Protein AF-0000000065983319 (afdb_homodimer)

InterPro domains:
  IPR000683 Gfo/Idh/MocA-like oxidoreductase, N-terminal [PF01408] (1-120)
  IPR036291 NAD(P)-binding domain superfamily [SSF51735] (2-139)
  IPR045560 4-carboxy-2-hydroxymuconate-6-semialdehyde dehydrogenase-like, C-terminal [PF19858] (126-267)
  IPR050463 Gfo/Idh/MocA family oxidoreductases and glycosidases [PTHR43818] (1-290)

Radius of gyration: 28.78 Å; Cα contacts (8 Å, |Δi|>4): 1411; chains: 2; bounding box: 51×92×61 Å

pLDDT: mean 95.29, std 7.7, range [51.69, 98.94]

Solvent-accessible surface area (backbone atoms only — not comparable to full-atom values): 32263 Å² total; per-residue (Å²): 87,25,32,29,41,33,23,74,47,77,67,28,48,49,45,54,60,30,44,72,74,38,86,68,51,42,54,39,28,23,22,15,90,46,55,66,58,11,44,51,51,12,60,76,66,63,23,84,32,55,35,58,44,68,66,64,56,56,70,39,91,70,43,51,29,36,39,39,49,55,63,46,92,46,34,30,64,49,53,43,51,36,46,76,59,72,20,28,34,36,32,37,64,34,57,33,86,43,40,70,46,41,48,50,39,43,50,48,34,64,72,69,66,47,57,41,32,40,49,60,41,64,70,42,22,25,39,48,36,53,52,44,53,34,35,76,71,67,72,38,47,65,41,36,36,48,33,40,38,28,35,76,54,91,60,70,46,41,101,83,65,41,76,52,97,66,78,86,46,58,61,53,66,52,41,47,60,54,50,36,49,46,31,73,67,43,35,60,72,74,43,76,50,62,52,61,23,56,62,35,83,88,75,68,36,51,44,30,38,33,39,40,39,27,23,73,74,32,22,31,35,34,37,40,38,27,27,50,38,42,45,76,69,47,52,40,39,32,42,23,20,80,75,46,21,36,35,36,43,88,75,40,32,21,34,35,78,66,45,79,51,91,44,76,78,68,43,100,54,77,47,21,57,35,48,44,50,50,43,52,52,48,19,62,75,68,72,49,85,44,90,43,15,44,78,72,47,42,64,37,44,50,52,50,38,53,44,48,59,55,48,61,69,72,104,86,27,31,28,40,34,21,72,48,77,67,29,49,50,47,54,60,30,46,72,75,3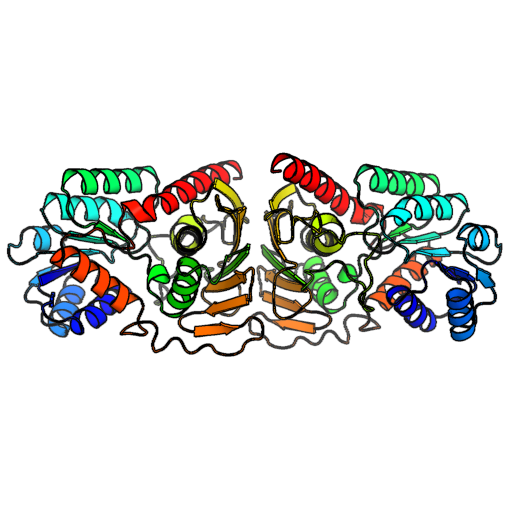9,88,69,51,42,54,37,29,22,21,15,90,46,54,67,59,10,43,52,52,12,61,75,65,64,22,85,32,55,35,60,44,68,66,63,56,56,71,38,90,70,43,50,30,38,37,39,46,57,61,47,92,47,34,31,64,50,53,44,52,36,45,74,59,70,20,28,34,36,31,40,64,34,54,34,86,43,39,69,45,42,50,51,38,44,50,47,35,65,74,68,66,47,58,42,32,37,48,61,40,64,73,42,23,24,39,50,36,53,53,45,54,35,37,76,70,68,70,39,47,63,43,34,35,48,32,42,40,29,36,75,53,91,59,68,46,40,102,84,67,42,76,53,96,66,75,86,46,57,60,53,66,52,41,46,60,54,51,36,47,46,31,73,66,43,35,60,73,73,45,76,50,61,51,59,23,56,62,36,85,87,76,68,37,50,44,31,37,33,39,39,39,27,24,74,74,31,22,30,35,34,37,40,37,28,27,51,38,42,44,78,70,48,53,41,40,33,42,22,20,80,73,46,22,36,36,36,42,88,75,41,32,22,36,36,78,64,45,78,51,90,45,76,77,66,43,101,53,78,46,22,57,34,47,43,50,51,43,54,52,49,19,62,77,68,70,49,86,42,90,41,16,45,77,71,46,41,62,38,44,51,52,50,38,54,43,48,57,54,48,60,71,74,104

Foldseek 3Di:
DEEEEEACDPVSVLLLVLQVPDPPYAHAEYEYCDQVSQVVVCVVSVHVYYYHDPVVVLPDPRHAAYEYPDDQQCQLVSLLVQVVSVHAYEYEPPSHPALVSLVSSVVSCVVRVHFYFYPLLLCQALQLLVLQVCVVVVNWAFQEKEKEAEAADPDQAPVVGHHDPDADACQRHPVLNVLQSCCSRHNFWDDKEKDFDDQDPVRRYTQWMWMKTAHPNGHIYTYTYGNHDDDDHGMWIWGDIPPFIWIDDDNWIATPVRHTDDSCPSDPDNRSSSRVSNQSVVCNVVVHHGPRTSVSSSSSNVNSNVNVVNHVVVD/DEEEEEACDPVSVLLLVLQVPDPPYHYAEYEYCDQVSQVVVCVVSVHVYYYHDPVVVLPDPRHAAYEYPDDQQCQLVSLLVNVVSVHAYEYEPPSHPALVSLVSSVVSCVVRVHFYFYPLLLCQALQLLVLQVCVVVVNWAFQEKEKEAEAADPDQAPVVGHHDPDADACQRHPVLNVLQSCCSRHNFWDDKEKDFDDQDPVRRYTQWMWMKTAHPNGHIYTYTYGNHDDDDHGMWIWGDIPPFIWIDDDNWIATPVRHGDDSCPSDPDNRSSSRVSVQSVVCNVVVHHGCRTSVSSSSSNVNSNVNVVNHVVVD

Organism: Sphingobium sp. (strain NBRC 103272 / SYK-6) (NCBI:txid627192)

Sequence (630 aa):
MRIALAGAGAFGEKHLDGLKNIDGVEIVSIISRKAEQAAEVAAKYGAKHSGTDLSEALARDDVDAVILCTPTQMHAEQAIACMNAGKHVQVEIPLADSWADAEAVMKKSQETGLVCMVGHTRRFNPSHQYIHNKIVAGELAIQQMDVQTYFFRRKNMNAKGEPRSWTDHLLWHHAAHTVDLFAYQAGKIVQANAVQGPIHPELGIAMDMSIQLKSETGAICTLSLSFNNDGPLGTFFRYICDNGTWIARYDDLVTGKEEPVDVSKVDVSMNGIELQDREFIAAIREGREPNSSVARVLDCYRVLGELEVQLEKQGMRIALAGAGAFGEKHLDGLKNIDGVEIVSIISRKAEQAAEVAAKYGAKHSGTDLSEALARDDVDAVILCTPTQMHAEQAIACMNAGKHVQVEIPLADSWADAEAVMKKSQETGLVCMVGHTRRFNPSHQYIHNKIVAGELAIQQMDVQTYFFRRKNMNAKGEPRSWTDHLLWHHAAHTVDLFAYQAGKIVQANAVQGPIHPELGIAMDMSIQLKSETGAICTLSLSFNNDGPLGTFFRYICDNGTWIARYDDLVTGKEEPVDVSKVDVSMNGIELQDREFIAAIREGREPNSSVARVLDCYRVLGELEVQLEKQG

Secondary structure (DSSP, 8-state):
-EEEEE--SHHHHHHHHHHTTSTT-EEEEEE-SSHHHHHHHHHHHT-SEEES-HHHHHT-TT--EEEE-S-HHHHHHHHHHHHHTT-EEEEESPS-SSHHHHHHHHHHHHHH---EEEE-GGGTSHHHHHHHHHHHTTS--EEEEEEEEE---SS-B-TTSPBPSS---IIIIIIHHHHHHHHHHH--EEEEEEEE-PBPTTT-SBSEEEEEEEETTS-EEEEEEESS--S--EEEEEEEETTEEEEEETTEEEETT--B---TTSSS-S-HHHHHHHHHHHHHHHT---TTBHHHHHHHHHHHHHHHHHHHTT-/-EEEEE--SHHHHHHHHHHTTSTT-EEEEEE-SSHHHHHHHHHHHT-SEEES-HHHHHT-TT--EEEE-S-HHHHHHHHHHHHHTT-EEEEESPS-SSHHHHHHHHHHHHHH---EEEE-GGGTSHHHHHHHHHHHTTS--EEEEEEEEE---SS-B-TTSPBPSS---IIIIIIHHHHHHHHHHH--EEEEEEEE-PBPTTT-SBSEEEEEEEETTS-EEEEEEESS--S--EEEEEEEETTEEEEEETTEEEETT--B---TTSSS-S-HHHHHHHHHHHHHHHT---TTBHHHHHHHHHHHHHHHHHHHTT-

Structure (mmCIF, N/CA/C/O backbone):
data_AF-0000000065983319-model_v1
#
loop_
_entity.id
_entity.type
_entity.pdbx_description
1 polymer '4-carboxy-2-hydroxymuconate-6-semialdehyde dehydrogenase'
#
loop_
_atom_site.group_PDB
_atom_site.id
_atom_site.type_symbol
_atom_site.label_atom_id
_atom_site.label_alt_id
_atom_site.label_comp_id
_atom_site.label_asym_id
_atom_site.label_entity_id
_atom_site.label_seq_id
_atom_site.pdbx_PDB_ins_code
_atom_site.Cartn_x
_atom_site.Cartn_y
_atom_site.Cartn_z
_atom_site.occupancy
_atom_site.B_iso_or_equiv
_atom_site.auth_seq_id
_atom_site.auth_comp_id
_atom_site.auth_asym_id
_atom_site.auth_atom_id
_atom_site.pdbx_PDB_model_num
ATOM 1 N N . MET A 1 1 ? -6.469 40.844 14.117 1 97.62 1 MET A N 1
ATOM 2 C CA . MET A 1 1 ? -5.516 39.938 14.719 1 97.62 1 MET A CA 1
ATOM 3 C C . MET A 1 1 ? -4.117 40.156 14.156 1 97.62 1 MET A C 1
ATOM 5 O O . MET A 1 1 ? -3.951 40.312 12.945 1 97.62 1 MET A O 1
ATOM 9 N N . ARG A 1 2 ? -3.119 40.219 14.969 1 98.44 2 ARG A N 1
ATOM 10 C CA . ARG A 1 2 ? -1.743 40.5 14.57 1 98.44 2 ARG A CA 1
ATOM 11 C C . ARG A 1 2 ? -0.875 39.25 14.688 1 98.44 2 ARG A C 1
ATOM 13 O O . ARG A 1 2 ? -0.733 38.688 15.773 1 98.44 2 ARG A O 1
ATOM 20 N N . ILE A 1 3 ? -0.289 38.875 13.578 1 98.62 3 ILE A N 1
ATOM 21 C CA . ILE A 1 3 ? 0.362 37.562 13.469 1 98.62 3 ILE A CA 1
ATOM 22 C C . ILE A 1 3 ? 1.866 37.75 13.281 1 98.62 3 ILE A C 1
ATOM 24 O O . ILE A 1 3 ? 2.301 38.625 12.516 1 98.62 3 ILE A O 1
ATOM 28 N N . ALA A 1 4 ? 2.604 37 13.992 1 98.81 4 ALA A N 1
ATOM 29 C CA . ALA A 1 4 ? 4.023 36.812 13.703 1 98.81 4 ALA A CA 1
ATOM 30 C C . ALA A 1 4 ? 4.27 35.469 13.016 1 98.81 4 ALA A C 1
ATOM 32 O O . ALA A 1 4 ? 3.633 34.469 13.352 1 98.81 4 ALA A O 1
ATOM 33 N N . LEU A 1 5 ? 5.16 35.406 12.039 1 98.75 5 LEU A N 1
ATOM 34 C CA . LEU A 1 5 ? 5.57 34.156 11.383 1 98.75 5 LEU A CA 1
ATOM 35 C C . LEU A 1 5 ? 7.047 33.875 11.625 1 98.75 5 LEU A C 1
ATOM 37 O O . LEU A 1 5 ? 7.891 34.781 11.453 1 98.75 5 LEU A O 1
ATOM 41 N N . ALA A 1 6 ? 7.301 32.688 12.141 1 98.44 6 ALA A N 1
ATOM 42 C CA . ALA A 1 6 ? 8.68 32.219 12.273 1 98.44 6 ALA A CA 1
ATOM 43 C C . ALA A 1 6 ? 8.992 31.156 11.242 1 98.44 6 ALA A C 1
ATOM 45 O O . ALA A 1 6 ? 8.328 30.125 11.188 1 98.44 6 ALA A O 1
ATOM 46 N N . GLY A 1 7 ? 10.039 31.281 10.492 1 96 7 GLY A N 1
ATOM 47 C CA . GLY A 1 7 ? 10.367 30.422 9.375 1 96 7 GLY A CA 1
ATOM 48 C C . GLY A 1 7 ? 9.844 30.922 8.047 1 96 7 GLY A C 1
ATOM 49 O O . GLY A 1 7 ? 8.82 30.453 7.547 1 96 7 GLY A O 1
ATOM 50 N N . ALA A 1 8 ? 10.617 31.812 7.414 1 91 8 ALA A N 1
ATOM 51 C CA . ALA A 1 8 ? 10.172 32.5 6.207 1 91 8 ALA A CA 1
ATOM 52 C C . ALA A 1 8 ? 10.703 31.812 4.953 1 91 8 ALA A C 1
ATOM 54 O O . ALA A 1 8 ? 11.18 32.469 4.031 1 91 8 ALA A O 1
ATOM 55 N N . GLY A 1 9 ? 10.664 30.453 5.012 1 87.94 9 GLY A N 1
ATOM 56 C CA . GLY A 1 9 ? 10.984 29.688 3.818 1 87.94 9 GLY A CA 1
ATOM 57 C C . GLY A 1 9 ? 9.789 29.484 2.902 1 87.94 9 GLY A C 1
ATOM 58 O O . GLY A 1 9 ? 8.82 30.25 2.961 1 87.94 9 GLY A O 1
ATOM 59 N N . ALA A 1 10 ? 9.914 28.562 1.989 1 83.44 10 ALA A N 1
ATOM 60 C CA . ALA A 1 10 ? 8.883 28.328 0.983 1 83.44 10 ALA A CA 1
ATOM 61 C C . ALA A 1 10 ? 7.523 28.094 1.635 1 83.44 10 ALA A C 1
ATOM 63 O O . ALA A 1 10 ? 6.516 28.656 1.195 1 83.44 10 ALA A O 1
ATOM 64 N N . PHE A 1 11 ? 7.551 27.328 2.674 1 87 11 PHE A N 1
ATOM 65 C CA . PHE A 1 11 ? 6.285 27.031 3.33 1 87 11 PHE A CA 1
ATOM 66 C C . PHE A 1 11 ? 5.762 28.234 4.09 1 87 11 PHE A C 1
ATOM 68 O O . PHE A 1 11 ? 4.551 28.453 4.164 1 87 11 PHE A O 1
ATOM 75 N N . GLY A 1 12 ? 6.695 28.984 4.699 1 94.44 12 GLY A N 1
ATOM 76 C CA . GLY A 1 12 ? 6.293 30.203 5.359 1 94.44 12 GLY A CA 1
ATOM 77 C C . GLY A 1 12 ? 5.594 31.188 4.426 1 94.44 12 GLY A C 1
ATOM 78 O O . GLY A 1 12 ? 4.582 31.781 4.793 1 94.44 12 GLY A O 1
ATOM 79 N N . GLU A 1 13 ? 6.074 31.25 3.244 1 93.81 13 GLU A N 1
ATOM 80 C CA . GLU A 1 13 ? 5.488 32.156 2.266 1 93.81 13 GLU A CA 1
ATOM 81 C C . GLU A 1 13 ? 4.086 31.719 1.867 1 93.81 13 GLU A C 1
ATOM 83 O O . GLU A 1 13 ? 3.219 32.562 1.595 1 93.81 13 GLU A O 1
ATOM 88 N N . LYS A 1 14 ? 3.85 30.453 1.852 1 95.56 14 LYS A N 1
ATOM 89 C CA . LYS A 1 14 ? 2.506 29.953 1.562 1 95.56 14 LYS A CA 1
ATOM 90 C C . LYS A 1 14 ? 1.51 30.422 2.621 1 95.56 14 LYS A C 1
ATOM 92 O O . LYS A 1 14 ? 0.381 30.797 2.299 1 95.56 14 LYS A O 1
ATOM 97 N N . HIS A 1 15 ? 1.941 30.391 3.887 1 98 15 HIS A N 1
ATOM 98 C CA . HIS A 1 15 ? 1.1 30.891 4.961 1 98 15 HIS A CA 1
ATOM 99 C C . HIS A 1 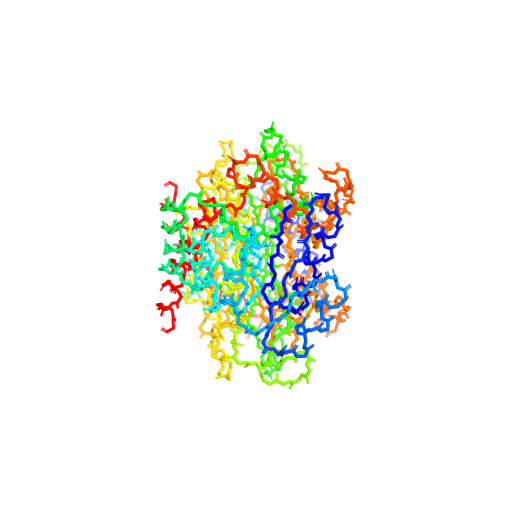15 ? 0.84 32.406 4.793 1 98 15 HIS A C 1
ATOM 101 O O . HIS A 1 15 ? -0.298 32.844 4.93 1 98 15 HIS A O 1
ATOM 107 N N . LEU A 1 16 ? 1.924 33.156 4.461 1 97.88 16 LEU A N 1
ATOM 108 C CA . LEU A 1 16 ? 1.8 34.594 4.32 1 97.88 16 LEU A CA 1
ATOM 109 C C . LEU A 1 16 ? 0.843 34.938 3.186 1 97.88 16 LEU A C 1
ATOM 111 O O . LEU A 1 16 ? 0.011 35.844 3.33 1 97.88 16 LEU A O 1
ATOM 115 N N . ASP A 1 17 ? 0.905 34.219 2.109 1 97 17 ASP A N 1
ATOM 116 C CA . ASP A 1 17 ? -0.011 34.406 0.99 1 97 17 ASP A CA 1
ATOM 117 C C . ASP A 1 17 ? -1.456 34.156 1.411 1 97 17 ASP A C 1
ATOM 119 O O . ASP A 1 17 ? -2.361 34.906 1.027 1 97 17 ASP A O 1
ATOM 123 N N . GLY A 1 18 ? -1.667 33.125 2.18 1 96.81 18 GLY A N 1
ATOM 124 C CA . GLY A 1 18 ? -2.996 32.781 2.666 1 96.81 18 GLY A CA 1
ATOM 125 C C . GLY A 1 18 ? -3.551 33.812 3.637 1 96.81 18 GLY A C 1
ATOM 126 O O . GLY A 1 18 ? -4.719 34.188 3.543 1 96.81 18 GLY A O 1
ATOM 127 N N . LEU A 1 19 ? -2.717 34.312 4.543 1 97.62 19 LEU A N 1
ATOM 128 C CA . LEU A 1 19 ? -3.121 35.25 5.59 1 97.62 19 LEU A CA 1
ATOM 129 C C . LEU A 1 19 ? -3.59 36.562 4.984 1 97.62 19 LEU A C 1
ATOM 131 O O . LEU A 1 19 ? -4.492 37.219 5.523 1 97.62 19 LEU A O 1
ATOM 135 N N . LYS A 1 20 ? -3.031 36.906 3.857 1 96.19 20 LYS A N 1
ATOM 136 C CA . LYS A 1 20 ? -3.396 38.125 3.182 1 96.19 20 LYS A CA 1
ATOM 137 C C . LYS A 1 20 ? -4.855 38.125 2.736 1 96.19 20 LYS A C 1
ATOM 139 O O . LYS A 1 20 ? -5.473 39.156 2.551 1 96.19 20 LYS A O 1
ATOM 144 N N . ASN A 1 21 ? -5.406 36.938 2.584 1 96.5 21 ASN A N 1
ATOM 145 C CA . ASN A 1 21 ? -6.77 36.781 2.094 1 96.5 21 ASN A CA 1
ATOM 146 C C . ASN A 1 21 ? -7.777 36.75 3.238 1 96.5 21 ASN A C 1
ATOM 148 O O . ASN A 1 21 ? -8.984 36.625 3.01 1 96.5 21 ASN A O 1
ATOM 152 N N . ILE A 1 22 ? -7.32 36.906 4.477 1 97.31 22 ILE A N 1
ATOM 153 C CA . ILE A 1 22 ? -8.195 36.781 5.641 1 97.31 22 ILE A CA 1
ATOM 154 C C . ILE A 1 22 ? -8.453 38.188 6.227 1 97.31 22 ILE A C 1
ATOM 156 O O . ILE A 1 22 ? -7.516 38.844 6.652 1 97.31 22 ILE A O 1
ATOM 160 N N . ASP A 1 23 ? -9.688 38.562 6.262 1 96.56 23 ASP A N 1
ATOM 161 C CA . ASP A 1 23 ? -10.062 39.875 6.773 1 96.56 23 ASP A CA 1
ATOM 162 C C . ASP A 1 23 ? -9.672 40.031 8.242 1 96.56 23 ASP A C 1
ATOM 164 O O . ASP A 1 23 ? -9.844 39.094 9.031 1 96.56 23 ASP A O 1
ATOM 168 N N . GLY A 1 24 ? -9.102 41.188 8.578 1 97 24 GLY A N 1
ATOM 169 C CA . GLY A 1 24 ? -8.828 41.5 9.969 1 97 24 GLY A CA 1
ATOM 170 C C . GLY A 1 24 ? -7.531 40.906 10.477 1 97 24 GLY A C 1
ATOM 171 O O . GLY A 1 24 ? -7.312 40.812 11.688 1 97 24 GLY A O 1
ATOM 172 N N . VAL A 1 25 ? -6.762 40.406 9.578 1 98.06 25 VAL A N 1
ATOM 173 C CA . VAL A 1 25 ? -5.477 39.844 9.953 1 98.06 25 VAL A CA 1
ATOM 174 C C . VAL A 1 25 ? -4.34 40.719 9.453 1 98.06 25 VAL A C 1
ATOM 176 O O . VAL A 1 25 ? -4.383 41.219 8.328 1 98.06 25 VAL A O 1
ATOM 179 N N . GLU A 1 26 ? -3.404 41 10.273 1 97.88 26 GLU A N 1
ATOM 180 C CA . GLU A 1 26 ? -2.219 41.781 9.93 1 97.88 26 GLU A CA 1
ATOM 181 C C . GLU A 1 26 ? -0.94 41 10.273 1 97.88 26 GLU A C 1
ATOM 183 O O . GLU A 1 26 ? -0.811 40.469 11.367 1 97.88 26 GLU A O 1
ATOM 188 N N . ILE A 1 27 ? 0.002 40.969 9.344 1 98.31 27 ILE A N 1
ATOM 189 C CA . ILE A 1 27 ? 1.324 40.406 9.602 1 98.31 27 ILE A CA 1
ATOM 190 C C . ILE A 1 27 ? 2.225 41.469 10.219 1 98.31 27 ILE A C 1
ATOM 192 O O . ILE A 1 27 ? 2.51 42.5 9.586 1 98.31 27 ILE A O 1
ATOM 196 N N . VAL A 1 28 ? 2.74 41.25 11.406 1 98.5 28 VAL A N 1
ATOM 197 C CA . VAL A 1 28 ? 3.395 42.375 12.078 1 98.5 28 VAL A CA 1
ATOM 198 C C . VAL A 1 28 ? 4.859 42.031 12.336 1 98.5 28 VAL A C 1
ATOM 200 O O . VAL A 1 28 ? 5.672 42.938 12.609 1 98.5 28 VAL A O 1
ATOM 203 N N . SER A 1 29 ? 5.164 40.719 12.266 1 98.62 29 SER A N 1
ATOM 204 C CA . SER A 1 29 ? 6.539 40.312 12.555 1 98.62 29 SER A CA 1
ATOM 205 C C . SER A 1 29 ? 6.945 39.094 11.734 1 98.62 29 SER A C 1
ATOM 207 O O . SER A 1 29 ? 6.164 38.156 11.586 1 98.62 29 SER A O 1
ATOM 209 N N . ILE A 1 30 ? 8.164 39.156 11.148 1 98.62 30 ILE A N 1
ATOM 210 C CA . ILE A 1 30 ? 8.758 38.031 10.43 1 98.62 30 ILE A CA 1
ATOM 211 C C . ILE A 1 30 ? 10.078 37.656 11.086 1 98.62 30 ILE A C 1
ATOM 213 O O . ILE A 1 30 ? 10.969 38.469 11.258 1 98.62 30 ILE A O 1
ATOM 217 N N . ILE A 1 31 ? 10.18 36.375 11.5 1 98.38 31 ILE A N 1
ATOM 218 C CA . ILE A 1 31 ? 11.406 35.844 12.07 1 98.38 31 ILE A CA 1
ATOM 219 C C . ILE A 1 31 ? 12 34.781 11.117 1 98.38 31 ILE A C 1
ATOM 221 O O . ILE A 1 31 ? 11.281 33.938 10.609 1 98.38 31 ILE A O 1
ATOM 225 N N . SER A 1 32 ? 13.234 34.906 10.766 1 96.31 32 SER A N 1
ATOM 226 C CA . SER A 1 32 ? 13.961 33.906 9.969 1 96.31 32 SER A CA 1
ATOM 227 C C . SER A 1 32 ? 15.391 33.75 10.477 1 96.31 32 SER A C 1
ATOM 229 O O . SER A 1 32 ? 15.867 34.531 11.289 1 96.31 32 SER A O 1
ATOM 231 N N . ARG A 1 33 ? 16.016 32.594 9.953 1 92.5 33 ARG A N 1
ATOM 232 C CA . ARG A 1 33 ? 17.375 32.312 10.383 1 92.5 33 ARG A CA 1
ATOM 233 C C . ARG A 1 33 ? 18.328 33.438 9.961 1 92.5 33 ARG A C 1
ATOM 235 O O . ARG A 1 33 ? 19.219 33.812 10.719 1 92.5 33 ARG A O 1
ATOM 242 N N . LYS A 1 34 ? 18.156 33.906 8.75 1 94.88 34 LYS A N 1
ATOM 243 C CA . LYS A 1 34 ? 18.984 35 8.211 1 94.88 34 LYS A CA 1
ATOM 244 C C . LYS A 1 34 ? 18.266 36.344 8.25 1 94.88 34 LYS A C 1
ATOM 246 O O . LYS A 1 34 ? 17.156 36.469 7.727 1 94.88 34 LYS A O 1
ATOM 251 N N . ALA A 1 35 ? 18.922 37.344 8.766 1 96.12 35 ALA A N 1
ATOM 252 C CA . ALA A 1 35 ? 18.328 38.656 8.945 1 96.12 35 ALA A CA 1
ATOM 253 C C . ALA A 1 35 ? 17.875 39.25 7.605 1 96.12 35 ALA A C 1
ATOM 255 O O . ALA A 1 35 ? 16.797 39.844 7.512 1 96.12 35 ALA A O 1
ATOM 256 N N . GLU A 1 36 ? 18.672 39.062 6.66 1 96.56 36 GLU A N 1
ATOM 257 C CA . GLU A 1 36 ? 18.359 39.625 5.344 1 96.56 36 GLU A CA 1
ATOM 258 C C . GLU A 1 36 ? 17.094 39 4.777 1 96.56 36 GLU A C 1
ATOM 260 O O . GLU A 1 36 ? 16.25 39.719 4.207 1 96.56 36 GLU A O 1
ATOM 265 N N . GLN A 1 37 ? 16.984 37.75 4.918 1 94.81 37 GLN A N 1
ATOM 266 C CA . GLN A 1 37 ? 15.789 37.031 4.457 1 94.81 37 GLN A CA 1
ATOM 267 C C . GLN A 1 37 ? 14.547 37.531 5.199 1 94.81 37 GLN A C 1
ATOM 269 O O . GLN A 1 37 ? 13.5 37.75 4.59 1 94.81 37 GLN A O 1
ATOM 274 N N . ALA A 1 38 ? 14.68 37.656 6.527 1 97.25 38 ALA A N 1
ATOM 275 C CA . ALA A 1 38 ? 13.562 38.125 7.34 1 97.25 38 ALA A CA 1
ATOM 276 C C . ALA A 1 38 ? 13.109 39.5 6.895 1 97.25 38 ALA A C 1
ATOM 278 O O . ALA A 1 38 ? 11.906 39.75 6.75 1 97.25 38 ALA A O 1
ATOM 279 N N . ALA A 1 39 ? 14.062 40.344 6.645 1 97.69 39 ALA A N 1
ATOM 280 C CA . ALA A 1 39 ? 13.773 41.719 6.25 1 97.69 39 ALA A CA 1
ATOM 281 C C . ALA A 1 39 ? 13.102 41.75 4.879 1 97.69 39 ALA A C 1
ATOM 283 O O . ALA A 1 39 ? 12.164 42.531 4.668 1 97.69 39 ALA A O 1
ATOM 284 N N . GLU A 1 40 ? 13.594 41 4.008 1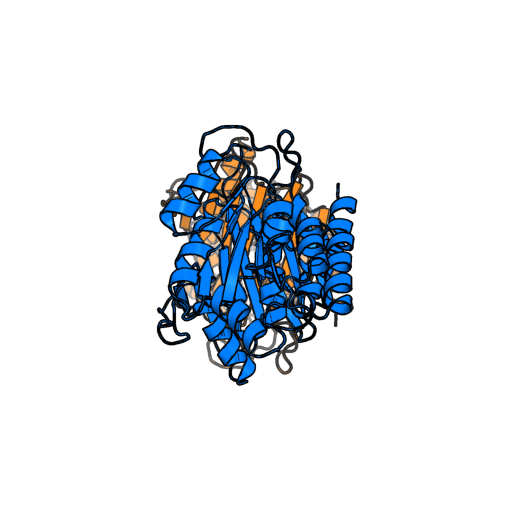 97.31 40 GLU A N 1
ATOM 285 C CA . GLU A 1 40 ? 13.031 40.938 2.66 1 97.31 40 GLU A CA 1
ATOM 286 C C . GLU A 1 40 ? 11.578 40.5 2.688 1 97.31 40 GLU A C 1
ATOM 288 O O . GLU A 1 40 ? 10.719 41.094 2.035 1 97.31 40 GLU A O 1
ATOM 293 N N . VAL A 1 41 ? 11.344 39.469 3.422 1 97.44 41 VAL A N 1
ATOM 294 C CA . VAL A 1 41 ? 9.992 38.906 3.514 1 97.44 41 VAL A CA 1
ATOM 295 C C . VAL A 1 41 ? 9.086 39.906 4.242 1 97.44 41 VAL A C 1
ATOM 297 O O . VAL A 1 41 ? 7.934 40.094 3.844 1 97.44 41 VAL A O 1
ATOM 300 N N . ALA A 1 42 ? 9.586 40.5 5.285 1 97.94 42 ALA A N 1
ATOM 301 C CA . ALA A 1 42 ? 8.812 41.5 6.012 1 97.94 42 ALA A CA 1
ATOM 302 C C . ALA A 1 42 ? 8.391 42.656 5.086 1 97.94 42 ALA A C 1
ATOM 304 O O . ALA A 1 42 ? 7.238 43.094 5.113 1 97.94 42 ALA A O 1
ATOM 305 N N . ALA A 1 43 ? 9.281 43.094 4.281 1 97.69 43 ALA A N 1
ATOM 306 C CA . ALA A 1 43 ? 9 44.156 3.336 1 97.69 43 ALA A CA 1
ATOM 307 C C . ALA A 1 43 ? 7.941 43.75 2.322 1 97.69 43 ALA A C 1
ATOM 309 O O . ALA A 1 43 ? 7.027 44.5 2.012 1 97.69 43 ALA A O 1
ATOM 310 N N . LYS A 1 44 ? 8.109 42.594 1.844 1 96.88 44 LYS A N 1
ATOM 311 C CA . LYS A 1 44 ? 7.203 42.062 0.833 1 96.88 44 LYS A CA 1
ATOM 312 C C . LYS A 1 44 ? 5.77 42 1.355 1 96.88 44 LYS A C 1
ATOM 314 O O . LYS A 1 44 ? 4.82 42.25 0.612 1 96.88 44 LYS A O 1
ATOM 319 N N . TYR A 1 45 ? 5.617 41.719 2.674 1 97.38 45 TYR A N 1
ATOM 320 C CA . TYR A 1 45 ? 4.277 41.469 3.186 1 97.38 45 TYR A CA 1
ATOM 321 C C . TYR A 1 45 ? 3.818 42.594 4.117 1 97.38 45 TYR A C 1
ATOM 323 O O . TYR A 1 45 ? 2.74 42.5 4.707 1 97.38 45 TYR A O 1
ATOM 331 N N . GLY A 1 46 ? 4.66 43.594 4.273 1 96.38 46 GLY A N 1
ATOM 332 C CA . GLY A 1 46 ? 4.277 44.812 4.984 1 96.38 46 GLY A CA 1
ATOM 333 C C . GLY A 1 46 ? 4.387 44.656 6.492 1 96.38 46 GLY A C 1
ATOM 334 O O . GLY A 1 46 ? 3.672 45.344 7.234 1 96.38 46 GLY A O 1
ATOM 335 N N . ALA A 1 47 ? 5.215 43.781 6.957 1 97.69 47 ALA A N 1
ATOM 336 C CA . ALA A 1 47 ? 5.414 43.625 8.398 1 97.69 47 ALA A CA 1
ATOM 337 C C . ALA A 1 47 ? 6.324 44.719 8.945 1 97.69 47 ALA A C 1
ATOM 339 O O . ALA A 1 47 ? 7.344 45.031 8.344 1 97.69 47 ALA A O 1
ATOM 340 N N . LYS A 1 48 ? 6.043 45.219 10.094 1 96.88 48 LYS A N 1
ATOM 341 C CA . LYS A 1 48 ? 6.781 46.344 10.68 1 96.88 48 LYS A CA 1
ATOM 342 C C . LYS A 1 48 ? 8.055 45.844 11.367 1 96.88 48 LYS A C 1
ATOM 344 O O . LYS A 1 48 ? 8.961 46.625 11.633 1 96.88 48 LYS A O 1
ATOM 349 N N . HIS A 1 49 ? 8.047 44.562 11.656 1 98.38 49 HIS A N 1
ATOM 350 C CA . HIS A 1 49 ? 9.188 44.031 12.391 1 98.38 49 HIS A CA 1
ATOM 351 C C . HIS A 1 49 ? 9.758 42.812 11.688 1 98.38 49 HIS A C 1
ATOM 353 O O . HIS A 1 49 ? 9.008 42 11.133 1 98.38 49 HIS A O 1
ATOM 359 N N . SER A 1 50 ? 11.031 42.688 11.641 1 98.38 50 SER A N 1
ATOM 360 C CA . SER A 1 50 ? 11.75 41.469 11.25 1 98.38 50 SER A CA 1
ATOM 361 C C . SER A 1 50 ? 12.922 41.188 12.18 1 98.38 50 SER A C 1
ATOM 363 O O . SER A 1 50 ? 13.508 42.125 12.734 1 98.38 50 SER A O 1
ATOM 365 N N . GLY A 1 51 ? 13.203 40 12.406 1 98.06 51 GLY A N 1
ATOM 366 C CA . GLY A 1 51 ? 14.305 39.625 13.281 1 98.06 51 GLY A CA 1
ATOM 367 C C . GLY A 1 51 ? 14.758 38.188 13.078 1 98.06 51 GLY A C 1
ATOM 368 O O . GLY A 1 51 ? 14.289 37.5 12.156 1 98.06 51 GLY A O 1
ATOM 369 N N . THR A 1 52 ? 15.672 37.688 13.953 1 97.94 52 THR A N 1
ATOM 370 C CA . THR A 1 52 ? 16.234 36.344 13.789 1 97.94 52 THR A CA 1
ATOM 371 C C . THR A 1 52 ? 15.961 35.5 15.016 1 97.94 52 THR A C 1
ATOM 373 O O . THR A 1 52 ? 16.312 34.312 15.039 1 97.94 52 THR A O 1
ATOM 376 N N . ASP A 1 53 ? 15.328 36.125 15.945 1 98.06 53 ASP A N 1
ATOM 377 C CA . ASP A 1 53 ? 15.031 35.406 17.188 1 98.06 53 ASP A CA 1
ATOM 378 C C . ASP A 1 53 ? 13.547 35.469 17.516 1 98.06 53 ASP A C 1
ATOM 380 O O . ASP A 1 53 ? 12.969 36.562 17.594 1 98.06 53 ASP A O 1
ATOM 384 N N . LEU A 1 54 ? 13.031 34.281 17.766 1 98.56 54 LEU A N 1
ATOM 385 C CA . LEU A 1 54 ? 11.602 34.188 18.047 1 98.56 54 LEU A CA 1
ATOM 386 C C . LEU A 1 54 ? 11.234 35.062 19.266 1 98.56 54 LEU A C 1
ATOM 388 O O . LEU A 1 54 ? 10.156 35.625 19.312 1 98.56 54 LEU A O 1
ATOM 392 N N . SER A 1 55 ? 12.109 35.156 20.25 1 98.5 55 SER A N 1
ATOM 393 C CA . SER A 1 55 ? 11.844 35.875 21.484 1 98.5 55 SER A CA 1
ATOM 394 C C . SER A 1 55 ? 11.555 37.344 21.188 1 98.5 55 SER A C 1
ATOM 396 O O . SER A 1 55 ? 10.828 38 21.953 1 98.5 55 SER A O 1
ATOM 398 N N . GLU A 1 56 ? 12.133 37.875 20.109 1 98.12 56 GLU A N 1
ATOM 399 C CA . GLU A 1 56 ? 11.859 39.25 19.719 1 98.12 56 GLU A CA 1
ATOM 400 C C . GLU A 1 56 ? 10.391 39.469 19.391 1 98.12 56 GLU A C 1
ATOM 402 O O . GLU A 1 56 ? 9.781 40.469 19.812 1 98.12 56 GLU A O 1
ATOM 407 N N . ALA A 1 57 ? 9.891 38.562 18.609 1 98.38 57 ALA A N 1
ATOM 408 C CA . ALA A 1 57 ? 8.477 38.625 18.25 1 98.38 57 ALA A CA 1
ATOM 409 C C . ALA A 1 57 ? 7.59 38.438 19.484 1 98.38 57 ALA A C 1
ATOM 411 O O . ALA A 1 57 ? 6.574 39.094 19.641 1 98.38 57 ALA A O 1
ATOM 412 N N . LEU A 1 58 ? 7.996 37.531 20.391 1 98.62 58 LEU A N 1
ATOM 413 C CA . LEU A 1 58 ? 7.184 37.188 21.547 1 98.62 58 LEU A CA 1
ATOM 414 C C . LEU A 1 58 ? 7.129 38.312 22.562 1 98.62 58 LEU A C 1
ATOM 416 O O . LEU A 1 58 ? 6.176 38.406 23.344 1 98.62 58 LEU A O 1
ATOM 420 N N . ALA A 1 59 ? 8.117 39.188 22.531 1 98.19 59 ALA A N 1
ATOM 421 C CA . ALA A 1 59 ? 8.195 40.281 23.484 1 98.19 59 ALA A CA 1
ATOM 422 C C . ALA A 1 59 ? 7.312 41.469 23.031 1 98.19 59 ALA A C 1
ATOM 424 O O . ALA A 1 59 ? 7.059 42.375 23.797 1 98.19 59 ALA A O 1
ATOM 425 N N . ARG A 1 60 ? 6.828 41.344 21.875 1 97.75 60 ARG A N 1
ATOM 426 C CA . ARG A 1 60 ? 6.055 42.438 21.312 1 97.75 60 ARG A CA 1
ATOM 427 C C . ARG A 1 60 ? 4.625 42.438 21.844 1 97.75 60 ARG A C 1
ATOM 429 O O . ARG A 1 60 ? 4.031 41.375 22.016 1 97.75 60 ARG A O 1
ATOM 436 N N . ASP A 1 61 ? 4.047 43.656 21.969 1 97.06 61 ASP A N 1
ATOM 437 C CA . ASP A 1 61 ? 2.684 43.781 22.484 1 97.06 61 ASP A CA 1
ATOM 438 C C . ASP A 1 61 ? 1.672 43.812 21.344 1 97.06 61 ASP A C 1
ATOM 440 O O . ASP A 1 61 ? 0.462 43.75 21.562 1 97.06 61 ASP A O 1
ATOM 444 N N . ASP A 1 62 ? 2.172 43.812 20.125 1 97.62 62 ASP A N 1
ATOM 445 C CA . ASP A 1 62 ? 1.265 43.812 18.969 1 97.62 62 ASP A CA 1
ATOM 446 C C . ASP A 1 62 ? 1.276 42.469 18.25 1 97.62 62 ASP A C 1
ATOM 448 O O . ASP A 1 62 ? 1.14 42.438 17.031 1 97.62 62 ASP A O 1
ATOM 452 N N . VAL A 1 63 ? 1.613 41.406 18.969 1 98.62 63 VAL A N 1
ATOM 453 C CA . VAL A 1 63 ? 1.52 40.062 18.422 1 98.62 63 VAL A CA 1
ATOM 454 C C . VAL A 1 63 ? 0.49 39.25 19.219 1 98.62 63 VAL A C 1
ATOM 456 O O . VAL A 1 63 ? 0.639 39.062 20.438 1 98.62 63 VAL A O 1
ATOM 459 N N . ASP A 1 64 ? -0.495 38.781 18.547 1 98.69 64 ASP A N 1
ATOM 460 C CA . ASP A 1 64 ? -1.551 38 19.188 1 98.69 64 ASP A CA 1
ATOM 461 C C . ASP A 1 64 ? -1.3 36.5 19.016 1 98.69 64 ASP A C 1
ATOM 463 O O . ASP A 1 64 ? -1.685 35.719 19.875 1 98.69 64 ASP A O 1
ATOM 467 N N . ALA A 1 65 ? -0.724 36.125 17.922 1 98.88 65 ALA A N 1
ATOM 468 C CA . ALA A 1 65 ? -0.536 34.719 17.578 1 98.88 65 ALA A CA 1
ATOM 469 C C . ALA A 1 65 ? 0.71 34.531 16.703 1 98.88 65 ALA A C 1
ATOM 471 O O . ALA A 1 65 ? 1.188 35.469 16.078 1 98.88 65 ALA A O 1
ATOM 472 N N . VAL A 1 66 ? 1.221 33.344 16.75 1 98.94 66 VAL A N 1
ATOM 473 C CA . VAL A 1 66 ? 2.438 33 16.016 1 98.94 66 VAL A CA 1
ATOM 474 C C . VAL A 1 66 ? 2.195 31.781 15.141 1 98.94 66 VAL A C 1
ATOM 476 O O . VAL A 1 66 ? 1.53 30.828 15.562 1 98.94 66 VAL A O 1
ATOM 479 N N . ILE A 1 67 ? 2.709 31.75 13.93 1 98.88 67 ILE A N 1
ATOM 480 C CA . ILE A 1 67 ? 2.773 30.578 13.062 1 98.88 67 ILE A CA 1
ATOM 481 C C . ILE A 1 67 ? 4.223 30.125 12.914 1 98.88 67 ILE A C 1
ATOM 483 O O . ILE A 1 67 ? 5.086 30.906 12.516 1 98.88 67 ILE A O 1
ATOM 487 N N . LEU A 1 68 ? 4.426 28.906 13.273 1 98.69 68 LEU A N 1
ATOM 488 C CA . LEU A 1 68 ? 5.77 28.328 13.266 1 98.69 68 LEU A CA 1
ATOM 489 C C . LEU A 1 68 ? 5.98 27.453 12.031 1 98.69 68 LEU A C 1
ATOM 491 O O . LEU A 1 68 ? 5.355 26.406 11.906 1 98.69 68 LEU A O 1
ATOM 495 N N . CYS A 1 69 ? 6.836 27.859 11.125 1 97.38 69 CYS A N 1
ATOM 496 C CA . CYS A 1 69 ? 7.289 27.109 9.961 1 97.38 69 CYS A CA 1
ATOM 497 C C . CYS A 1 69 ? 8.789 26.844 10.023 1 97.38 69 CYS A C 1
ATOM 499 O O . CYS A 1 69 ? 9.5 27.016 9.031 1 97.38 69 CYS A O 1
ATOM 501 N N . THR A 1 70 ? 9.289 26.547 11.188 1 96 70 THR A N 1
ATOM 502 C CA . THR A 1 70 ? 10.695 26.297 11.477 1 96 70 THR A CA 1
ATOM 503 C C . THR A 1 70 ? 11.023 24.812 11.367 1 96 70 THR A C 1
ATOM 505 O O . THR A 1 70 ? 10.125 24 11.141 1 96 70 THR A O 1
ATOM 508 N N . PRO A 1 71 ? 12.289 24.406 11.438 1 92.44 71 PRO A N 1
ATOM 509 C CA . PRO A 1 71 ? 12.625 22.984 11.445 1 92.44 71 PRO A CA 1
ATOM 510 C C . PRO A 1 71 ? 11.945 22.219 12.578 1 92.44 71 PRO A C 1
ATOM 512 O O . PRO A 1 71 ? 11.781 22.766 13.68 1 92.44 71 PRO A O 1
ATOM 515 N N . THR A 1 72 ? 11.664 21.016 12.336 1 94.44 72 THR A N 1
ATOM 516 C CA . THR A 1 72 ? 10.867 20.172 13.227 1 94.44 72 THR A CA 1
ATOM 517 C C . THR A 1 72 ? 11.477 20.141 14.625 1 94.44 72 THR A C 1
ATOM 519 O O . THR A 1 72 ? 10.75 20.203 15.617 1 94.44 72 THR A O 1
ATOM 522 N N . GLN A 1 73 ? 12.742 20.125 14.703 1 93.25 73 GLN A N 1
ATOM 523 C CA . GLN A 1 73 ? 13.43 19.953 15.977 1 93.25 73 GLN A CA 1
ATOM 524 C C . GLN A 1 73 ? 13.18 21.141 16.906 1 93.25 73 GLN A C 1
ATOM 526 O O . GLN A 1 73 ? 13.422 21.062 18.109 1 93.25 73 GLN A O 1
ATOM 531 N N . MET A 1 74 ? 12.617 22.203 16.297 1 96.44 74 MET A N 1
ATOM 532 C CA . MET A 1 74 ? 12.391 23.422 17.062 1 96.44 74 MET A CA 1
ATOM 533 C C . MET A 1 74 ? 10.922 23.547 17.453 1 96.44 74 MET A C 1
ATOM 535 O O . MET A 1 74 ? 10.57 24.375 18.297 1 96.44 74 MET A O 1
ATOM 539 N N . HIS A 1 75 ? 10.078 22.766 16.906 1 98 75 HIS A N 1
ATOM 540 C CA . HIS A 1 75 ? 8.641 22.969 16.953 1 98 75 HIS A CA 1
ATOM 541 C C . HIS A 1 75 ? 8.133 22.984 18.391 1 98 75 HIS A C 1
ATOM 543 O O . HIS A 1 75 ? 7.531 23.969 18.844 1 98 75 HIS A O 1
ATOM 549 N N . ALA A 1 76 ? 8.469 21.922 19.094 1 98.69 76 ALA A N 1
ATOM 550 C CA . ALA A 1 76 ? 7.887 21.766 20.422 1 98.69 76 ALA A CA 1
ATOM 551 C C . ALA A 1 76 ? 8.328 22.875 21.359 1 98.69 76 ALA A C 1
ATOM 553 O O . ALA A 1 76 ? 7.5 23.531 22 1 98.69 76 ALA A O 1
ATOM 554 N N . GLU A 1 77 ? 9.609 23.094 21.375 1 98.69 77 GLU A N 1
ATOM 555 C CA . GLU A 1 77 ? 10.156 24.125 22.234 1 98.69 77 GLU A CA 1
ATOM 556 C C . GLU A 1 77 ? 9.578 25.5 21.875 1 98.69 77 GLU A C 1
ATOM 558 O O . GLU A 1 77 ? 9.203 26.266 22.766 1 98.69 77 GLU A O 1
ATOM 563 N N . GLN A 1 78 ? 9.484 25.781 20.641 1 98.81 78 GLN A N 1
ATOM 564 C CA . GLN A 1 78 ? 8.977 27.078 20.188 1 98.81 78 GLN A CA 1
ATOM 565 C C . GLN A 1 78 ? 7.488 27.219 20.469 1 98.81 78 GLN A C 1
ATOM 567 O O . GLN A 1 78 ? 7.02 28.297 20.844 1 98.81 78 GLN A O 1
ATOM 572 N N . ALA A 1 79 ? 6.766 26.172 20.266 1 98.94 79 ALA A N 1
ATOM 573 C CA . ALA A 1 79 ? 5.34 26.203 20.562 1 98.94 79 ALA A CA 1
ATOM 574 C C . ALA A 1 79 ? 5.105 26.531 22.047 1 98.94 79 ALA A C 1
ATOM 576 O O . ALA A 1 79 ? 4.277 27.375 22.375 1 98.94 79 ALA A O 1
ATOM 577 N N . ILE A 1 80 ? 5.836 25.891 22.859 1 98.88 80 ILE A N 1
ATOM 578 C CA . ILE A 1 80 ? 5.727 26.094 24.297 1 98.88 80 ILE A CA 1
ATOM 579 C C . ILE A 1 80 ? 6.113 27.531 24.641 1 98.88 80 ILE A C 1
ATOM 581 O O . ILE A 1 80 ? 5.43 28.203 25.438 1 98.88 80 ILE A O 1
ATOM 585 N N . ALA A 1 81 ? 7.168 28.016 24.016 1 98.94 81 ALA A N 1
ATOM 586 C CA . ALA A 1 81 ? 7.605 29.391 24.25 1 98.94 81 ALA A CA 1
ATOM 587 C C . ALA A 1 81 ? 6.512 30.391 23.859 1 98.94 81 ALA A C 1
ATOM 589 O O . ALA A 1 81 ? 6.289 31.375 24.562 1 98.94 81 ALA A O 1
ATOM 590 N N . CYS A 1 82 ? 5.871 30.156 22.75 1 98.94 82 CYS A N 1
ATOM 591 C CA . CYS A 1 82 ? 4.781 31.016 22.312 1 98.94 82 CYS A CA 1
ATOM 592 C C . CYS A 1 82 ? 3.672 31.062 23.359 1 98.94 82 CYS A C 1
ATOM 594 O O . CYS A 1 82 ? 3.232 32.156 23.75 1 98.94 82 CYS A O 1
ATOM 596 N N . MET A 1 83 ? 3.281 29.953 23.812 1 98.88 83 MET A N 1
ATOM 597 C CA . MET A 1 83 ? 2.182 29.891 24.766 1 98.88 83 MET A CA 1
ATOM 598 C C . MET A 1 83 ? 2.592 30.484 26.109 1 98.88 83 MET A C 1
ATOM 600 O O . MET A 1 83 ? 1.792 31.156 26.766 1 98.88 83 MET A O 1
ATOM 604 N N . ASN A 1 84 ? 3.812 30.25 26.516 1 98.81 84 ASN A N 1
ATOM 605 C CA . ASN A 1 84 ? 4.328 30.891 27.719 1 98.81 84 ASN A CA 1
ATOM 606 C C . ASN A 1 84 ? 4.238 32.406 27.641 1 98.81 84 ASN A C 1
ATOM 608 O O . ASN A 1 84 ? 4.023 33.062 28.656 1 98.81 84 ASN A O 1
ATOM 612 N N . ALA A 1 85 ? 4.387 32.938 26.484 1 98.75 85 ALA A N 1
ATOM 613 C CA . ALA A 1 85 ? 4.359 34.375 26.25 1 98.75 85 ALA A CA 1
ATOM 614 C C . ALA A 1 85 ? 2.93 34.875 26.078 1 98.75 85 ALA A C 1
ATOM 616 O O . ALA A 1 85 ? 2.711 36.062 25.781 1 98.75 85 ALA A O 1
ATOM 617 N N . GLY A 1 86 ? 1.991 34 26.188 1 98.62 86 GLY A N 1
ATOM 618 C CA . GLY A 1 86 ? 0.588 34.375 26.094 1 98.62 86 GLY A CA 1
ATOM 619 C C . GLY A 1 86 ? 0.09 34.5 24.672 1 98.62 86 GLY A C 1
ATOM 620 O O . GLY A 1 86 ? -0.899 35.188 24.406 1 98.62 86 GLY A O 1
ATOM 621 N N . LYS A 1 87 ? 0.79 33.875 23.75 1 98.88 87 LYS A N 1
ATOM 622 C CA . LYS A 1 87 ? 0.425 33.969 22.344 1 98.88 87 LYS A CA 1
ATOM 623 C C . LYS A 1 87 ? -0.192 32.656 21.844 1 98.88 87 LYS A C 1
ATOM 625 O O . LYS A 1 87 ? 0.261 31.578 22.219 1 98.88 87 LYS A O 1
ATOM 630 N N . HIS A 1 88 ? -1.311 32.719 21.047 1 98.88 88 HIS A N 1
ATOM 631 C CA . HIS A 1 88 ? -1.784 31.562 20.312 1 98.88 88 HIS A CA 1
ATOM 632 C C . HIS A 1 88 ? -0.741 31.094 19.312 1 98.88 88 HIS A C 1
ATOM 634 O O . HIS A 1 88 ? 0.11 31.859 18.875 1 98.88 88 HIS A O 1
ATOM 640 N N . VAL A 1 89 ? -0.829 29.781 19 1 98.94 89 VAL A N 1
ATOM 641 C CA . VAL A 1 89 ? 0.247 29.312 18.125 1 98.94 89 VAL A CA 1
ATOM 642 C C . VAL A 1 89 ? -0.283 28.234 17.188 1 98.94 89 VAL A C 1
ATOM 644 O O . VAL A 1 89 ? -1.081 27.391 17.578 1 98.94 89 VAL A O 1
ATOM 647 N N . GLN A 1 90 ? 0.091 28.266 15.938 1 98.88 90 GLN A N 1
ATOM 648 C CA . GLN A 1 90 ? -0.018 27.203 14.938 1 98.88 90 GLN A CA 1
ATOM 649 C C . GLN A 1 90 ? 1.358 26.688 14.531 1 98.88 90 GLN A C 1
ATOM 651 O O . GLN A 1 90 ? 2.232 27.469 14.148 1 98.88 90 GLN A O 1
ATOM 656 N N . VAL A 1 91 ? 1.551 25.406 14.672 1 98.56 91 VAL A N 1
ATOM 657 C CA . VAL A 1 91 ? 2.83 24.766 14.367 1 98.56 91 VAL A CA 1
ATOM 658 C C . VAL A 1 91 ? 2.693 23.891 13.125 1 98.56 91 VAL A C 1
ATOM 660 O O . VAL A 1 91 ? 1.772 23.078 13.031 1 98.56 91 VAL A O 1
ATOM 663 N N . GLU A 1 92 ? 3.607 24.062 12.266 1 97.12 92 GLU A N 1
ATOM 664 C CA . GLU A 1 92 ? 3.574 23.203 11.094 1 97.12 92 GLU A CA 1
ATOM 665 C C . GLU A 1 92 ? 3.859 21.75 11.477 1 97.12 92 GLU A C 1
ATOM 667 O O . GLU A 1 92 ? 4.465 21.484 12.516 1 97.12 92 GLU A O 1
ATOM 672 N N . ILE A 1 93 ? 3.445 20.875 10.672 1 96.56 93 ILE A N 1
ATOM 673 C CA . ILE A 1 93 ? 3.594 19.438 10.875 1 96.56 93 ILE A CA 1
ATOM 674 C C . ILE A 1 93 ? 5.039 19.016 10.602 1 96.56 93 ILE A C 1
ATOM 676 O O . ILE A 1 93 ? 5.66 19.5 9.656 1 96.56 93 ILE A O 1
ATOM 680 N N . PRO A 1 94 ? 5.625 18.141 11.289 1 97.38 94 PRO A N 1
ATOM 681 C CA . PRO A 1 94 ? 5.02 17.562 12.492 1 97.38 94 PRO A CA 1
ATOM 682 C C . PRO A 1 94 ? 5.184 18.438 13.727 1 97.38 94 PRO A C 1
ATOM 684 O O . PRO A 1 94 ? 6.094 19.281 13.773 1 97.38 94 PRO A O 1
ATOM 687 N N . LEU A 1 95 ? 4.266 18.219 14.719 1 98.25 95 LEU A N 1
ATOM 688 C CA . LEU A 1 95 ? 4.312 18.938 15.984 1 98.25 95 LEU A CA 1
ATOM 689 C C . LEU A 1 95 ? 5.668 18.766 16.656 1 98.25 95 LEU A C 1
ATOM 691 O O . LEU A 1 95 ? 6.207 19.719 17.234 1 98.25 95 LEU A O 1
ATOM 695 N N . ALA A 1 96 ? 6.109 17.562 16.594 1 96.94 96 ALA A N 1
ATOM 696 C CA . ALA A 1 96 ? 7.383 17.125 17.156 1 96.94 96 ALA A CA 1
ATOM 697 C C . ALA A 1 96 ? 7.855 15.82 16.516 1 96.94 96 ALA A C 1
ATOM 699 O O . ALA A 1 96 ? 7.105 15.18 15.766 1 96.94 96 ALA A O 1
ATOM 700 N N . ASP A 1 97 ? 9.141 15.469 16.797 1 95.12 97 ASP A N 1
ATOM 701 C CA . ASP A 1 97 ? 9.656 14.195 16.297 1 95.12 97 ASP A CA 1
ATOM 702 C C . ASP A 1 97 ? 9.867 13.203 17.438 1 95.12 97 ASP A C 1
ATOM 704 O O . ASP A 1 97 ? 10.773 12.367 17.391 1 95.12 97 ASP A O 1
ATOM 708 N N . SER A 1 98 ? 9.07 13.445 18.5 1 96.56 98 SER A N 1
ATOM 709 C CA . SER A 1 98 ? 9.031 12.516 19.625 1 96.56 98 SER A CA 1
ATOM 710 C C . SER A 1 98 ? 7.691 12.594 20.359 1 96.56 98 SER A C 1
ATOM 712 O O . SER A 1 98 ? 7.055 13.648 20.391 1 96.56 98 SER A O 1
ATOM 714 N N . TRP A 1 99 ? 7.375 11.445 20.953 1 97.88 99 TRP A N 1
ATOM 715 C CA . TRP A 1 99 ? 6.137 11.383 21.719 1 97.88 99 TRP A CA 1
ATOM 716 C C . TRP A 1 99 ? 6.207 12.273 22.953 1 97.88 99 TRP A C 1
ATOM 718 O O . TRP A 1 99 ? 5.262 13.008 23.25 1 97.88 99 TRP A O 1
ATOM 728 N N . ALA A 1 100 ? 7.312 12.281 23.625 1 98.44 100 ALA A N 1
ATOM 729 C CA . ALA A 1 100 ? 7.496 13.07 24.844 1 98.44 100 ALA A CA 1
ATOM 730 C C . ALA A 1 100 ? 7.32 14.562 24.578 1 98.44 100 ALA A C 1
ATOM 732 O O . ALA A 1 100 ? 6.652 15.266 25.328 1 98.44 100 ALA A O 1
ATOM 733 N N . ASP A 1 101 ? 7.887 15.016 23.469 1 98.62 101 ASP A N 1
ATOM 734 C CA . ASP A 1 101 ? 7.781 16.438 23.125 1 98.62 101 ASP A CA 1
ATOM 735 C C . ASP A 1 101 ? 6.344 16.797 22.75 1 98.62 101 ASP A C 1
ATOM 737 O O . ASP A 1 101 ? 5.863 17.875 23.094 1 98.62 101 ASP A O 1
ATOM 741 N N . ALA A 1 102 ? 5.688 15.93 22.047 1 98.75 102 ALA A N 1
ATOM 742 C CA . ALA A 1 102 ? 4.289 16.172 21.703 1 98.75 102 ALA A CA 1
ATOM 743 C C . ALA A 1 102 ? 3.43 16.297 22.953 1 98.75 102 ALA A C 1
ATOM 745 O O . ALA A 1 102 ? 2.584 17.188 23.047 1 98.75 102 ALA A O 1
ATOM 746 N N . GLU A 1 103 ? 3.689 15.406 23.891 1 98.69 103 GLU A N 1
ATOM 747 C CA . GLU A 1 103 ? 2.961 15.445 25.156 1 98.69 103 GLU A CA 1
ATOM 748 C C . GLU A 1 103 ? 3.215 16.75 25.906 1 98.69 103 GLU A C 1
ATOM 750 O O . GLU A 1 103 ? 2.303 17.312 26.516 1 98.69 103 GLU A O 1
ATOM 755 N N . ALA A 1 104 ? 4.418 17.156 25.859 1 98.88 104 ALA A N 1
ATOM 756 C CA . ALA A 1 104 ? 4.781 18.406 26.547 1 98.88 104 ALA A CA 1
ATOM 757 C C . ALA A 1 104 ? 4.012 19.594 25.969 1 98.88 104 ALA A C 1
ATOM 759 O O . ALA A 1 104 ? 3.545 20.453 26.719 1 98.88 104 ALA A O 1
ATOM 760 N N . VAL A 1 105 ? 3.893 19.641 24.688 1 98.94 105 VAL A N 1
ATOM 761 C CA . VAL A 1 105 ? 3.148 20.734 24.062 1 98.94 105 VAL A CA 1
ATOM 762 C C . VAL A 1 105 ? 1.678 20.656 24.469 1 98.94 105 VAL A C 1
ATOM 764 O O . VAL A 1 105 ? 1.056 21.672 24.766 1 98.94 105 VAL A O 1
ATOM 767 N N . MET A 1 106 ? 1.106 19.438 24.422 1 98.81 106 MET A N 1
ATOM 768 C CA . MET A 1 106 ? -0.28 19.234 24.828 1 98.81 106 MET A CA 1
ATOM 769 C C . MET A 1 106 ? -0.507 19.75 26.25 1 98.81 106 MET A C 1
ATOM 771 O O . MET A 1 106 ? -1.483 20.453 26.516 1 98.81 106 MET A O 1
ATOM 775 N N . LYS A 1 107 ? 0.369 19.391 27.109 1 98.81 107 LYS A N 1
ATOM 776 C CA . LYS A 1 107 ? 0.265 19.828 28.5 1 98.81 107 LYS A CA 1
ATOM 777 C C . LYS A 1 107 ? 0.265 21.344 28.609 1 98.81 107 LYS A C 1
ATOM 779 O O . LYS A 1 107 ? -0.533 21.922 29.344 1 98.81 107 LYS A O 1
ATOM 784 N N . LYS A 1 108 ? 1.13 21.984 27.875 1 98.81 108 LYS A N 1
ATOM 785 C CA . LYS A 1 108 ? 1.211 23.438 27.906 1 98.81 108 LYS A CA 1
ATOM 786 C C . LYS A 1 108 ? -0.071 24.078 27.375 1 98.81 108 LYS A C 1
ATOM 788 O O . LYS A 1 108 ? -0.542 25.078 27.906 1 98.81 108 LYS A O 1
ATOM 793 N N . SER A 1 109 ? -0.582 23.531 26.312 1 98.75 109 SER A N 1
ATOM 794 C CA . SER A 1 109 ? -1.837 24.031 25.766 1 98.75 109 SER A CA 1
ATOM 795 C C . SER A 1 109 ? -2.965 23.938 26.781 1 98.75 109 SER A C 1
ATOM 797 O O . SER A 1 109 ? -3.766 24.875 26.906 1 98.75 109 SER A O 1
ATOM 799 N N . GLN A 1 110 ? -3.008 22.891 27.516 1 98.44 110 GLN A N 1
ATOM 800 C CA . GLN A 1 110 ? -4.016 22.703 28.562 1 98.44 110 GLN A CA 1
ATOM 801 C C . GLN A 1 110 ? -3.814 23.703 29.688 1 98.44 110 GLN A C 1
ATOM 803 O O . GLN A 1 110 ? -4.781 24.266 30.203 1 98.44 110 GLN A O 1
ATOM 808 N N . GLU A 1 111 ? -2.643 23.922 30.047 1 98.5 111 GLU A N 1
ATOM 809 C CA . GLU A 1 111 ? -2.293 24.844 31.141 1 98.5 111 GLU A CA 1
ATOM 810 C C . GLU A 1 111 ? -2.703 26.266 30.812 1 98.5 111 GLU A C 1
ATOM 812 O O . GLU A 1 111 ? -3.209 26.984 31.672 1 98.5 111 GLU A O 1
ATOM 817 N N . THR A 1 112 ? -2.5 26.75 29.625 1 98.44 112 THR A N 1
ATOM 818 C CA . THR A 1 112 ? -2.652 28.156 29.266 1 98.44 112 THR A CA 1
ATOM 819 C C . THR A 1 112 ? -4.059 28.422 28.734 1 98.44 112 THR A C 1
ATOM 821 O O . THR A 1 112 ? -4.527 29.562 28.766 1 98.44 112 THR A O 1
ATOM 824 N N . GLY A 1 113 ? -4.617 27.375 28.156 1 98.25 113 GLY A N 1
ATOM 825 C CA . GLY A 1 113 ? -5.918 27.547 27.531 1 98.25 113 GLY A CA 1
ATOM 826 C C . GLY A 1 113 ? -5.855 28.266 26.203 1 98.25 113 GLY A C 1
ATOM 827 O O . GLY A 1 113 ? -6.891 28.578 25.594 1 98.25 113 GLY A O 1
ATOM 828 N N . LEU A 1 114 ? -4.676 28.531 25.719 1 98.75 114 LEU A N 1
ATOM 829 C CA . LEU A 1 114 ? -4.496 29.203 24.438 1 98.75 114 LEU A CA 1
ATOM 830 C C . LEU A 1 114 ? -4.715 28.234 23.281 1 98.75 114 LEU A C 1
ATOM 832 O O . LEU A 1 114 ? -4.562 27.031 23.453 1 98.75 114 LEU A O 1
ATOM 836 N N . VAL A 1 115 ? -5.051 28.734 22.125 1 98.81 115 VAL A N 1
ATOM 837 C CA . VAL A 1 115 ? -5.211 27.938 20.922 1 98.81 115 VAL A CA 1
ATOM 838 C C . VAL A 1 115 ? -3.846 27.453 20.438 1 98.81 115 VAL A C 1
ATOM 840 O O . VAL A 1 115 ? -2.936 28.25 20.219 1 98.81 115 VAL A O 1
ATOM 843 N N . CYS A 1 116 ? -3.652 26.188 20.391 1 98.88 116 CYS A N 1
ATOM 844 C CA . CYS A 1 116 ? -2.506 25.531 19.766 1 98.88 116 CYS A CA 1
ATOM 845 C C . CYS A 1 116 ? -2.951 24.562 18.688 1 98.88 116 CYS A C 1
ATOM 847 O O . CYS A 1 116 ? -3.553 23.516 18.969 1 98.88 116 CYS A O 1
ATOM 849 N N . MET A 1 117 ? -2.676 24.938 17.469 1 98.88 117 MET A N 1
ATOM 850 C CA . MET A 1 117 ? -3.09 24.156 16.297 1 98.88 117 MET A CA 1
ATOM 851 C C . MET A 1 117 ? -1.878 23.609 15.562 1 98.88 117 MET A C 1
ATOM 853 O O . MET A 1 117 ? -0.802 24.203 15.586 1 98.88 117 MET A O 1
ATOM 857 N N . VAL A 1 118 ? -1.978 22.453 14.984 1 98.88 118 VAL A N 1
ATOM 858 C CA . VAL A 1 118 ? -0.91 21.828 14.203 1 98.88 118 VAL A CA 1
ATOM 859 C C . VAL A 1 118 ? -1.29 21.828 12.719 1 98.88 118 VAL A C 1
ATOM 861 O O . VAL A 1 118 ? -2.445 21.578 12.375 1 98.88 118 VAL A O 1
ATOM 864 N N . GLY A 1 119 ? -0.293 22.062 11.883 1 97.94 119 GLY A N 1
ATOM 865 C CA . GLY A 1 119 ? -0.517 22.234 10.453 1 97.94 119 GLY A CA 1
ATOM 866 C C . GLY A 1 119 ? -0.779 20.922 9.727 1 97.94 119 GLY A C 1
ATOM 867 O O . GLY A 1 119 ? -0.139 20.641 8.711 1 97.94 119 GLY A O 1
ATOM 868 N N . HIS A 1 120 ? -1.704 20.109 10.156 1 98.12 120 HIS A N 1
ATOM 869 C CA . HIS A 1 120 ? -2.182 18.953 9.422 1 98.12 120 HIS A CA 1
ATOM 870 C C . HIS A 1 120 ? -3.08 19.375 8.258 1 98.12 120 HIS A C 1
ATOM 872 O O . HIS A 1 120 ? -4.289 19.125 8.289 1 98.12 120 HIS A O 1
ATOM 878 N N . THR A 1 121 ? -2.457 19.781 7.199 1 97.38 121 THR A N 1
ATOM 879 C CA . THR A 1 121 ? -3.09 20.484 6.086 1 97.38 121 THR A CA 1
ATOM 880 C C . THR A 1 121 ? -4.098 19.578 5.387 1 97.38 121 THR A C 1
ATOM 882 O O . THR A 1 121 ? -5.094 20.047 4.84 1 97.38 121 THR A O 1
ATOM 885 N N . ARG A 1 122 ? -3.941 18.266 5.457 1 97.69 122 ARG A N 1
ATOM 886 C CA . ARG A 1 122 ? -4.812 17.344 4.738 1 97.69 122 ARG A CA 1
ATOM 887 C C . ARG A 1 122 ? -6.23 17.391 5.289 1 97.69 122 ARG A C 1
ATOM 889 O O . ARG A 1 122 ? -7.191 17.078 4.578 1 97.69 122 ARG A O 1
ATOM 896 N N . ARG A 1 123 ? -6.414 17.781 6.59 1 98.12 123 ARG A N 1
ATOM 897 C CA . ARG A 1 123 ? -7.754 17.938 7.145 1 98.12 123 ARG A CA 1
ATOM 898 C C . ARG A 1 123 ? -8.508 19.062 6.441 1 98.12 123 ARG A C 1
ATOM 900 O O . ARG A 1 123 ? -9.734 19.125 6.508 1 98.12 123 ARG A O 1
ATOM 907 N N . PHE A 1 124 ? -7.77 19.922 5.699 1 98 124 PHE A N 1
ATOM 908 C CA . PHE A 1 124 ? -8.375 21.156 5.211 1 98 124 PHE A CA 1
ATOM 909 C C . PHE A 1 124 ? -8.453 21.156 3.691 1 98 124 PHE A C 1
ATOM 911 O O . PHE A 1 124 ? -9.188 21.953 3.1 1 98 124 PHE A O 1
ATOM 918 N N . ASN A 1 125 ? -7.703 20.281 2.992 1 98 125 ASN A N 1
ATOM 919 C CA . ASN A 1 125 ? -7.789 20.203 1.539 1 98 125 ASN A CA 1
ATOM 920 C C . ASN A 1 125 ? -9.203 19.844 1.083 1 98 125 ASN A C 1
ATOM 922 O O . ASN A 1 125 ? -9.789 18.875 1.585 1 98 125 ASN A O 1
ATOM 926 N N . PRO A 1 126 ? -9.719 20.531 0.11 1 98.38 126 PRO A N 1
ATOM 927 C CA . PRO A 1 126 ? -11.109 20.297 -0.304 1 98.38 126 PRO A CA 1
ATOM 928 C C . PRO A 1 126 ? -11.367 18.859 -0.734 1 98.38 126 PRO A C 1
ATOM 930 O O . PRO A 1 126 ? -12.453 18.328 -0.489 1 98.38 126 PRO A O 1
ATOM 933 N N . SER A 1 127 ? -10.438 18.234 -1.39 1 98.25 127 SER A N 1
ATOM 934 C CA . SER A 1 127 ? -10.602 16.844 -1.798 1 98.25 127 SER A CA 1
ATOM 935 C C . SER A 1 127 ? -10.859 15.938 -0.595 1 98.25 127 SER A C 1
ATOM 937 O O . SER A 1 127 ? -11.766 15.109 -0.621 1 98.25 127 SER A O 1
ATOM 939 N N . HIS A 1 128 ? -10.125 16.109 0.492 1 98.56 128 HIS A N 1
ATOM 940 C CA . HIS A 1 128 ? -10.289 15.297 1.696 1 98.56 128 HIS A CA 1
ATOM 941 C C . HIS A 1 128 ? -11.516 15.734 2.49 1 98.56 128 HIS A C 1
ATOM 943 O O . HIS A 1 128 ? -12.188 14.914 3.109 1 98.56 128 HIS A O 1
ATOM 949 N N . GLN A 1 129 ? -11.789 17.062 2.465 1 98.38 129 GLN A N 1
ATOM 950 C CA . GLN A 1 129 ? -12.992 17.547 3.125 1 98.38 129 GLN A CA 1
ATOM 951 C C . GLN A 1 129 ? -14.25 17 2.465 1 98.38 129 GLN A C 1
ATOM 953 O O . GLN A 1 129 ? -15.242 16.719 3.141 1 98.38 129 GLN A O 1
ATOM 958 N N . TYR A 1 130 ? -14.164 16.875 1.116 1 98.38 130 TYR A N 1
ATOM 959 C CA . TYR A 1 130 ? -15.281 16.281 0.389 1 98.38 130 TYR A CA 1
ATOM 960 C C . TYR A 1 130 ? -15.641 14.922 0.966 1 98.38 130 TYR A C 1
ATOM 962 O O . TYR A 1 130 ? -16.812 14.648 1.252 1 98.38 130 TYR A O 1
ATOM 970 N N . ILE A 1 131 ? -14.688 14.117 1.197 1 98.31 131 ILE A N 1
ATOM 971 C CA . ILE A 1 131 ? -14.867 12.773 1.732 1 98.31 131 ILE A CA 1
ATOM 972 C C . ILE A 1 131 ? -15.297 12.852 3.197 1 98.31 131 ILE A C 1
ATOM 974 O O . ILE A 1 131 ? -16.234 12.164 3.617 1 98.31 131 ILE A O 1
ATOM 978 N N . HIS A 1 132 ? -14.625 13.672 3.975 1 98.56 132 HIS A N 1
ATOM 979 C CA . HIS A 1 132 ? -14.938 13.828 5.391 1 98.56 132 HIS A CA 1
ATOM 980 C C . HIS A 1 132 ? -16.406 14.203 5.594 1 98.56 132 HIS A C 1
ATOM 982 O O . HIS A 1 132 ? -17.078 13.633 6.457 1 98.56 132 HIS A O 1
ATOM 988 N N . ASN A 1 133 ? -16.859 15.172 4.777 1 98.31 133 ASN A N 1
ATOM 989 C CA . ASN A 1 133 ? -18.25 15.633 4.887 1 98.31 133 ASN A CA 1
ATOM 990 C C . ASN A 1 133 ? -19.234 14.5 4.625 1 98.31 133 ASN A C 1
ATOM 992 O O . ASN A 1 133 ? -20.266 14.398 5.301 1 98.31 133 ASN A O 1
ATOM 996 N N . LYS A 1 134 ? -18.938 13.68 3.689 1 98.12 134 LYS A N 1
ATOM 997 C CA . LYS A 1 134 ? -19.797 12.539 3.385 1 98.12 134 LYS A CA 1
ATOM 998 C C . LYS A 1 134 ? -19.781 11.523 4.52 1 98.12 134 LYS A C 1
ATOM 1000 O O . LYS A 1 134 ? -20.812 10.922 4.84 1 98.12 134 LYS A O 1
ATOM 1005 N N . ILE A 1 135 ? -18.656 11.305 5.152 1 98.12 135 ILE A N 1
ATOM 1006 C CA . ILE A 1 135 ? -18.516 10.367 6.266 1 98.12 135 ILE A CA 1
ATOM 1007 C C . ILE A 1 135 ? -19.328 10.867 7.457 1 98.12 135 ILE A C 1
ATOM 1009 O O . ILE A 1 135 ? -20.125 10.117 8.039 1 98.12 135 ILE A O 1
ATOM 1013 N N . VAL A 1 136 ? -19.219 12.125 7.793 1 97.69 136 VAL A N 1
ATOM 1014 C CA . VAL A 1 136 ? -19.891 12.719 8.938 1 97.69 136 VAL A CA 1
ATOM 1015 C C . VAL A 1 136 ? -21.406 12.695 8.719 1 97.69 136 VAL A C 1
ATOM 1017 O O . VAL A 1 136 ? -22.172 12.508 9.656 1 97.69 136 VAL A O 1
ATOM 1020 N N . ALA A 1 137 ? -21.797 12.82 7.426 1 97.81 137 ALA A N 1
ATOM 1021 C CA . ALA A 1 137 ? -23.203 12.812 7.07 1 97.81 137 ALA A CA 1
ATOM 1022 C C . ALA A 1 137 ? -23.766 11.391 7.082 1 97.81 137 ALA A C 1
ATOM 1024 O O . ALA A 1 137 ? -24.969 11.188 6.918 1 97.81 137 ALA A O 1
ATOM 1025 N N . GLY A 1 138 ? -22.953 10.414 7.234 1 97.19 138 GLY A N 1
ATOM 1026 C CA . GLY A 1 138 ? -23.375 9.023 7.262 1 97.19 138 GLY A CA 1
ATOM 1027 C C . GLY A 1 138 ? -23.594 8.438 5.879 1 97.19 138 GLY A C 1
ATOM 1028 O O . GLY A 1 138 ? -24.188 7.367 5.734 1 97.19 138 GLY A O 1
ATOM 1029 N N . GLU A 1 139 ? -23.031 9.109 4.871 1 97.12 139 GLU A N 1
ATOM 1030 C CA . GLU A 1 139 ? -23.234 8.688 3.488 1 97.12 139 GLU A CA 1
ATOM 1031 C C . GLU A 1 139 ? -22.141 7.719 3.045 1 97.12 139 GLU A C 1
ATOM 1033 O O . GLU A 1 139 ? -22.297 7.012 2.047 1 97.12 139 GLU A O 1
ATOM 1038 N N . LEU A 1 140 ? -21.062 7.746 3.795 1 96.38 140 LEU A N 1
ATOM 1039 C CA . LEU A 1 140 ? -19.859 7 3.41 1 96.38 140 LEU A CA 1
ATOM 1040 C C . LEU A 1 140 ? -19.141 6.461 4.641 1 96.38 140 LEU A C 1
ATOM 1042 O O . LEU A 1 140 ? -19.094 7.121 5.68 1 96.38 140 LEU A O 1
ATOM 1046 N N . ALA A 1 141 ? -18.609 5.277 4.523 1 97.06 141 ALA A N 1
ATOM 1047 C CA . ALA A 1 141 ? -17.734 4.734 5.559 1 97.06 141 ALA A CA 1
ATOM 1048 C C . ALA A 1 141 ? -16.453 4.145 4.953 1 97.06 141 ALA A C 1
ATOM 1050 O O . ALA A 1 141 ? -16.516 3.375 3.992 1 97.06 141 ALA A O 1
ATOM 1051 N N . ILE A 1 142 ? -15.398 4.465 5.512 1 98.12 142 ILE A N 1
ATOM 1052 C CA . ILE A 1 142 ? -14.117 3.975 5.016 1 98.12 142 ILE A CA 1
ATOM 1053 C C . ILE A 1 142 ? -13.969 2.49 5.348 1 98.12 142 ILE A C 1
ATOM 1055 O O . ILE A 1 142 ? -14.203 2.076 6.484 1 98.12 142 ILE A O 1
ATOM 1059 N N . GLN A 1 143 ? -13.625 1.709 4.359 1 97.62 143 GLN A N 1
ATOM 1060 C CA . GLN A 1 143 ? -13.25 0.317 4.582 1 97.62 143 GLN A CA 1
ATOM 1061 C C . GLN A 1 143 ? -11.734 0.157 4.629 1 97.62 143 GLN A C 1
ATOM 1063 O O . GLN A 1 143 ? -11.203 -0.503 5.523 1 97.62 143 GLN A O 1
ATOM 1068 N N . GLN A 1 144 ? -11.078 0.77 3.691 1 98.56 144 GLN A N 1
ATOM 1069 C CA . GLN A 1 144 ? -9.625 0.768 3.621 1 98.56 144 GLN A CA 1
ATOM 1070 C C . GLN A 1 144 ? -9.102 2.043 2.963 1 98.56 144 GLN A C 1
ATOM 1072 O O . GLN A 1 144 ? -9.695 2.539 2.004 1 98.56 144 GLN A O 1
ATOM 1077 N N . MET A 1 145 ? -8.047 2.59 3.527 1 98.81 145 MET A N 1
ATOM 1078 C CA . MET A 1 145 ? -7.238 3.57 2.807 1 98.81 145 MET A CA 1
ATOM 1079 C C . MET A 1 145 ? -5.922 2.955 2.342 1 98.81 145 MET A C 1
ATOM 1081 O O . MET A 1 145 ? -5.211 2.334 3.131 1 98.81 145 MET A O 1
ATOM 1085 N N . ASP A 1 146 ? -5.652 2.973 1.06 1 98.62 146 ASP A N 1
ATOM 1086 C CA . ASP A 1 146 ? -4.355 2.627 0.48 1 98.62 146 ASP A CA 1
ATOM 1087 C C . ASP A 1 146 ? -3.582 3.879 0.079 1 98.62 146 ASP A C 1
ATOM 1089 O O . ASP A 1 146 ? -3.953 4.566 -0.875 1 98.62 146 ASP A O 1
ATOM 1093 N N . VAL A 1 147 ? -2.5 4.137 0.773 1 98.75 147 VAL A N 1
ATOM 1094 C CA . VAL A 1 147 ? -1.788 5.398 0.601 1 98.75 147 VAL A CA 1
ATOM 1095 C C . VAL A 1 147 ? -0.351 5.125 0.162 1 98.75 147 VAL A C 1
ATOM 1097 O O . VAL A 1 147 ? 0.304 4.223 0.689 1 98.75 147 VAL A O 1
ATOM 1100 N N . GLN A 1 148 ? 0.106 5.863 -0.81 1 98.25 148 GLN A N 1
ATOM 1101 C CA . GLN A 1 148 ? 1.479 5.832 -1.306 1 98.25 148 GLN A CA 1
ATOM 1102 C C . GLN A 1 148 ? 2.133 7.207 -1.201 1 98.25 148 GLN A C 1
ATOM 1104 O O . GLN A 1 148 ? 1.617 8.188 -1.738 1 98.25 148 GLN A O 1
ATOM 1109 N N . THR A 1 149 ? 3.207 7.324 -0.486 1 97.94 149 THR A N 1
ATOM 1110 C CA . THR A 1 149 ? 3.961 8.562 -0.35 1 97.94 149 THR A CA 1
ATOM 1111 C C . THR A 1 149 ? 5.391 8.391 -0.854 1 97.94 149 THR A C 1
ATOM 1113 O O . THR A 1 149 ? 6.203 7.727 -0.209 1 97.94 149 THR A O 1
ATOM 1116 N N . TYR A 1 150 ? 5.707 9.062 -1.953 1 95.94 150 TYR A N 1
ATOM 1117 C CA . TYR A 1 150 ? 6.984 8.805 -2.611 1 95.94 150 TYR A CA 1
ATOM 1118 C C . TYR A 1 150 ? 7.73 10.109 -2.873 1 95.94 150 TYR A C 1
ATOM 1120 O O . TYR A 1 150 ? 7.129 11.109 -3.27 1 95.94 150 TYR A O 1
ATOM 1128 N N . PHE A 1 151 ? 8.922 10.07 -2.582 1 91.56 151 PHE A N 1
ATOM 1129 C CA . PHE A 1 151 ? 9.906 11.086 -2.943 1 91.56 151 PHE A CA 1
ATOM 1130 C C . PHE A 1 151 ? 11.18 10.438 -3.482 1 91.56 151 PHE A C 1
ATOM 1132 O O . PHE A 1 151 ? 11.391 9.234 -3.311 1 91.56 151 PHE A O 1
ATOM 1139 N N . PHE A 1 152 ? 11.93 11.188 -4.285 1 89.69 152 PHE A N 1
ATOM 1140 C CA . PHE A 1 152 ? 13.211 10.695 -4.762 1 89.69 152 PHE A CA 1
ATOM 1141 C C . PHE A 1 152 ? 14.359 11.461 -4.113 1 89.69 152 PHE A C 1
ATOM 1143 O O . PHE A 1 152 ? 14.672 12.586 -4.516 1 89.69 152 PHE A O 1
ATOM 1150 N N . ARG A 1 153 ? 14.844 10.867 -3.074 1 82 153 ARG A N 1
ATOM 1151 C CA . ARG A 1 153 ? 15.891 11.516 -2.285 1 82 153 ARG A CA 1
ATOM 1152 C C . ARG A 1 153 ? 17 10.531 -1.943 1 82 153 ARG A C 1
ATOM 1154 O O . ARG A 1 153 ? 16.938 9.844 -0.921 1 82 153 ARG A O 1
ATOM 1161 N N . ARG A 1 154 ? 18.031 10.547 -2.742 1 77.94 154 ARG A N 1
ATOM 1162 C CA . ARG A 1 154 ? 19.109 9.602 -2.48 1 77.94 154 ARG A CA 1
ATOM 1163 C C . ARG A 1 154 ? 20.359 10.32 -1.959 1 77.94 154 ARG A C 1
ATOM 1165 O O . ARG A 1 154 ? 21.359 9.68 -1.627 1 77.94 154 ARG A O 1
ATOM 1172 N N . LYS A 1 155 ? 20.172 11.578 -1.989 1 76.06 155 LYS A N 1
ATOM 1173 C CA . LYS A 1 155 ? 21.219 12.422 -1.415 1 76.06 155 LYS A CA 1
ATOM 1174 C C . LYS A 1 155 ? 20.625 13.484 -0.495 1 76.06 155 LYS A C 1
ATOM 1176 O O . LYS A 1 155 ? 19.5 13.93 -0.7 1 76.06 155 LYS A O 1
ATOM 1181 N N . ASN A 1 156 ? 21.359 13.672 0.558 1 73.06 156 ASN A N 1
ATOM 1182 C CA . ASN A 1 156 ? 20.875 14.672 1.503 1 73.06 156 ASN A CA 1
ATOM 1183 C C . ASN A 1 156 ? 21.328 16.078 1.114 1 73.06 156 ASN A C 1
ATOM 1185 O O . ASN A 1 156 ? 22.188 16.672 1.785 1 73.06 156 ASN A O 1
ATOM 1189 N N . MET A 1 157 ? 20.891 16.469 -0.02 1 65.19 157 MET A N 1
ATOM 1190 C CA . MET A 1 157 ? 21.281 17.781 -0.533 1 65.19 157 MET A CA 1
ATOM 1191 C C . MET A 1 157 ? 20.094 18.719 -0.613 1 65.19 157 MET A C 1
ATOM 1193 O O . MET A 1 157 ? 18.953 18.266 -0.798 1 65.19 157 MET A O 1
ATOM 1197 N N . ASN A 1 158 ? 20.312 19.984 -0.234 1 55.97 158 ASN A N 1
ATOM 1198 C CA . ASN A 1 158 ? 19.281 20.984 -0.49 1 55.97 158 ASN A CA 1
ATOM 1199 C C . ASN A 1 158 ? 19.141 21.281 -1.98 1 55.97 158 ASN A C 1
ATOM 1201 O O . ASN A 1 158 ? 19.797 20.641 -2.807 1 55.97 158 ASN A O 1
ATOM 1205 N N . ALA A 1 159 ? 17.969 22.031 -2.258 1 52.31 159 ALA A N 1
ATOM 1206 C CA . ALA A 1 159 ? 17.688 22.359 -3.652 1 52.31 159 ALA A CA 1
ATOM 1207 C C . ALA A 1 159 ? 18.906 22.938 -4.348 1 52.31 159 ALA A C 1
ATOM 1209 O O . ALA A 1 159 ? 19.016 22.875 -5.574 1 52.31 159 ALA A O 1
ATOM 1210 N N . LYS A 1 160 ? 19.859 23.438 -3.523 1 53.62 160 LYS A N 1
ATOM 1211 C CA . LYS A 1 160 ? 21.062 24.062 -4.066 1 53.62 160 LYS A CA 1
ATOM 1212 C C . LYS A 1 160 ? 22.203 23.078 -4.141 1 53.62 160 LYS A C 1
ATOM 1214 O O . LYS A 1 160 ? 23.328 23.438 -4.496 1 53.62 160 LYS A O 1
ATOM 1219 N N . GLY A 1 161 ? 21.984 21.875 -3.795 1 60.44 161 GLY A N 1
ATOM 1220 C CA . GLY A 1 161 ? 23.031 20.859 -3.85 1 60.44 161 GLY A CA 1
ATOM 1221 C C . GLY A 1 161 ? 23.875 20.812 -2.596 1 60.44 161 GLY A C 1
ATOM 1222 O O . GLY A 1 161 ? 24.922 20.172 -2.576 1 60.44 161 GLY A O 1
ATOM 1223 N N . GLU A 1 162 ? 23.594 21.547 -1.636 1 63.84 162 GLU A N 1
ATOM 1224 C CA . GLU A 1 162 ? 24.344 21.578 -0.385 1 63.84 162 GLU A CA 1
ATOM 1225 C C . GLU A 1 162 ? 23.781 20.578 0.622 1 63.84 162 GLU A C 1
ATOM 1227 O O . GLU A 1 162 ? 22.578 20.328 0.642 1 63.84 162 GLU A O 1
ATOM 1232 N N . PRO A 1 163 ? 24.719 20 1.513 1 65.38 163 PRO A N 1
ATOM 1233 C CA . PRO A 1 163 ? 24.266 19.062 2.539 1 65.38 163 PRO A CA 1
ATOM 1234 C C . PRO A 1 163 ? 23.297 19.688 3.541 1 65.38 163 PRO A C 1
ATOM 1236 O O . PRO A 1 163 ? 23.469 20.859 3.908 1 65.38 163 PRO A O 1
ATOM 1239 N N . ARG A 1 164 ? 22.203 19.016 3.799 1 66.5 164 ARG A N 1
ATOM 1240 C CA . ARG A 1 164 ? 21.281 19.469 4.832 1 66.5 164 ARG A CA 1
ATOM 1241 C C . ARG A 1 164 ? 21.75 19.047 6.219 1 66.5 164 ARG A C 1
ATOM 1243 O O . ARG A 1 164 ? 22.453 18.031 6.355 1 66.5 164 ARG A O 1
ATOM 1250 N N . SER A 1 165 ? 21.562 19.938 7.207 1 59.06 165 SER A N 1
ATOM 1251 C CA . SER A 1 165 ? 21.938 19.672 8.594 1 59.06 165 SER A CA 1
ATOM 1252 C C . SER A 1 165 ? 20.953 18.703 9.25 1 59.06 165 SER A C 1
ATOM 1254 O O . SER A 1 165 ? 21.25 18.156 10.32 1 59.06 165 SER A O 1
ATOM 1256 N N . TRP A 1 166 ? 19.859 18.453 8.664 1 64.62 166 TRP A N 1
ATOM 1257 C CA . TRP A 1 166 ? 18.906 17.5 9.203 1 64.62 166 TRP A CA 1
ATOM 1258 C C . TRP A 1 166 ? 18.422 16.531 8.117 1 64.62 166 TRP A C 1
ATOM 1260 O O . TRP A 1 166 ? 18.516 16.828 6.93 1 64.62 166 TRP A O 1
ATOM 1270 N N . THR A 1 167 ? 18.203 15.297 8.672 1 69.06 167 THR A N 1
ATOM 1271 C CA . THR A 1 167 ? 17.828 14.297 7.684 1 69.06 167 THR A CA 1
ATOM 1272 C C . THR A 1 167 ? 16.328 14.016 7.738 1 69.06 167 THR A C 1
ATOM 1274 O O . THR A 1 167 ? 15.766 13.836 8.82 1 69.06 167 THR A O 1
ATOM 1277 N N . ASP A 1 168 ? 15.742 14.141 6.668 1 78.88 168 ASP A N 1
ATOM 1278 C CA . ASP A 1 168 ? 14.336 13.797 6.469 1 78.88 168 ASP A CA 1
ATOM 1279 C C . ASP A 1 168 ? 14.07 12.336 6.844 1 78.88 168 ASP A C 1
ATOM 1281 O O . ASP A 1 168 ? 14.953 11.484 6.695 1 78.88 168 ASP A O 1
ATOM 1285 N N . HIS A 1 169 ? 13.008 12.18 7.602 1 86.94 169 HIS A N 1
ATOM 1286 C CA . HIS A 1 169 ? 12.648 10.828 8.023 1 86.94 169 HIS A CA 1
ATOM 1287 C C . HIS A 1 169 ? 11.234 10.461 7.578 1 86.94 169 HIS A C 1
ATOM 1289 O O . HIS A 1 169 ? 10.328 11.289 7.66 1 86.94 169 HIS A O 1
ATOM 1295 N N . LEU A 1 170 ? 11.164 9.219 7.145 1 94.56 170 LEU A N 1
ATOM 1296 C CA . LEU A 1 170 ? 9.898 8.766 6.578 1 94.56 170 LEU A CA 1
ATOM 1297 C C . LEU A 1 170 ? 8.812 8.711 7.645 1 94.56 170 LEU A C 1
ATOM 1299 O O . LEU A 1 170 ? 7.664 9.102 7.395 1 94.56 170 LEU A O 1
ATOM 1303 N N . LEU A 1 171 ? 9.141 8.352 8.844 1 96.56 171 LEU A N 1
ATOM 1304 C CA . LEU A 1 171 ? 8.148 8.109 9.891 1 96.56 171 LEU A CA 1
ATOM 1305 C C . LEU A 1 171 ? 7.547 9.422 10.383 1 96.56 171 LEU A C 1
ATOM 1307 O O . LEU A 1 171 ? 6.391 9.727 10.086 1 96.56 171 LEU A O 1
ATOM 1311 N N . TRP A 1 172 ? 8.305 10.305 10.914 1 95.62 172 TRP A N 1
ATOM 1312 C CA . TRP A 1 172 ? 7.773 11.484 11.594 1 95.62 172 TRP A CA 1
ATOM 1313 C C . TRP A 1 172 ? 7.383 12.562 10.586 1 95.62 172 TRP A C 1
ATOM 1315 O O . TRP A 1 172 ? 6.355 13.227 10.75 1 95.62 172 TRP A O 1
ATOM 1325 N N . HIS A 1 173 ? 8.086 12.719 9.5 1 93.56 173 HIS A N 1
ATOM 1326 C CA . HIS A 1 173 ? 7.875 13.836 8.586 1 93.56 173 HIS A CA 1
ATOM 1327 C C . HIS A 1 173 ? 6.82 13.5 7.539 1 93.56 173 HIS A C 1
ATOM 1329 O O . HIS A 1 173 ? 6.059 14.375 7.113 1 93.56 173 HIS A O 1
ATOM 1335 N N . HIS A 1 174 ? 6.781 12.258 7.16 1 95.69 174 HIS A N 1
ATOM 1336 C CA . HIS A 1 174 ? 5.914 11.945 6.027 1 95.69 174 HIS A CA 1
ATOM 1337 C C . HIS A 1 174 ? 4.734 11.086 6.453 1 95.69 174 HIS A C 1
ATOM 1339 O O . HIS A 1 174 ? 3.598 11.328 6.039 1 95.69 174 HIS A O 1
ATOM 1345 N N . ALA A 1 175 ? 4.941 10.156 7.348 1 98.12 175 ALA A N 1
ATOM 1346 C CA . ALA A 1 175 ? 3.852 9.273 7.758 1 98.12 175 ALA A CA 1
ATOM 1347 C C . ALA A 1 175 ? 2.818 10.031 8.586 1 98.12 175 ALA A C 1
ATOM 1349 O O . ALA A 1 175 ? 1.639 9.672 8.602 1 98.12 175 ALA A O 1
ATOM 1350 N N . ALA A 1 176 ? 3.232 11.07 9.266 1 98 176 ALA A N 1
ATOM 1351 C CA . ALA A 1 176 ? 2.35 11.828 10.148 1 98 176 ALA A CA 1
ATOM 1352 C C . ALA A 1 176 ? 1.117 12.32 9.398 1 98 176 ALA A C 1
ATOM 1354 O O . ALA A 1 176 ? 0.013 12.336 9.953 1 98 176 ALA A O 1
ATOM 1355 N N . HIS A 1 177 ? 1.28 12.695 8.117 1 97.75 177 HIS A N 1
ATOM 1356 C CA . HIS A 1 177 ? 0.167 13.18 7.312 1 97.75 177 HIS A CA 1
ATOM 1357 C C . HIS A 1 177 ? -0.912 12.109 7.164 1 97.75 177 HIS A C 1
ATOM 1359 O O . HIS A 1 177 ? -2.094 12.375 7.395 1 97.75 177 HIS A O 1
ATOM 1365 N N . THR A 1 178 ? -0.489 10.945 6.848 1 98.62 178 THR A N 1
ATOM 1366 C CA . THR A 1 178 ? -1.421 9.859 6.566 1 98.62 178 THR A CA 1
ATOM 1367 C C . THR A 1 178 ? -2.021 9.312 7.859 1 98.62 178 THR A C 1
ATOM 1369 O O . THR A 1 178 ? -3.221 9.031 7.922 1 98.62 178 THR A O 1
ATOM 1372 N N . VAL A 1 179 ? -1.184 9.164 8.906 1 98.81 179 VAL A N 1
ATOM 1373 C CA . VAL A 1 179 ? -1.665 8.633 10.172 1 98.81 179 VAL A CA 1
ATOM 1374 C C . VAL A 1 179 ? -2.76 9.539 10.734 1 98.81 179 VAL A C 1
ATOM 1376 O O . VAL A 1 179 ? -3.814 9.055 11.156 1 98.81 179 VAL A O 1
ATOM 1379 N N . ASP A 1 180 ? -2.535 10.797 10.68 1 98.81 180 ASP A N 1
ATOM 1380 C CA . ASP A 1 180 ? -3.533 11.742 11.172 1 98.81 180 ASP A CA 1
ATOM 1381 C C . ASP A 1 180 ? -4.797 11.703 10.312 1 98.81 180 ASP A C 1
ATOM 1383 O O . ASP A 1 180 ? -5.91 11.648 10.844 1 98.81 180 ASP A O 1
ATOM 1387 N N . LEU A 1 181 ? -4.629 11.812 8.984 1 98.69 181 LEU A N 1
ATOM 1388 C CA . LEU A 1 181 ? -5.781 11.844 8.094 1 98.69 181 LEU A CA 1
ATOM 1389 C C . LEU A 1 181 ? -6.633 10.586 8.25 1 98.69 181 LEU A C 1
ATOM 1391 O O . LEU A 1 181 ? -7.863 10.656 8.242 1 98.69 181 LEU A O 1
ATOM 1395 N N . PHE A 1 182 ? -5.992 9.445 8.43 1 98.81 182 PHE A N 1
ATOM 1396 C CA . PHE A 1 182 ? -6.723 8.195 8.609 1 98.81 182 PHE A CA 1
ATOM 1397 C C . PHE A 1 182 ? -7.531 8.227 9.906 1 98.81 182 PHE A C 1
ATOM 1399 O O . PHE A 1 182 ? -8.711 7.867 9.914 1 98.81 182 PHE A O 1
ATOM 1406 N N . ALA A 1 183 ? -6.891 8.633 10.961 1 98.56 183 ALA A N 1
ATOM 1407 C CA . ALA A 1 183 ? -7.605 8.75 12.227 1 98.56 183 ALA A CA 1
ATOM 1408 C C . ALA A 1 183 ? -8.773 9.727 12.109 1 98.56 183 ALA A C 1
ATOM 1410 O O . ALA A 1 183 ? -9.859 9.469 12.633 1 98.56 183 ALA A O 1
ATOM 1411 N N . TYR A 1 184 ? -8.531 10.82 11.398 1 98.56 184 TYR A N 1
ATOM 1412 C CA . TYR A 1 184 ? -9.539 11.859 11.195 1 98.56 184 TYR A CA 1
ATOM 1413 C C . TYR A 1 184 ? -10.742 11.305 10.445 1 98.56 184 TYR A C 1
ATOM 1415 O O . TYR A 1 184 ? -11.883 11.672 10.742 1 98.56 184 TYR A O 1
ATOM 1423 N N . GLN A 1 185 ? -10.523 10.43 9.492 1 98.5 185 GLN A N 1
ATOM 1424 C CA . GLN A 1 185 ? -11.562 9.93 8.602 1 98.5 185 GLN A CA 1
ATOM 1425 C C . GLN A 1 185 ? -12.219 8.672 9.172 1 98.5 185 GLN A C 1
ATOM 1427 O O . GLN A 1 185 ? -13.406 8.422 8.945 1 98.5 185 GLN A O 1
ATOM 1432 N N . ALA A 1 186 ? -11.414 7.832 9.945 1 98 186 ALA A N 1
ATOM 1433 C CA . ALA A 1 186 ? -11.891 6.48 10.234 1 98 186 ALA A CA 1
ATOM 1434 C C . ALA A 1 186 ? -11.961 6.23 11.734 1 98 186 ALA A C 1
ATOM 1436 O O . ALA A 1 186 ? -12.414 5.172 12.172 1 98 186 ALA A O 1
ATOM 1437 N N . GLY A 1 187 ? -11.469 7.148 12.586 1 97.56 187 GLY A N 1
ATOM 1438 C CA . GLY A 1 187 ? -11.539 6.992 14.023 1 97.56 187 GLY A CA 1
ATOM 1439 C C . GLY A 1 187 ? -10.203 6.645 14.656 1 97.56 187 GLY A C 1
ATOM 1440 O O . GLY A 1 187 ? -9.195 6.516 13.961 1 97.56 187 GLY A O 1
ATOM 1441 N N . LYS A 1 188 ? -10.195 6.477 15.922 1 98 188 LYS A N 1
ATOM 1442 C CA . LYS A 1 188 ? -8.992 6.25 16.719 1 98 188 LYS A CA 1
ATOM 1443 C C . LYS A 1 188 ? -8.242 5.004 16.25 1 98 188 LYS A C 1
ATOM 1445 O O . LYS A 1 188 ? -8.852 3.959 16.016 1 98 188 LYS A O 1
ATOM 1450 N N . ILE A 1 189 ? -6.953 5.098 16.141 1 98.5 189 ILE A N 1
ATOM 1451 C CA . ILE A 1 189 ? -6.121 3.98 15.711 1 98.5 189 ILE A CA 1
ATOM 1452 C C . ILE A 1 189 ? -5.898 3.023 16.875 1 98.5 189 ILE A C 1
ATOM 1454 O O . ILE A 1 189 ? -5.43 3.434 17.938 1 98.5 189 ILE A O 1
ATOM 1458 N N . VAL A 1 190 ? -6.129 1.743 16.688 1 97.94 190 VAL A N 1
ATOM 1459 C CA . VAL A 1 190 ? -6.07 0.792 17.797 1 97.94 190 VAL A CA 1
ATOM 1460 C C . VAL A 1 190 ? -4.98 -0.245 17.531 1 97.94 190 VAL A C 1
ATOM 1462 O O . VAL A 1 190 ? -4.59 -0.991 18.438 1 97.94 190 VAL A O 1
ATOM 1465 N N . GLN A 1 191 ? -4.52 -0.335 16.344 1 98 191 GLN A N 1
ATOM 1466 C CA . GLN A 1 191 ? -3.42 -1.219 15.977 1 98 191 GLN A CA 1
ATOM 1467 C C . GLN A 1 191 ? -2.533 -0.575 14.914 1 98 191 GLN A C 1
ATOM 1469 O O . GLN A 1 191 ? -3.031 0.096 14.008 1 98 191 GLN A O 1
ATOM 1474 N N . ALA A 1 192 ? -1.215 -0.716 15.078 1 98.56 192 ALA A N 1
ATOM 1475 C CA . ALA A 1 192 ? -0.257 -0.168 14.117 1 98.56 192 ALA A CA 1
ATOM 1476 C C . ALA A 1 192 ? 0.986 -1.048 14.023 1 98.56 192 ALA A C 1
ATOM 1478 O O . ALA A 1 192 ? 1.496 -1.527 15.039 1 98.56 192 ALA A O 1
ATOM 1479 N N . ASN A 1 193 ? 1.432 -1.342 12.781 1 98.38 193 ASN A N 1
ATOM 1480 C CA . ASN A 1 193 ? 2.656 -2.088 12.508 1 98.38 193 ASN A CA 1
ATOM 1481 C C . ASN A 1 193 ? 3.521 -1.382 11.469 1 98.38 193 ASN A C 1
ATOM 1483 O O . ASN A 1 193 ? 3 -0.748 10.547 1 98.38 193 ASN A O 1
ATOM 1487 N N . ALA A 1 194 ? 4.816 -1.51 11.617 1 98.44 194 ALA A N 1
ATOM 1488 C CA . ALA A 1 194 ? 5.715 -0.938 10.617 1 98.44 194 ALA A CA 1
ATOM 1489 C C . ALA A 1 194 ? 6.883 -1.878 10.328 1 98.44 194 ALA A C 1
ATOM 1491 O O . ALA A 1 194 ? 7.332 -2.609 11.211 1 98.44 194 ALA A O 1
ATOM 1492 N N . VAL A 1 195 ? 7.305 -1.957 9.102 1 98.25 195 VAL A N 1
ATOM 1493 C CA . VAL A 1 195 ? 8.562 -2.561 8.672 1 98.25 195 VAL A CA 1
ATOM 1494 C C . VAL A 1 195 ? 9.336 -1.576 7.797 1 98.25 195 VAL A C 1
ATOM 1496 O O . VAL A 1 195 ? 8.742 -0.76 7.09 1 98.25 195 VAL A O 1
ATOM 1499 N N . GLN A 1 196 ? 10.633 -1.558 7.906 1 97.56 196 GLN A N 1
ATOM 1500 C CA . GLN A 1 196 ? 11.43 -0.629 7.109 1 97.56 196 GLN A CA 1
ATOM 1501 C C . GLN A 1 196 ? 12.516 -1.364 6.332 1 97.56 196 GLN A C 1
ATOM 1503 O O . GLN A 1 196 ? 12.914 -2.473 6.703 1 97.56 196 GLN A O 1
ATOM 1508 N N . GLY A 1 197 ? 12.875 -0.807 5.227 1 95.69 197 GLY A N 1
ATOM 1509 C CA . GLY A 1 197 ? 14 -1.316 4.461 1 95.69 197 GLY A CA 1
ATOM 1510 C C . GLY A 1 197 ? 15.344 -1.062 5.129 1 95.69 197 GLY A C 1
ATOM 1511 O O . GLY A 1 197 ? 15.391 -0.661 6.293 1 95.69 197 GLY A O 1
ATOM 1512 N N . PRO A 1 198 ? 16.375 -1.355 4.379 1 89.94 198 PRO A N 1
ATOM 1513 C CA . PRO A 1 198 ? 17.719 -1.154 4.945 1 89.94 198 PRO A CA 1
ATOM 1514 C C . PRO A 1 198 ? 18.016 0.315 5.219 1 89.94 198 PRO A C 1
ATOM 1516 O O . PRO A 1 198 ? 17.562 1.195 4.484 1 89.94 198 PRO A O 1
ATOM 1519 N N . ILE A 1 199 ? 18.844 0.522 6.266 1 91.81 199 ILE A N 1
ATOM 1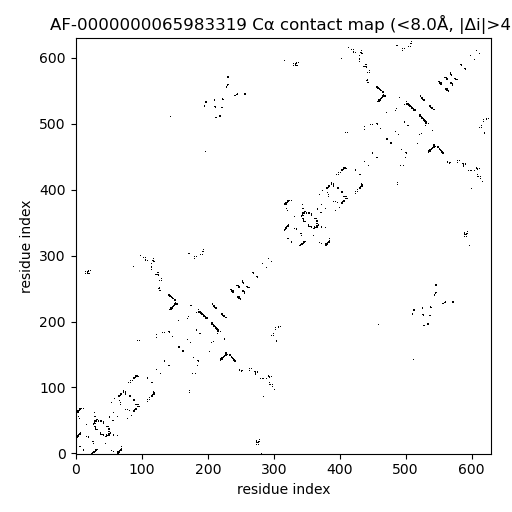520 C CA . ILE A 1 199 ? 19.312 1.869 6.574 1 91.81 199 ILE A CA 1
ATOM 1521 C C . ILE A 1 199 ? 20.375 2.291 5.551 1 91.81 199 ILE A C 1
ATOM 1523 O O . ILE A 1 199 ? 21.328 1.561 5.301 1 91.81 199 ILE A O 1
ATOM 1527 N N . HIS A 1 200 ? 20.078 3.363 4.941 1 91 200 HIS A N 1
ATOM 1528 C CA . HIS A 1 200 ? 21.062 3.891 3.996 1 91 200 HIS A CA 1
ATOM 1529 C C . HIS A 1 200 ? 22.375 4.219 4.691 1 91 200 HIS A C 1
ATOM 1531 O O . HIS A 1 200 ? 22.391 4.953 5.684 1 91 200 HIS A O 1
ATOM 1537 N N . PRO A 1 201 ? 23.438 3.768 4.199 1 88.38 201 PRO A N 1
ATOM 1538 C CA . PRO A 1 201 ? 24.688 3.881 4.934 1 88.38 201 PRO A CA 1
ATOM 1539 C C . PRO A 1 201 ? 25.156 5.328 5.098 1 88.38 201 PRO A C 1
ATOM 1541 O O . PRO A 1 201 ? 25.719 5.688 6.137 1 88.38 201 PRO A O 1
ATOM 1544 N N . GLU A 1 202 ? 24.922 6.133 4.133 1 86.81 202 GLU A N 1
ATOM 1545 C CA . GLU A 1 202 ? 25.391 7.516 4.184 1 86.81 202 GLU A CA 1
ATOM 1546 C C . GLU A 1 202 ? 24.375 8.414 4.891 1 86.81 202 GLU A C 1
ATOM 1548 O O . GLU A 1 202 ? 24.75 9.25 5.711 1 86.81 202 GLU A O 1
ATOM 1553 N N . LEU A 1 203 ? 23.109 8.148 4.664 1 87.94 203 LEU A N 1
ATOM 1554 C CA . LEU A 1 203 ? 22.062 9.031 5.184 1 87.94 203 LEU A CA 1
ATOM 1555 C C . LEU A 1 203 ? 21.656 8.609 6.59 1 87.94 203 LEU A C 1
ATOM 1557 O O . LEU A 1 203 ? 21.062 9.398 7.328 1 87.94 203 LEU A O 1
ATOM 1561 N N . GLY A 1 204 ? 21.859 7.406 6.879 1 89.25 204 GLY A N 1
ATOM 1562 C CA . GLY A 1 204 ? 21.562 6.906 8.211 1 89.25 204 GLY A CA 1
ATOM 1563 C C . GLY A 1 204 ? 20.078 6.719 8.469 1 89.25 204 GLY A C 1
ATOM 1564 O O . GLY A 1 204 ? 19.641 6.664 9.617 1 89.25 204 GLY A O 1
ATOM 1565 N N . ILE A 1 205 ? 19.281 6.699 7.43 1 90.88 205 ILE A N 1
ATOM 1566 C CA . ILE A 1 205 ? 17.844 6.531 7.574 1 90.88 205 ILE A CA 1
ATOM 1567 C C . ILE A 1 205 ? 17.359 5.406 6.664 1 90.88 205 ILE A C 1
ATOM 1569 O O . ILE A 1 205 ? 18.031 5.043 5.703 1 90.88 205 ILE A O 1
ATOM 1573 N N . ALA A 1 206 ? 16.203 4.832 7.062 1 94 206 ALA A N 1
ATOM 1574 C CA . ALA A 1 206 ? 15.539 3.928 6.133 1 94 206 ALA A CA 1
ATOM 1575 C C . ALA A 1 206 ? 14.961 4.688 4.941 1 94 206 ALA A C 1
ATOM 1577 O O . ALA A 1 206 ? 14.328 5.73 5.109 1 94 206 ALA A O 1
ATOM 1578 N N . MET A 1 207 ? 15.172 4.16 3.783 1 95.31 207 MET A N 1
ATOM 1579 C CA . MET A 1 207 ? 14.734 4.832 2.564 1 95.31 207 MET A CA 1
ATOM 1580 C C . MET A 1 207 ? 13.367 4.316 2.123 1 95.31 207 MET A C 1
ATOM 1582 O O . MET A 1 207 ? 12.734 4.898 1.24 1 95.31 207 MET A O 1
ATOM 1586 N N . ASP A 1 208 ? 12.961 3.182 2.721 1 97.44 208 ASP A N 1
ATOM 1587 C CA . ASP A 1 208 ? 11.656 2.576 2.449 1 97.44 208 ASP A CA 1
ATOM 1588 C C . ASP A 1 208 ? 10.984 2.123 3.742 1 97.44 208 ASP A C 1
ATOM 1590 O O . ASP A 1 208 ? 11.648 1.619 4.652 1 97.44 208 ASP A O 1
ATOM 1594 N N . MET A 1 209 ? 9.656 2.291 3.762 1 98.38 209 MET A N 1
ATOM 1595 C CA . MET A 1 209 ? 8.906 1.922 4.957 1 98.38 209 MET A CA 1
ATOM 1596 C C . MET A 1 209 ? 7.477 1.518 4.598 1 98.38 209 MET A C 1
ATOM 1598 O O . MET A 1 209 ? 6.883 2.072 3.67 1 98.38 209 MET A O 1
ATOM 1602 N N . SER A 1 210 ? 6.969 0.496 5.234 1 98.81 210 SER A N 1
ATOM 1603 C CA . SER A 1 210 ? 5.578 0.065 5.164 1 98.81 210 SER A CA 1
ATOM 1604 C C . SER A 1 210 ? 4.891 0.199 6.52 1 98.81 210 SER A C 1
ATOM 1606 O O . SER A 1 210 ? 5.414 -0.258 7.535 1 98.81 210 SER A O 1
ATOM 1608 N N . ILE A 1 211 ? 3.734 0.878 6.535 1 98.88 211 ILE A N 1
ATOM 1609 C CA . ILE A 1 211 ? 2.982 1.045 7.773 1 98.88 211 ILE A CA 1
ATOM 1610 C C . ILE A 1 211 ? 1.557 0.53 7.586 1 98.88 211 ILE A C 1
ATOM 1612 O O . ILE A 1 211 ? 0.931 0.779 6.551 1 98.88 211 ILE A O 1
ATOM 1616 N N . GLN A 1 212 ? 1.055 -0.214 8.562 1 98.62 212 GLN A N 1
ATOM 1617 C CA . GLN A 1 212 ? -0.333 -0.659 8.648 1 98.62 212 GLN A CA 1
ATOM 1618 C C . GLN A 1 212 ? -1.037 -0.034 9.852 1 98.62 212 GLN A C 1
ATOM 1620 O O . GLN A 1 212 ? -0.453 0.079 10.93 1 98.62 212 GLN A O 1
ATOM 1625 N N . LEU A 1 213 ? -2.227 0.376 9.617 1 98.81 213 LEU A N 1
ATOM 1626 C CA . LEU A 1 213 ? -3.041 0.901 10.703 1 98.81 213 LEU A CA 1
ATOM 1627 C C . LEU A 1 213 ? -4.422 0.253 10.711 1 98.81 213 LEU A C 1
ATOM 1629 O O . LEU A 1 213 ? -4.957 -0.092 9.656 1 98.81 213 LEU A O 1
ATOM 1633 N N . LYS A 1 214 ? -4.988 0.12 11.922 1 98.56 214 LYS A N 1
ATOM 1634 C CA . LYS A 1 214 ? -6.383 -0.266 12.125 1 98.56 214 LYS A CA 1
ATOM 1635 C C . LYS A 1 214 ? -7.082 0.685 13.094 1 98.56 214 LYS A C 1
ATOM 1637 O O . LYS A 1 214 ? -6.523 1.04 14.133 1 98.56 214 LYS A O 1
ATOM 1642 N N . SER A 1 215 ? -8.242 1.129 12.711 1 98.19 215 SER A N 1
ATOM 1643 C CA . SER A 1 215 ? -9.008 2.025 13.57 1 98.19 215 SER A CA 1
ATOM 1644 C C . SER A 1 215 ? -10.031 1.255 14.406 1 98.19 215 SER A C 1
ATOM 1646 O O . SER A 1 215 ? -10.258 0.067 14.172 1 98.19 215 SER A O 1
ATOM 1648 N N . GLU A 1 216 ? -10.641 1.903 15.32 1 97.56 216 GLU A N 1
ATOM 1649 C CA . GLU A 1 216 ? -11.664 1.324 16.188 1 97.56 216 GLU A CA 1
ATOM 1650 C C . GLU A 1 216 ? -12.906 0.93 15.406 1 97.56 216 GLU A C 1
ATOM 1652 O O . GLU A 1 216 ? -13.695 0.092 15.852 1 97.56 216 GLU A O 1
ATOM 1657 N N . THR A 1 217 ? -13.133 1.507 14.227 1 96.88 217 THR A N 1
ATOM 1658 C CA . THR A 1 217 ? -14.289 1.179 13.398 1 96.88 217 THR A CA 1
ATOM 1659 C C . THR A 1 217 ? -14.047 -0.117 12.625 1 96.88 217 THR A C 1
ATOM 1661 O O . THR A 1 217 ? -14.977 -0.675 12.039 1 96.88 217 THR A O 1
ATOM 1664 N N . GLY A 1 218 ? -12.828 -0.574 12.594 1 97.12 218 GLY A N 1
ATOM 1665 C CA . GLY A 1 218 ? -12.438 -1.74 11.82 1 97.12 218 GLY A CA 1
ATOM 1666 C C . GLY A 1 218 ? -11.789 -1.385 10.492 1 97.12 218 GLY A C 1
ATOM 1667 O O . GLY A 1 218 ? -11.188 -2.24 9.844 1 97.12 218 GLY A O 1
ATOM 1668 N N . ALA A 1 219 ? -11.852 -0.13 10.078 1 98.25 219 ALA A N 1
ATOM 1669 C CA . ALA A 1 219 ? -11.18 0.316 8.859 1 98.25 219 ALA A CA 1
ATOM 1670 C C . ALA A 1 219 ? -9.672 0.125 8.961 1 98.25 219 ALA A C 1
ATOM 1672 O O . ALA A 1 219 ? -9.102 0.204 10.047 1 98.25 219 ALA A O 1
ATOM 1673 N N . ILE A 1 220 ? -9.023 -0.13 7.852 1 98.75 220 ILE A N 1
ATOM 1674 C CA . ILE A 1 220 ? -7.578 -0.316 7.887 1 98.75 220 ILE A CA 1
ATOM 1675 C C . ILE A 1 220 ? -6.906 0.664 6.922 1 98.75 220 ILE A C 1
ATOM 1677 O O . ILE A 1 220 ? -7.57 1.26 6.074 1 98.75 220 ILE A O 1
ATOM 1681 N N . CYS A 1 221 ? -5.66 0.905 7.094 1 98.88 221 CYS A N 1
ATOM 1682 C CA . CYS A 1 221 ? -4.844 1.75 6.23 1 98.88 221 CYS A CA 1
ATOM 1683 C C . CYS A 1 221 ? -3.539 1.054 5.863 1 98.88 221 CYS A C 1
ATOM 1685 O O . CYS A 1 221 ? -2.865 0.492 6.73 1 98.88 221 CYS A O 1
ATOM 1687 N N . THR A 1 222 ? -3.23 0.937 4.621 1 98.88 222 THR A N 1
ATOM 1688 C CA . THR A 1 222 ? -1.965 0.456 4.078 1 98.88 222 THR A CA 1
ATOM 1689 C C . THR A 1 222 ? -1.146 1.612 3.514 1 98.88 222 THR A C 1
ATOM 1691 O O . THR A 1 222 ? -1.543 2.238 2.529 1 98.88 222 THR A O 1
ATOM 1694 N N . LEU A 1 223 ? 0.013 1.905 4.129 1 98.88 223 LEU A N 1
ATOM 1695 C CA . LEU A 1 223 ? 0.829 3.053 3.744 1 98.88 223 LEU A CA 1
ATOM 1696 C C . LEU A 1 223 ? 2.207 2.604 3.271 1 98.88 223 LEU A C 1
ATOM 1698 O O . LEU A 1 223 ? 2.965 2 4.035 1 98.88 223 LEU A O 1
ATOM 1702 N N . SER A 1 224 ? 2.496 2.85 2.016 1 98.75 224 SER A N 1
ATOM 1703 C CA . SER A 1 224 ? 3.814 2.637 1.429 1 98.75 224 SER A CA 1
ATOM 1704 C C . SER A 1 224 ? 4.59 3.947 1.319 1 98.75 224 SER A C 1
ATOM 1706 O O . SER A 1 224 ? 4.09 4.922 0.752 1 98.75 224 SER A O 1
ATOM 1708 N N . LEU A 1 225 ? 5.816 4.023 1.886 1 98.5 225 LEU A N 1
ATOM 1709 C CA . LEU A 1 225 ? 6.676 5.199 1.817 1 98.5 225 LEU A CA 1
ATOM 1710 C C . LEU A 1 225 ? 8.023 4.848 1.187 1 98.5 225 LEU A C 1
ATOM 1712 O O . LEU A 1 225 ? 8.602 3.801 1.485 1 98.5 225 LEU A O 1
ATOM 1716 N N . SER A 1 226 ? 8.547 5.801 0.309 1 97.62 226 SER A N 1
ATOM 1717 C CA . SER A 1 226 ? 9.828 5.5 -0.324 1 97.62 226 SER A CA 1
ATOM 1718 C C . SER A 1 226 ? 10.555 6.777 -0.736 1 97.62 226 SER A C 1
ATOM 1720 O O . SER A 1 226 ? 9.945 7.695 -1.285 1 97.62 226 SER A O 1
ATOM 1722 N N . PHE A 1 227 ? 11.844 6.832 -0.449 1 95.62 227 PHE A N 1
ATOM 1723 C CA . PHE A 1 227 ? 12.742 7.832 -1.014 1 95.62 227 PHE A CA 1
ATOM 1724 C C . PHE A 1 227 ? 13.453 7.293 -2.248 1 95.62 227 PHE A C 1
ATOM 1726 O O . PHE A 1 227 ? 14.211 8.016 -2.898 1 95.62 227 PHE A O 1
ATOM 1733 N N . ASN A 1 228 ? 13.164 6 -2.621 1 95.56 228 ASN A N 1
ATOM 1734 C CA . ASN A 1 228 ? 13.828 5.359 -3.754 1 95.56 228 ASN A CA 1
ATOM 1735 C C . ASN A 1 228 ? 12.945 5.387 -5.004 1 95.56 228 ASN A C 1
ATOM 1737 O O . ASN A 1 228 ? 13.43 5.129 -6.109 1 95.56 228 ASN A O 1
ATOM 1741 N N . ASN A 1 229 ? 11.68 5.586 -4.816 1 96.56 229 ASN A N 1
ATOM 1742 C CA . ASN A 1 229 ? 10.781 5.551 -5.957 1 96.56 229 ASN A CA 1
ATOM 1743 C C . ASN A 1 229 ? 11.164 6.582 -7.016 1 96.56 229 ASN A C 1
ATOM 1745 O O . ASN A 1 229 ? 11.25 7.773 -6.719 1 96.56 229 ASN A O 1
ATOM 1749 N N . ASP A 1 230 ? 11.484 6.09 -8.164 1 94.88 230 ASP A N 1
ATOM 1750 C CA . ASP A 1 230 ? 11.734 6.938 -9.328 1 94.88 230 ASP A CA 1
ATOM 1751 C C . ASP A 1 230 ? 10.469 7.09 -10.18 1 94.88 230 ASP A C 1
ATOM 1753 O O . ASP A 1 230 ? 10.242 6.312 -11.109 1 94.88 230 ASP A O 1
ATOM 1757 N N . GLY A 1 231 ? 9.688 8.008 -9.961 1 91.62 231 GLY A N 1
ATOM 1758 C CA . GLY A 1 231 ? 8.383 8.281 -10.539 1 91.62 231 GLY A CA 1
ATOM 1759 C C . GLY A 1 231 ? 7.73 9.531 -9.984 1 91.62 231 GLY A C 1
ATOM 1760 O O . GLY A 1 231 ? 8.422 10.453 -9.547 1 91.62 231 GLY A O 1
ATOM 1761 N N . PRO A 1 232 ? 6.367 9.5 -10.125 1 87.12 232 PRO A N 1
ATOM 1762 C CA . PRO A 1 232 ? 5.699 10.695 -9.617 1 87.12 232 PRO A CA 1
ATOM 1763 C C . PRO A 1 232 ? 5.938 10.914 -8.125 1 87.12 232 PRO A C 1
ATOM 1765 O O . PRO A 1 232 ? 5.992 9.945 -7.355 1 87.12 232 PRO A O 1
ATOM 1768 N N . LEU A 1 233 ? 6.102 12.141 -7.801 1 90.81 233 LEU A N 1
ATOM 1769 C CA . LEU A 1 233 ? 6.34 12.523 -6.414 1 90.81 233 LEU A CA 1
ATOM 1770 C C . LEU A 1 233 ? 5.027 12.859 -5.711 1 90.81 233 LEU A C 1
ATOM 1772 O O . LEU A 1 233 ? 4.043 13.219 -6.367 1 90.81 233 LEU A O 1
ATOM 1776 N N . GLY A 1 234 ? 5.113 12.719 -4.41 1 93.19 234 GLY A N 1
ATOM 1777 C CA . GLY A 1 234 ? 3.977 13.133 -3.602 1 93.19 234 GLY A CA 1
ATOM 1778 C C . GLY A 1 234 ? 3.193 11.961 -3.039 1 93.19 234 GLY A C 1
ATOM 1779 O O . GLY A 1 234 ? 3.738 10.867 -2.861 1 93.19 234 GLY A O 1
ATOM 1780 N N . THR A 1 235 ? 1.982 12.305 -2.607 1 96.19 235 THR A N 1
ATOM 1781 C CA . THR A 1 235 ? 1.175 11.297 -1.93 1 96.19 235 THR A CA 1
ATOM 1782 C C . THR A 1 235 ? -0.097 11 -2.719 1 96.19 235 THR A C 1
ATOM 1784 O O . THR A 1 235 ? -0.741 11.922 -3.232 1 96.19 235 THR A O 1
ATOM 1787 N N . PHE A 1 236 ? -0.396 9.742 -2.846 1 96.5 236 PHE A N 1
ATOM 1788 C CA . PHE A 1 236 ? -1.632 9.234 -3.43 1 96.5 236 PHE A CA 1
ATOM 1789 C C . PHE A 1 236 ? -2.514 8.594 -2.363 1 96.5 236 PHE A C 1
ATOM 1791 O O . PHE A 1 236 ? -2.07 7.703 -1.636 1 96.5 236 PHE A O 1
ATOM 1798 N N . PHE A 1 237 ? -3.779 9.133 -2.285 1 98.5 237 PHE A N 1
ATOM 1799 C CA . PHE A 1 237 ? -4.719 8.602 -1.307 1 98.5 237 PHE A CA 1
ATOM 1800 C C . PHE A 1 237 ? -5.875 7.887 -1.998 1 98.5 237 PHE A C 1
ATOM 1802 O O . PHE A 1 237 ? -6.703 8.523 -2.652 1 98.5 237 PHE A O 1
ATOM 1809 N N . ARG A 1 238 ? -5.953 6.594 -1.863 1 98.56 238 ARG A N 1
ATOM 1810 C CA . ARG A 1 238 ? -7.133 5.859 -2.311 1 98.56 238 ARG A CA 1
ATOM 1811 C C . ARG A 1 238 ? -8.07 5.566 -1.146 1 98.56 238 ARG A C 1
ATOM 1813 O O . ARG A 1 238 ? -7.711 4.836 -0.221 1 98.56 238 ARG A O 1
ATOM 1820 N N . TYR A 1 239 ? -9.227 6.148 -1.216 1 98.62 239 TYR A N 1
ATOM 1821 C CA . TYR A 1 239 ? -10.297 5.887 -0.258 1 98.62 239 TYR A CA 1
ATOM 1822 C C . TYR A 1 239 ? -11.219 4.785 -0.759 1 98.62 239 TYR A C 1
ATOM 1824 O O . TYR A 1 239 ? -12.031 5.008 -1.663 1 98.62 239 TYR A O 1
ATOM 1832 N N . ILE A 1 240 ? -11.086 3.598 -0.188 1 98.25 240 ILE A N 1
ATOM 1833 C CA . ILE A 1 240 ? -12.016 2.518 -0.488 1 98.25 240 ILE A CA 1
ATOM 1834 C C . ILE A 1 240 ? -13.141 2.504 0.546 1 98.25 240 ILE A C 1
ATOM 1836 O O . ILE A 1 240 ? -12.898 2.25 1.729 1 98.25 240 ILE A O 1
ATOM 1840 N N . CYS A 1 241 ? -14.352 2.766 0.067 1 97.5 241 CYS A N 1
ATOM 1841 C CA . CYS A 1 241 ? -15.469 2.941 0.985 1 97.5 241 CYS A CA 1
ATOM 1842 C C . CYS A 1 241 ? -16.562 1.911 0.721 1 97.5 241 CYS A C 1
ATOM 1844 O O . CYS A 1 241 ? -16.469 1.128 -0.226 1 97.5 241 CYS A O 1
ATOM 1846 N N . ASP A 1 242 ? -17.547 1.874 1.632 1 94.62 242 ASP A N 1
ATOM 1847 C CA . ASP A 1 242 ? -18.688 0.964 1.487 1 94.62 242 ASP A CA 1
ATOM 1848 C C . ASP A 1 242 ? -19.484 1.287 0.233 1 94.62 242 ASP A C 1
ATOM 1850 O O . ASP A 1 242 ? -20.094 0.396 -0.37 1 94.62 242 ASP A O 1
ATOM 1854 N N . ASN A 1 243 ? -19.484 2.564 -0.139 1 93.44 243 ASN A N 1
ATOM 1855 C CA . ASN A 1 243 ? -20.219 3.008 -1.319 1 93.44 243 ASN A CA 1
ATOM 1856 C C . ASN A 1 243 ? -19.359 3.881 -2.225 1 93.44 243 ASN A C 1
ATOM 1858 O O . ASN A 1 243 ? -19.609 5.078 -2.365 1 93.44 243 ASN A O 1
ATOM 1862 N N . GLY A 1 244 ? -18.438 3.166 -2.863 1 95.75 244 GLY A N 1
ATOM 1863 C CA . GLY A 1 244 ? -17.609 3.887 -3.828 1 95.75 244 GLY A CA 1
ATOM 1864 C C . GLY A 1 244 ? -16.156 3.967 -3.432 1 95.75 244 GLY A C 1
ATOM 1865 O O . GLY A 1 244 ? -15.797 3.668 -2.289 1 95.75 244 GLY A O 1
ATOM 1866 N N . THR A 1 245 ? -15.32 4.32 -4.379 1 98.06 245 THR A N 1
ATOM 1867 C CA . THR A 1 245 ? -13.891 4.551 -4.195 1 98.06 245 THR A CA 1
ATOM 1868 C C . THR A 1 245 ? -13.484 5.914 -4.742 1 98.06 245 THR A C 1
ATOM 1870 O O . THR A 1 245 ? -13.977 6.34 -5.793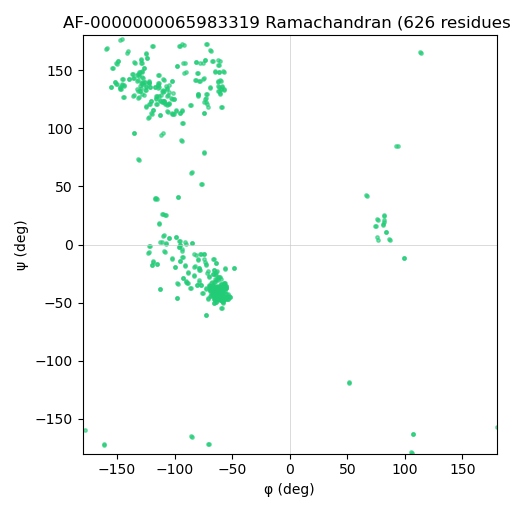 1 98.06 245 THR A O 1
ATOM 1873 N N . TRP A 1 246 ? -12.633 6.613 -4.004 1 98.56 246 TRP A N 1
ATOM 1874 C CA . TRP A 1 246 ? -12.117 7.91 -4.43 1 98.56 246 TRP A CA 1
ATOM 1875 C C . TRP A 1 246 ? -10.594 7.938 -4.352 1 98.56 246 TRP A C 1
ATOM 1877 O O . TRP A 1 246 ? -10 7.289 -3.488 1 98.56 246 TRP A O 1
ATOM 1887 N N . ILE A 1 247 ? -10 8.672 -5.207 1 98.25 247 ILE A N 1
ATOM 1888 C CA . ILE A 1 247 ? -8.555 8.852 -5.227 1 98.25 247 ILE A CA 1
ATOM 1889 C C . ILE A 1 247 ? -8.211 10.336 -5.152 1 98.25 247 ILE A C 1
ATOM 1891 O O . ILE A 1 247 ? -8.641 11.117 -5.996 1 98.25 247 ILE A O 1
ATOM 1895 N N . ALA A 1 248 ? -7.512 10.672 -4.105 1 98.25 248 ALA A N 1
ATOM 1896 C CA . ALA A 1 248 ? -7.062 12.055 -3.941 1 98.25 248 ALA A CA 1
ATOM 1897 C C . ALA A 1 248 ? -5.562 12.18 -4.207 1 98.25 248 ALA A C 1
ATOM 1899 O O . ALA A 1 248 ? -4.773 11.367 -3.715 1 98.25 248 ALA A O 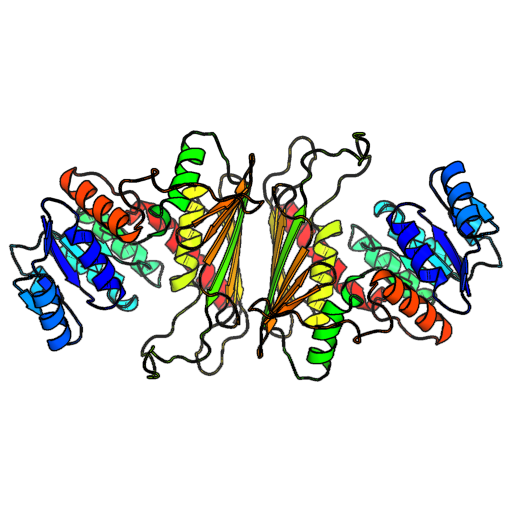1
ATOM 1900 N N . ARG A 1 249 ? -5.203 13.148 -4.957 1 93.81 249 ARG A N 1
ATOM 1901 C CA . ARG A 1 249 ? -3.816 13.523 -5.23 1 93.81 249 ARG A CA 1
ATOM 1902 C C . ARG A 1 249 ? -3.668 15.031 -5.348 1 93.81 249 ARG A C 1
ATOM 1904 O O . ARG A 1 249 ? -4.348 15.664 -6.16 1 93.81 249 ARG A O 1
ATOM 1911 N N . TYR A 1 250 ? -2.746 15.523 -4.566 1 86.31 250 TYR A N 1
ATOM 1912 C CA . TYR A 1 250 ? -2.666 16.969 -4.457 1 86.31 250 TYR A CA 1
ATOM 1913 C C . TYR A 1 250 ? -4.027 17.578 -4.121 1 86.31 250 TYR A C 1
ATOM 1915 O O . TYR A 1 250 ? -4.621 17.234 -3.094 1 86.31 250 TYR A O 1
ATOM 1923 N N . ASP A 1 251 ? -4.504 18.406 -5.039 1 89.5 251 ASP A N 1
ATOM 1924 C CA . ASP A 1 251 ? -5.773 19.062 -4.742 1 89.5 251 ASP A CA 1
ATOM 1925 C C . ASP A 1 251 ? -6.91 18.438 -5.547 1 89.5 251 ASP A C 1
ATOM 1927 O O . ASP A 1 251 ? -8.07 18.844 -5.422 1 89.5 251 ASP A O 1
ATOM 1931 N N . ASP A 1 252 ? -6.57 17.375 -6.262 1 95.06 252 ASP A N 1
ATOM 1932 C CA . ASP A 1 252 ? -7.566 16.781 -7.145 1 95.06 252 ASP A CA 1
ATOM 1933 C C . ASP A 1 252 ? -8.234 15.578 -6.488 1 95.06 252 ASP A C 1
ATOM 1935 O O . ASP A 1 252 ? -7.668 14.969 -5.574 1 95.06 252 ASP A O 1
ATOM 1939 N N . LEU A 1 253 ? -9.453 15.305 -6.914 1 98.38 253 LEU A N 1
ATOM 1940 C CA . LEU A 1 253 ? -10.211 14.133 -6.492 1 98.38 253 LEU A CA 1
ATOM 1941 C C . LEU A 1 253 ? -10.883 13.469 -7.688 1 98.38 253 LEU A C 1
ATOM 1943 O O . LEU A 1 253 ? -11.516 14.133 -8.508 1 98.38 253 LEU A O 1
ATOM 1947 N N . VAL A 1 254 ? -10.703 12.195 -7.852 1 98.38 254 VAL A N 1
ATOM 1948 C CA . VAL A 1 254 ? -11.391 11.422 -8.883 1 98.38 254 VAL A CA 1
ATOM 1949 C C . VAL A 1 254 ? -12.031 10.18 -8.258 1 98.38 254 VAL A C 1
ATOM 1951 O O . VAL A 1 254 ? -11.672 9.781 -7.148 1 98.38 254 VAL A O 1
ATOM 1954 N N . THR A 1 255 ? -13 9.625 -8.914 1 98.06 255 THR A N 1
ATOM 1955 C CA . THR A 1 255 ? -13.57 8.352 -8.477 1 98.06 255 THR A CA 1
ATOM 1956 C C . THR A 1 255 ? -12.602 7.203 -8.742 1 98.06 255 THR A C 1
ATOM 1958 O O . THR A 1 255 ? -11.562 7.398 -9.375 1 98.06 255 THR A O 1
ATOM 1961 N N . GLY A 1 256 ? -12.945 6.027 -8.242 1 95.88 256 GLY A N 1
ATOM 1962 C CA . GLY A 1 256 ? -12.156 4.84 -8.531 1 95.88 256 GLY A CA 1
ATOM 1963 C C . GLY A 1 256 ? -12.008 4.566 -10.016 1 95.88 256 GLY A C 1
ATOM 1964 O O . GLY A 1 256 ? -11.086 3.865 -10.438 1 95.88 256 GLY A O 1
ATOM 1965 N N . LYS A 1 257 ? -12.844 5.086 -10.789 1 95.12 257 LYS A N 1
ATOM 1966 C CA . LYS A 1 257 ? -12.812 4.926 -12.242 1 95.12 257 LYS A CA 1
ATOM 1967 C C . LYS A 1 257 ? -12.172 6.137 -12.914 1 95.12 257 LYS A C 1
ATOM 1969 O O . LYS A 1 257 ? -12.32 6.332 -14.125 1 95.12 257 LYS A O 1
ATOM 1974 N N . GLU A 1 258 ? -11.633 7.047 -12.094 1 95.19 258 GLU A N 1
ATOM 1975 C CA . GLU A 1 258 ? -10.836 8.195 -12.523 1 95.19 258 GLU A CA 1
ATOM 1976 C C . GLU A 1 258 ? -11.719 9.297 -13.102 1 95.19 258 GLU A C 1
ATOM 1978 O O . GLU A 1 258 ? -11.273 10.078 -13.945 1 95.19 258 GLU A O 1
ATOM 1983 N N . GLU A 1 259 ? -12.953 9.273 -12.734 1 97.62 259 GLU A N 1
ATOM 1984 C CA . GLU A 1 259 ? -13.82 10.398 -13.078 1 97.62 259 GLU A CA 1
ATOM 1985 C C . GLU A 1 259 ? -13.602 11.57 -12.125 1 97.62 259 GLU A C 1
ATOM 1987 O O . GLU A 1 259 ? -13.648 11.398 -10.906 1 97.62 259 GLU A O 1
ATOM 1992 N N . PRO A 1 260 ? -13.359 12.758 -12.734 1 97.94 260 PRO A N 1
ATOM 1993 C CA . PRO A 1 260 ? -13.109 13.914 -11.859 1 97.94 260 PRO A CA 1
ATOM 1994 C C . PRO A 1 260 ? -14.305 14.25 -10.977 1 97.94 260 PRO A C 1
ATOM 1996 O O . PRO A 1 260 ? -15.453 14.133 -11.406 1 97.94 260 PRO A O 1
ATOM 1999 N N . VAL A 1 261 ? -14.055 14.602 -9.781 1 98.12 261 VAL A N 1
ATOM 2000 C CA . VAL A 1 261 ? -15.039 15.109 -8.828 1 98.12 261 VAL A CA 1
ATOM 2001 C C . VAL A 1 261 ? -14.797 16.609 -8.594 1 98.12 261 VAL A C 1
ATOM 2003 O O . VAL A 1 261 ? -13.688 17.016 -8.25 1 98.12 261 VAL A O 1
ATOM 2006 N N . ASP A 1 262 ? -15.773 17.453 -8.812 1 97.88 262 ASP A N 1
ATOM 2007 C CA . ASP A 1 262 ? -15.641 18.875 -8.586 1 97.88 262 ASP A CA 1
ATOM 2008 C C . ASP A 1 262 ? -15.664 19.203 -7.098 1 97.88 262 ASP A C 1
ATOM 2010 O O . ASP A 1 262 ? -16.688 19.062 -6.438 1 97.88 262 ASP A O 1
ATOM 2014 N N . VAL A 1 263 ? -14.516 19.672 -6.617 1 97.88 263 VAL A N 1
ATOM 2015 C CA . VAL A 1 263 ? -14.438 19.984 -5.191 1 97.88 263 VAL A CA 1
ATOM 2016 C C . VAL A 1 263 ? -14.266 21.5 -5.004 1 97.88 263 VAL A C 1
ATOM 2018 O O . VAL A 1 263 ? -13.852 21.953 -3.934 1 97.88 263 VAL A O 1
ATOM 2021 N N . SER A 1 264 ? -14.57 22.297 -6.012 1 96.12 264 SER A N 1
ATOM 2022 C CA . SER A 1 264 ? -14.328 23.734 -5.996 1 96.12 264 SER A CA 1
ATOM 2023 C C . SER A 1 264 ? -15.297 24.453 -5.066 1 96.12 264 SER A C 1
ATOM 2025 O O . SER A 1 264 ? -15.055 25.594 -4.668 1 96.12 264 SER A O 1
ATOM 2027 N N . LYS A 1 265 ? -16.391 23.812 -4.691 1 96.44 265 LYS A N 1
ATOM 2028 C CA . LYS A 1 265 ? -17.406 24.469 -3.873 1 96.44 265 LYS A CA 1
ATOM 2029 C C . LYS A 1 265 ? -17.438 23.891 -2.463 1 96.44 265 LYS A C 1
ATOM 2031 O O . LYS A 1 265 ? -18.344 24.188 -1.684 1 96.44 265 LYS A O 1
ATOM 2036 N N . VAL A 1 266 ? -16.5 23.047 -2.145 1 96.25 266 VAL A N 1
ATOM 2037 C CA . VAL A 1 266 ? -16.484 22.391 -0.846 1 96.25 266 VAL A CA 1
ATOM 2038 C C . VAL A 1 266 ? -16.156 23.391 0.247 1 96.25 266 VAL A C 1
ATOM 2040 O O . VAL A 1 266 ? -16.672 23.297 1.364 1 96.25 266 VAL A O 1
ATOM 2043 N N . ASP A 1 267 ? -15.297 24.344 -0.032 1 95.31 267 ASP A N 1
ATOM 2044 C CA . ASP A 1 267 ? -14.891 25.406 0.881 1 95.31 267 ASP A CA 1
ATOM 2045 C C . ASP A 1 267 ? -14.617 26.719 0.124 1 95.31 267 ASP A C 1
ATOM 2047 O O . ASP A 1 267 ? -14.75 26.766 -1.101 1 95.31 267 ASP A O 1
ATOM 2051 N N . VAL A 1 268 ? -14.305 27.781 0.831 1 94.62 268 VAL A N 1
ATOM 2052 C CA . VAL A 1 268 ? -14.219 29.125 0.273 1 94.62 268 VAL A CA 1
ATOM 2053 C C . VAL A 1 268 ? -12.938 29.25 -0.556 1 94.62 268 VAL A C 1
ATOM 2055 O O . VAL A 1 268 ? -12.742 30.25 -1.25 1 94.62 268 VAL A O 1
ATOM 2058 N N . SER A 1 269 ? -12.07 28.219 -0.497 1 94.25 269 SER A N 1
ATOM 2059 C CA . SER A 1 269 ? -10.789 28.219 -1.198 1 94.25 269 SER A CA 1
ATOM 2060 C C . SER A 1 269 ? -10.391 26.797 -1.596 1 94.25 269 SER A C 1
ATOM 2062 O O . SER A 1 269 ? -10.906 25.828 -1.037 1 94.25 269 SER A O 1
ATOM 2064 N N . MET A 1 270 ? -9.516 26.719 -2.598 1 94.62 270 MET A N 1
ATOM 2065 C CA . MET A 1 270 ? -8.945 25.438 -2.99 1 94.62 270 MET A CA 1
ATOM 2066 C C . MET A 1 270 ? -7.578 25.219 -2.338 1 94.62 270 MET A C 1
ATOM 2068 O O . MET A 1 270 ? -6.988 24.141 -2.455 1 94.62 270 MET A O 1
ATOM 2072 N N . ASN A 1 271 ? -7.191 26.266 -1.594 1 95.62 271 ASN A N 1
ATOM 2073 C CA . ASN A 1 271 ? -5.871 26.234 -0.977 1 95.62 271 ASN A CA 1
ATOM 2074 C C . ASN A 1 271 ? -5.934 25.734 0.461 1 95.62 271 ASN A C 1
ATOM 2076 O O . ASN A 1 271 ? -6.395 26.438 1.354 1 95.62 271 ASN A O 1
ATOM 2080 N N . GLY A 1 272 ? -5.344 24.547 0.732 1 96.56 272 GLY A N 1
ATOM 2081 C CA . GLY A 1 272 ? -5.395 23.906 2.041 1 96.56 272 GLY A CA 1
ATOM 2082 C C . GLY A 1 272 ? -4.719 24.734 3.125 1 96.56 272 GLY A C 1
ATOM 2083 O O . GLY A 1 272 ? -5.184 24.75 4.27 1 96.56 272 GLY A O 1
ATOM 2084 N N . ILE A 1 273 ? -3.65 25.406 2.797 1 97.19 273 ILE A N 1
ATOM 2085 C CA . ILE A 1 273 ? -2.92 26.219 3.768 1 97.19 273 ILE A CA 1
ATOM 2086 C C . ILE A 1 273 ? -3.756 27.422 4.156 1 97.19 273 ILE A C 1
ATOM 2088 O O . ILE A 1 273 ? -3.834 27.781 5.336 1 97.19 273 ILE A O 1
ATOM 2092 N N . GLU A 1 274 ? -4.367 28.078 3.172 1 97.81 274 GLU A N 1
ATOM 2093 C CA . GLU A 1 274 ? -5.266 29.203 3.473 1 97.81 274 GLU A CA 1
ATOM 2094 C C . GLU A 1 274 ? -6.414 28.75 4.375 1 97.81 274 GLU A C 1
ATOM 2096 O O . GLU A 1 274 ? -6.75 29.438 5.344 1 97.81 274 GLU A O 1
ATOM 2101 N N . LEU A 1 275 ? -6.984 27.609 4.016 1 98.19 275 LEU A N 1
ATOM 2102 C CA . LEU A 1 275 ? -8.102 27.109 4.805 1 98.19 275 LEU A CA 1
ATOM 2103 C C . LEU A 1 275 ? -7.66 26.75 6.219 1 98.19 275 LEU A C 1
ATOM 2105 O O . LEU A 1 275 ? -8.391 26.984 7.18 1 98.19 275 LEU A O 1
ATOM 2109 N N . GLN A 1 276 ? -6.508 26.203 6.359 1 98.38 276 GLN A N 1
ATOM 2110 C CA . GLN A 1 276 ? -5.875 25.922 7.645 1 98.38 276 GLN A CA 1
ATOM 2111 C C . GLN A 1 276 ? -5.695 27.203 8.453 1 98.38 276 GLN A C 1
ATOM 2113 O O . GLN A 1 276 ? -6.035 27.234 9.641 1 98.38 276 GLN A O 1
ATOM 2118 N N . ASP A 1 277 ? -5.188 28.25 7.836 1 98.62 277 ASP A N 1
ATOM 2119 C CA . ASP A 1 277 ? -4.988 29.531 8.492 1 98.62 277 ASP A CA 1
ATOM 2120 C C . ASP A 1 277 ? -6.324 30.156 8.898 1 98.62 277 ASP A C 1
ATOM 2122 O O . ASP A 1 277 ? -6.445 30.719 9.984 1 98.62 277 ASP A O 1
ATOM 2126 N N . ARG A 1 278 ? -7.309 30.062 8.031 1 98.62 278 ARG A N 1
ATOM 2127 C CA . ARG A 1 278 ? -8.641 30.562 8.352 1 98.62 278 ARG A CA 1
ATOM 2128 C C . ARG A 1 278 ? -9.195 29.875 9.594 1 98.62 278 ARG A C 1
ATOM 2130 O O . ARG A 1 278 ? -9.812 30.516 10.445 1 98.62 278 ARG A O 1
ATOM 2137 N N . GLU A 1 279 ? -8.984 28.578 9.664 1 98.69 279 GLU A N 1
ATOM 2138 C CA . GLU A 1 279 ? -9.438 27.828 10.836 1 98.69 279 GLU A CA 1
ATOM 2139 C C . GLU A 1 279 ? -8.75 28.328 12.102 1 98.69 279 GLU A C 1
ATOM 2141 O O . GLU A 1 279 ? -9.398 28.516 13.125 1 98.69 279 GLU A O 1
ATOM 2146 N N . PHE A 1 280 ? -7.488 28.516 12.031 1 98.75 280 PHE A N 1
ATOM 2147 C CA . PHE A 1 280 ? -6.703 29 13.156 1 98.75 280 PHE A CA 1
ATOM 2148 C C . PHE A 1 280 ? -7.223 30.344 13.641 1 98.75 280 PHE A C 1
ATOM 2150 O O . PHE A 1 280 ? -7.496 30.516 14.828 1 98.75 280 PHE A O 1
ATOM 2157 N N . ILE A 1 281 ? -7.438 31.281 12.734 1 98.69 281 ILE A N 1
ATOM 2158 C CA . ILE A 1 281 ? -7.902 32.625 13.023 1 98.69 281 ILE A CA 1
ATOM 2159 C C . ILE A 1 281 ? -9.32 32.594 13.594 1 98.69 281 ILE A C 1
ATOM 2161 O O . ILE A 1 281 ? -9.609 33.219 14.617 1 98.69 281 ILE A O 1
ATOM 2165 N N . ALA A 1 282 ? -10.141 31.844 12.953 1 98.44 282 ALA A N 1
ATOM 2166 C CA . ALA A 1 282 ? -11.539 31.75 13.375 1 98.44 282 ALA A CA 1
ATOM 2167 C C . ALA A 1 282 ? -11.641 31.172 14.781 1 98.44 282 ALA A C 1
ATOM 2169 O O . ALA A 1 282 ? -12.43 31.641 15.602 1 98.44 282 ALA A O 1
ATOM 2170 N N . ALA A 1 283 ? -10.867 30.125 15.062 1 98.69 283 ALA A N 1
ATOM 2171 C CA . ALA A 1 283 ? -10.898 29.484 16.375 1 98.69 283 ALA A CA 1
ATOM 2172 C C . ALA A 1 283 ? -10.523 30.469 17.469 1 98.69 283 ALA A C 1
ATOM 2174 O O . ALA A 1 283 ? -11.156 30.5 18.531 1 98.69 283 ALA A O 1
ATOM 2175 N N . ILE A 1 284 ? -9.516 31.266 17.234 1 98.62 284 ILE A N 1
ATOM 2176 C CA . ILE A 1 284 ? -9.078 32.281 18.219 1 98.62 284 ILE A CA 1
ATOM 2177 C C . ILE A 1 284 ? -10.188 33.312 18.422 1 98.62 284 ILE A C 1
ATOM 2179 O O . ILE A 1 284 ? -10.555 33.594 19.562 1 98.62 284 ILE A O 1
ATOM 2183 N N . ARG A 1 285 ? -10.781 33.812 17.328 1 98.19 285 ARG A N 1
ATOM 2184 C CA . ARG A 1 285 ? -11.812 34.844 17.391 1 98.19 285 ARG A CA 1
ATOM 2185 C C . ARG A 1 285 ? -13.047 34.344 18.125 1 98.19 285 ARG A C 1
ATOM 2187 O O . ARG A 1 285 ? -13.664 35.062 18.906 1 98.19 285 ARG A O 1
ATOM 2194 N N . GLU A 1 286 ? -13.344 33.125 17.906 1 98.12 286 GLU A N 1
ATOM 2195 C CA . GLU A 1 286 ? -14.594 32.562 18.406 1 98.12 286 GLU A CA 1
ATOM 2196 C C . GLU A 1 286 ? -14.383 31.891 19.766 1 98.12 286 GLU A C 1
ATOM 2198 O O . GLU A 1 286 ? -15.344 31.531 20.453 1 98.12 286 GLU A O 1
ATOM 2203 N N . GLY A 1 287 ? -13.172 31.719 20.172 1 97.62 287 GLY A N 1
ATOM 2204 C CA . GLY A 1 287 ? -12.883 31.078 21.438 1 97.62 287 GLY A CA 1
ATOM 2205 C C . GLY A 1 287 ? -13.273 29.609 21.453 1 97.62 287 GLY A C 1
ATOM 2206 O O . GLY A 1 287 ? -13.883 29.141 22.406 1 97.62 287 GLY A O 1
ATOM 2207 N N . ARG A 1 288 ? -12.992 28.922 20.375 1 97.56 288 ARG A N 1
ATOM 2208 C CA . ARG A 1 288 ? -13.305 27.5 20.281 1 97.56 288 ARG A CA 1
ATOM 2209 C C . ARG A 1 288 ? -12.07 26.672 19.938 1 97.56 288 ARG A C 1
ATOM 2211 O O . ARG A 1 288 ? -11.039 27.234 19.547 1 97.56 288 ARG A O 1
ATOM 2218 N N . GLU A 1 289 ? -12.156 25.359 20.141 1 98.25 289 GLU A N 1
ATOM 2219 C CA . GLU A 1 289 ? -11.086 24.438 19.766 1 98.25 289 GLU A CA 1
ATOM 2220 C C . GLU A 1 289 ? -11.008 24.25 18.25 1 98.25 289 GLU A C 1
ATOM 2222 O O . GLU A 1 289 ? -12.008 23.938 17.609 1 98.25 289 GLU A O 1
ATOM 2227 N N . PRO A 1 290 ? -9.883 24.469 17.703 1 98.56 290 PRO A N 1
ATOM 2228 C CA . PRO A 1 290 ? -9.773 24.297 16.25 1 98.56 290 PRO A CA 1
ATOM 2229 C C . PRO A 1 290 ? -9.781 22.828 15.828 1 98.56 290 PRO A C 1
ATOM 2231 O O . PRO A 1 290 ? -9.492 21.953 16.641 1 98.56 290 PRO A O 1
ATOM 2234 N N . ASN A 1 291 ? -10.109 22.484 14.57 1 97.88 291 ASN A N 1
ATOM 2235 C CA . ASN A 1 291 ? -10.203 21.141 13.992 1 97.88 291 ASN A CA 1
ATOM 2236 C C . ASN A 1 291 ? -8.891 20.375 14.125 1 97.88 291 ASN A C 1
ATOM 2238 O O . ASN A 1 291 ? -8.891 19.156 14.328 1 97.88 291 ASN A O 1
ATOM 2242 N N . SER A 1 292 ? -7.77 21.016 14.055 1 98.5 292 SER A N 1
ATOM 2243 C CA . SER A 1 292 ? -6.445 20.406 14.164 1 98.5 292 SER A CA 1
ATOM 2244 C C . SER A 1 292 ? -5.711 20.906 15.406 1 98.5 292 SER A C 1
ATOM 2246 O O . SER A 1 292 ? -4.5 21.125 15.367 1 98.5 292 SER A O 1
ATOM 2248 N N . SER A 1 293 ? -6.469 21.047 16.484 1 98.81 293 SER A N 1
ATOM 2249 C CA . SER A 1 293 ? -5.816 21.375 17.75 1 98.81 293 SER A CA 1
ATOM 2250 C C . SER A 1 293 ? -4.824 20.281 18.156 1 98.81 293 SER A C 1
ATOM 2252 O O . SER A 1 293 ? -4.922 19.141 17.703 1 98.81 293 SER A O 1
ATOM 2254 N N . VAL A 1 294 ? -3.912 20.625 18.969 1 98.69 294 VAL A N 1
ATOM 2255 C CA . VAL A 1 294 ? -2.945 19.656 19.469 1 98.69 294 VAL A CA 1
ATOM 2256 C C . VAL A 1 294 ? -3.68 18.5 20.141 1 98.69 294 VAL A C 1
ATOM 2258 O O . VAL A 1 294 ? -3.27 17.344 20.016 1 98.69 294 VAL A O 1
ATOM 2261 N N . ALA A 1 295 ? -4.758 18.75 20.797 1 98.25 295 ALA A N 1
ATOM 2262 C CA . ALA A 1 295 ? -5.535 17.703 21.469 1 98.25 295 ALA A CA 1
ATOM 2263 C C . ALA A 1 295 ? -6.137 16.75 20.453 1 98.25 295 ALA A C 1
ATOM 2265 O O . ALA A 1 295 ? -6.121 15.531 20.656 1 98.25 295 ALA A O 1
ATOM 2266 N N . ARG A 1 296 ? -6.617 17.266 19.344 1 98.25 296 ARG A N 1
ATOM 2267 C CA . ARG A 1 296 ? -7.332 16.453 18.359 1 98.25 296 ARG A CA 1
ATOM 2268 C C . ARG A 1 296 ? -6.363 15.648 17.516 1 98.25 296 ARG A C 1
ATOM 2270 O O . ARG A 1 296 ? -6.75 14.648 16.906 1 98.25 296 ARG A O 1
ATOM 2277 N N . VAL A 1 297 ? -5.105 16.078 17.438 1 98.5 297 VAL A N 1
ATOM 2278 C CA . VAL A 1 297 ? -4.172 15.367 16.562 1 98.5 297 VAL A CA 1
ATOM 2279 C C . VAL A 1 297 ? -3.184 14.562 17.406 1 98.5 297 VAL A C 1
ATOM 2281 O O . VAL A 1 297 ? -2.316 13.875 16.859 1 98.5 297 VAL A O 1
ATOM 2284 N N . LEU A 1 298 ? -3.295 14.578 18.719 1 98.31 298 LEU A N 1
ATOM 2285 C CA . LEU A 1 298 ? -2.297 14 19.609 1 98.31 298 LEU A CA 1
ATOM 2286 C C . LEU A 1 298 ? -2.158 12.5 19.359 1 98.31 298 LEU A C 1
ATOM 2288 O O . LEU A 1 298 ? -1.062 11.945 19.484 1 98.31 298 LEU A O 1
ATOM 2292 N N . ASP A 1 299 ? -3.225 11.867 19.062 1 96.88 299 ASP A N 1
ATOM 2293 C CA . ASP A 1 299 ? -3.211 10.43 18.828 1 96.88 299 ASP A CA 1
ATOM 2294 C C . ASP A 1 299 ? -2.244 10.062 17.703 1 96.88 299 ASP A C 1
ATOM 2296 O O . ASP A 1 299 ? -1.6 9.016 17.75 1 96.88 299 ASP A O 1
ATOM 2300 N N . CYS A 1 300 ? -2.182 10.836 16.688 1 98.31 300 CYS A N 1
ATOM 2301 C CA . CYS A 1 300 ? -1.237 10.648 15.594 1 98.31 300 CYS A CA 1
ATOM 2302 C C . CYS A 1 300 ? 0.186 10.508 16.125 1 98.31 300 CYS A C 1
ATOM 2304 O O . CYS A 1 300 ? 0.898 9.57 15.742 1 98.31 300 CYS A O 1
ATOM 2306 N N . TYR A 1 301 ? 0.582 11.305 17.016 1 98.56 301 TYR A N 1
ATOM 2307 C CA . TYR A 1 301 ? 1.956 11.328 17.5 1 98.56 301 TYR A CA 1
ATOM 2308 C C . TYR A 1 301 ? 2.203 10.203 18.5 1 98.56 301 TYR A C 1
ATOM 2310 O O . TYR A 1 301 ? 3.314 9.672 18.594 1 98.56 301 TYR A O 1
ATOM 2318 N N . ARG A 1 302 ? 1.136 9.828 19.25 1 98.44 302 ARG A N 1
ATOM 2319 C CA . ARG A 1 302 ? 1.238 8.609 20.047 1 98.44 302 ARG A CA 1
ATOM 2320 C C . ARG A 1 302 ? 1.56 7.406 19.172 1 98.44 302 ARG A C 1
ATOM 2322 O O . ARG A 1 302 ? 2.494 6.656 19.469 1 98.44 302 ARG A O 1
ATOM 2329 N N . VAL A 1 303 ? 0.823 7.215 18.109 1 98.75 303 VAL A N 1
ATOM 2330 C CA . VAL A 1 303 ? 0.983 6.098 17.188 1 98.75 303 VAL A CA 1
ATOM 2331 C C . VAL A 1 303 ? 2.385 6.125 16.578 1 98.75 303 VAL A C 1
ATOM 2333 O O . VAL A 1 303 ? 3.061 5.098 16.516 1 98.75 303 VAL A O 1
ATOM 2336 N N . LEU A 1 304 ? 2.832 7.297 16.141 1 98.56 304 LEU A N 1
ATOM 2337 C CA . LEU A 1 304 ? 4.168 7.426 15.57 1 98.56 304 LEU A CA 1
ATOM 2338 C C . LEU A 1 304 ? 5.234 7.023 16.578 1 98.56 304 LEU A C 1
ATOM 2340 O O . LEU A 1 304 ? 6.215 6.359 16.219 1 98.56 304 LEU A O 1
ATOM 2344 N N . GLY A 1 305 ? 5.062 7.508 17.812 1 98.25 305 GLY A N 1
ATOM 2345 C CA . GLY A 1 305 ? 5.984 7.098 18.859 1 98.25 305 GLY A CA 1
ATOM 2346 C C . GLY A 1 305 ? 6.047 5.594 19.047 1 98.25 305 GLY A C 1
ATOM 2347 O O . GLY A 1 305 ? 7.129 5.02 19.188 1 98.25 305 GLY A O 1
ATOM 2348 N N . GLU A 1 306 ? 4.902 4.969 19.094 1 98.31 306 GLU A N 1
ATOM 2349 C CA . GLU A 1 306 ? 4.828 3.52 19.234 1 98.31 306 GLU A CA 1
ATOM 2350 C C . GLU A 1 306 ? 5.5 2.82 18.047 1 98.31 306 GLU A C 1
ATOM 2352 O O . GLU A 1 306 ? 6.188 1.815 18.234 1 98.31 306 GLU A O 1
ATOM 2357 N N . LEU A 1 307 ? 5.273 3.305 16.844 1 98.38 307 LEU A N 1
ATOM 2358 C CA . LEU A 1 307 ? 5.887 2.74 15.656 1 98.38 307 LEU A CA 1
ATOM 2359 C C . LEU A 1 307 ? 7.402 2.887 15.695 1 98.38 307 LEU A C 1
ATOM 2361 O O . LEU A 1 307 ? 8.133 1.994 15.258 1 98.38 307 LEU A O 1
ATOM 2365 N N . GLU A 1 308 ? 7.863 4.055 16.188 1 96.88 308 GLU A N 1
ATOM 2366 C CA . GLU A 1 308 ? 9.305 4.254 16.328 1 96.88 308 GLU A CA 1
ATOM 2367 C C . GLU A 1 308 ? 9.922 3.172 17.203 1 96.88 308 GLU A C 1
ATOM 2369 O O . GLU A 1 308 ? 10.977 2.623 16.875 1 96.88 308 GLU A O 1
ATOM 2374 N N . VAL A 1 309 ? 9.281 2.867 18.328 1 97 309 VAL A N 1
ATOM 2375 C CA . VAL A 1 309 ? 9.766 1.844 19.25 1 97 309 VAL A CA 1
ATOM 2376 C C . VAL A 1 309 ? 9.836 0.496 18.531 1 97 309 VAL A C 1
ATOM 2378 O O . VAL A 1 309 ? 10.805 -0.249 18.688 1 97 309 VAL A O 1
ATOM 2381 N N . GLN A 1 310 ? 8.812 0.175 17.719 1 96.44 310 GLN A N 1
ATOM 2382 C CA . GLN A 1 310 ? 8.789 -1.063 16.938 1 96.44 310 GLN A CA 1
ATOM 2383 C C . GLN A 1 310 ? 9.977 -1.129 15.984 1 96.44 310 GLN A C 1
ATOM 2385 O O . GLN A 1 310 ? 10.625 -2.17 15.859 1 96.44 310 GLN A O 1
ATOM 2390 N N . LEU A 1 311 ? 10.234 -0.052 15.297 1 95.69 311 LEU A N 1
ATOM 2391 C CA . LEU A 1 311 ? 11.266 -0.002 14.266 1 95.69 311 LEU A CA 1
ATOM 2392 C C . LEU A 1 311 ? 12.656 -0.098 14.883 1 95.69 311 LEU A C 1
ATOM 2394 O O . LEU A 1 311 ? 13.57 -0.653 14.273 1 95.69 311 LEU A O 1
ATOM 2398 N N . GLU A 1 312 ? 12.859 0.485 16.047 1 91.56 312 GLU A N 1
ATOM 2399 C CA . GLU A 1 312 ? 14.141 0.412 16.75 1 91.56 312 GLU A CA 1
ATOM 2400 C C . GLU A 1 312 ? 14.492 -1.029 17.109 1 91.56 312 GLU A C 1
ATOM 2402 O O . GLU A 1 312 ? 15.672 -1.389 17.156 1 91.56 312 GLU A O 1
ATOM 2407 N N . LYS A 1 313 ? 13.453 -1.851 17.281 1 87.75 313 LYS A N 1
ATOM 2408 C CA . LYS A 1 313 ? 13.672 -3.254 17.609 1 87.75 313 LYS A CA 1
ATOM 2409 C C . LYS A 1 313 ? 14.055 -4.062 16.375 1 87.75 313 LYS A C 1
ATOM 2411 O O . LYS A 1 313 ? 14.539 -5.191 16.5 1 87.75 313 LYS A O 1
ATOM 2416 N N . GLN A 1 314 ? 13.766 -3.582 15.211 1 81.88 314 GLN A N 1
ATOM 2417 C CA . GLN A 1 314 ? 14.062 -4.27 13.961 1 81.88 314 GLN A CA 1
ATOM 2418 C C . GLN A 1 314 ? 15.5 -4.02 13.523 1 81.88 314 GLN A C 1
ATOM 2420 O O . GLN A 1 314 ? 16.016 -4.695 12.633 1 81.88 314 GLN A O 1
ATOM 2425 N N . GLY A 1 315 ? 16.172 -2.963 13.836 1 65.12 315 GLY A N 1
ATOM 2426 C CA . GLY A 1 315 ? 17.547 -2.662 13.523 1 65.12 315 GLY A CA 1
ATOM 2427 C C . GLY A 1 315 ? 18.531 -3.23 14.531 1 65.12 315 GLY A C 1
ATOM 2428 O O . GLY A 1 315 ? 18.125 -3.672 15.609 1 65.12 315 GLY A O 1
ATOM 2429 N N . MET B 1 1 ? 4.633 -36.375 -24.781 1 97.62 1 MET B N 1
ATOM 2430 C CA . MET B 1 1 ? 4.09 -36.375 -23.438 1 97.62 1 MET B CA 1
ATOM 2431 C C . MET B 1 1 ? 2.566 -36.344 -23.453 1 97.62 1 MET B C 1
ATOM 2433 O O . MET B 1 1 ? 1.981 -35.562 -24.219 1 97.62 1 MET B O 1
ATOM 2437 N N . ARG B 1 2 ? 1.895 -37.156 -22.719 1 98.44 2 ARG B N 1
ATOM 2438 C CA . ARG B 1 2 ? 0.439 -37.25 -22.703 1 98.44 2 ARG B CA 1
ATOM 2439 C C . ARG B 1 2 ? -0.136 -36.688 -21.422 1 98.44 2 ARG B C 1
ATOM 2441 O O . ARG B 1 2 ? 0.18 -37.156 -20.328 1 98.44 2 ARG B O 1
ATOM 2448 N N . ILE B 1 3 ? -0.986 -35.688 -21.562 1 98.62 3 ILE B N 1
ATOM 2449 C CA . ILE B 1 3 ? -1.423 -34.875 -20.438 1 98.62 3 ILE B CA 1
ATOM 2450 C C . ILE B 1 3 ? -2.912 -35.094 -20.188 1 98.62 3 ILE B C 1
ATOM 2452 O O . ILE B 1 3 ? -3.705 -35.156 -21.141 1 98.62 3 ILE B O 1
ATOM 2456 N N . ALA B 1 4 ? -3.238 -35.25 -18.984 1 98.81 4 ALA B N 1
ATOM 2457 C CA . ALA B 1 4 ? -4.625 -35.125 -18.531 1 98.81 4 ALA B CA 1
ATOM 2458 C C . ALA B 1 4 ? -4.867 -33.781 -17.844 1 98.81 4 ALA B C 1
ATOM 2460 O O . ALA B 1 4 ? -4.008 -33.281 -17.125 1 98.81 4 ALA B O 1
ATOM 2461 N N . LEU B 1 5 ? -6.008 -33.156 -18.062 1 98.75 5 LEU B N 1
ATOM 2462 C CA . LEU B 1 5 ? -6.414 -31.922 -17.391 1 98.75 5 LEU B CA 1
ATOM 2463 C C . LEU B 1 5 ? -7.664 -32.156 -16.547 1 98.75 5 LEU B C 1
ATOM 2465 O O . LEU B 1 5 ? -8.648 -32.719 -17.031 1 98.75 5 LEU B O 1
ATOM 2469 N N . ALA B 1 6 ? -7.543 -31.812 -15.281 1 98.44 6 ALA B N 1
ATOM 2470 C CA . ALA B 1 6 ? -8.703 -31.828 -14.398 1 98.44 6 ALA B CA 1
ATOM 2471 C C . ALA B 1 6 ? -9.172 -30.406 -14.086 1 98.44 6 ALA B C 1
ATOM 2473 O O . ALA B 1 6 ? -8.398 -29.594 -13.562 1 98.44 6 ALA B O 1
ATOM 2474 N N . GLY B 1 7 ? -10.406 -30.094 -14.273 1 95.94 7 GLY B N 1
ATOM 2475 C CA . GLY B 1 7 ? -10.945 -28.75 -14.156 1 95.94 7 GLY B CA 1
ATOM 2476 C C . GLY B 1 7 ? -10.992 -28.016 -15.484 1 95.94 7 GLY B C 1
ATOM 2477 O O . GLY B 1 7 ? -10.125 -27.172 -15.766 1 95.94 7 GLY B O 1
ATOM 2478 N N . ALA B 1 8 ? -12.062 -28.234 -16.234 1 91.06 8 ALA B N 1
ATOM 2479 C CA . ALA B 1 8 ? -12.164 -27.703 -17.594 1 91.06 8 ALA B CA 1
ATOM 2480 C C . ALA B 1 8 ? -12.961 -26.406 -17.625 1 91.06 8 ALA B C 1
ATOM 2482 O O . ALA B 1 8 ? -13.82 -26.219 -18.5 1 91.06 8 ALA B O 1
ATOM 2483 N N . GLY B 1 9 ? -12.695 -25.562 -16.609 1 87.88 9 GLY B N 1
ATOM 2484 C CA . GLY B 1 9 ? -13.258 -24.219 -16.609 1 87.88 9 GLY B CA 1
ATOM 2485 C C . GLY B 1 9 ? -12.422 -23.234 -17.391 1 87.88 9 GLY B C 1
ATOM 2486 O O . GLY B 1 9 ? -11.625 -23.609 -18.25 1 87.88 9 GLY B O 1
ATOM 2487 N N . ALA B 1 10 ? -12.695 -21.969 -17.188 1 83.5 10 ALA B N 1
ATOM 2488 C CA . ALA B 1 10 ? -12.023 -20.891 -17.922 1 83.5 10 ALA B CA 1
ATOM 2489 C C . ALA B 1 10 ? -10.508 -21.031 -17.828 1 83.5 10 ALA B C 1
ATOM 2491 O O . ALA B 1 10 ? -9.805 -20.906 -18.828 1 83.5 10 ALA B O 1
ATOM 2492 N N . PHE B 1 11 ? -10.062 -21.312 -16.656 1 86.94 11 PHE B N 1
ATOM 2493 C CA . PHE B 1 11 ? -8.625 -21.406 -16.469 1 86.94 11 PHE B CA 1
ATOM 2494 C C . PHE B 1 11 ? -8.078 -22.688 -17.109 1 86.94 11 PHE B C 1
ATOM 2496 O O . PHE B 1 11 ? -6.961 -22.688 -17.625 1 86.94 11 PHE B O 1
ATOM 2503 N N . GLY B 1 12 ? -8.867 -23.766 -16.984 1 94.44 12 GLY B N 1
ATOM 2504 C CA . GLY B 1 12 ? -8.469 -24.984 -17.672 1 94.44 12 GLY B CA 1
ATOM 2505 C C . GLY B 1 12 ? -8.281 -24.797 -19.156 1 94.44 12 GLY B C 1
ATOM 2506 O O . GLY B 1 12 ? -7.309 -25.312 -19.734 1 94.44 12 GLY B O 1
ATOM 2507 N N . GLU B 1 13 ? -9.125 -24.047 -19.734 1 93.75 13 GLU B N 1
ATOM 2508 C CA . GLU B 1 13 ? -9.047 -23.812 -21.172 1 93.75 13 GLU B CA 1
ATOM 2509 C C . GLU B 1 13 ? -7.797 -23 -21.531 1 93.75 13 GLU B C 1
ATOM 2511 O O . GLU B 1 13 ? -7.215 -23.203 -22.594 1 93.75 13 GLU B O 1
ATOM 2516 N N . LYS B 1 14 ? -7.387 -22.141 -20.672 1 95.56 14 LYS B N 1
ATOM 2517 C CA . LYS B 1 14 ? -6.156 -21.391 -20.906 1 95.56 14 LYS B CA 1
ATOM 2518 C C . LYS B 1 14 ? -4.949 -22.328 -20.969 1 95.56 14 LYS B C 1
ATOM 2520 O O . LYS B 1 14 ? -4.066 -22.141 -21.812 1 95.56 14 LYS B O 1
ATOM 2525 N N . HIS B 1 15 ? -4.93 -23.312 -20.094 1 98 15 HIS B N 1
ATOM 2526 C CA . HIS B 1 15 ? -3.869 -24.312 -20.125 1 98 15 HIS B CA 1
ATOM 2527 C C . HIS B 1 15 ? -3.92 -25.109 -21.422 1 98 15 HIS B C 1
ATOM 2529 O O . HIS B 1 15 ? -2.889 -25.328 -22.062 1 98 15 HIS B O 1
ATOM 2535 N N . LEU B 1 16 ? -5.152 -25.531 -21.828 1 97.94 16 LEU B N 1
ATOM 2536 C CA . LEU B 1 16 ? -5.312 -26.344 -23.031 1 97.94 16 LEU B CA 1
ATOM 2537 C C . LEU B 1 16 ? -4.852 -25.578 -24.266 1 97.94 16 LEU B C 1
ATOM 2539 O O . LEU B 1 16 ? -4.172 -26.141 -25.125 1 97.94 16 LEU B O 1
ATOM 2543 N N . ASP B 1 17 ? -5.16 -24.297 -24.312 1 97 17 ASP B N 1
ATOM 2544 C CA . ASP B 1 17 ? -4.711 -23.453 -25.406 1 97 17 ASP B CA 1
ATOM 2545 C C . ASP B 1 17 ? -3.186 -23.375 -25.453 1 97 17 ASP B C 1
ATOM 2547 O O . ASP B 1 17 ? -2.586 -23.422 -26.531 1 97 17 ASP B O 1
ATOM 2551 N N . GLY B 1 18 ? -2.57 -23.234 -24.297 1 96.81 18 GLY B N 1
ATOM 2552 C CA . GLY B 1 18 ? -1.119 -23.172 -24.219 1 96.81 18 GLY B CA 1
ATOM 2553 C C . GLY B 1 18 ? -0.447 -24.484 -24.609 1 96.81 18 GLY B C 1
ATOM 2554 O O . GLY B 1 18 ? 0.548 -24.484 -25.328 1 96.81 18 GLY B O 1
ATOM 2555 N N . LEU B 1 19 ? -1.002 -25.625 -24.188 1 97.62 19 LEU B N 1
ATOM 2556 C CA . LEU B 1 19 ? -0.426 -26.938 -24.406 1 97.62 19 LEU B CA 1
ATOM 2557 C C . LEU B 1 19 ? -0.397 -27.281 -25.891 1 97.62 19 LEU B C 1
ATOM 2559 O O . LEU B 1 19 ? 0.518 -27.953 -26.359 1 97.62 19 LEU B O 1
ATOM 2563 N N . LYS B 1 20 ? -1.345 -26.734 -26.594 1 96.12 20 LYS B N 1
ATOM 2564 C CA . LYS B 1 20 ? -1.426 -26.969 -28.031 1 96.12 20 LYS B CA 1
ATOM 2565 C C . LYS B 1 20 ? -0.211 -26.406 -28.766 1 96.12 20 LYS B C 1
ATOM 2567 O O . LYS B 1 20 ? 0.136 -26.844 -29.859 1 96.12 20 LYS B O 1
ATOM 2572 N N . ASN B 1 21 ? 0.427 -25.438 -28.172 1 96.38 21 ASN B N 1
ATOM 2573 C CA . ASN B 1 21 ? 1.557 -24.766 -28.797 1 96.38 21 ASN B CA 1
ATOM 2574 C C . ASN B 1 21 ? 2.879 -25.438 -28.453 1 96.38 21 ASN B C 1
ATOM 2576 O O . ASN B 1 21 ? 3.943 -24.984 -28.875 1 96.38 21 ASN B O 1
ATOM 2580 N N . ILE B 1 22 ? 2.846 -26.516 -27.672 1 97.25 22 ILE B N 1
ATOM 2581 C CA . ILE B 1 22 ? 4.062 -27.172 -27.219 1 97.25 22 ILE B CA 1
ATOM 2582 C C . ILE B 1 22 ? 4.277 -28.469 -28 1 97.25 22 ILE B C 1
ATOM 2584 O O . ILE B 1 22 ? 3.441 -29.375 -27.938 1 97.25 22 ILE B O 1
ATOM 2588 N N . ASP B 1 23 ? 5.387 -28.547 -28.672 1 96.5 23 ASP B N 1
ATOM 2589 C CA . ASP B 1 23 ? 5.691 -29.719 -29.484 1 96.5 23 ASP B CA 1
ATOM 2590 C C . ASP B 1 23 ? 5.797 -30.969 -28.625 1 96.5 23 ASP B C 1
ATOM 2592 O O . ASP B 1 23 ? 6.367 -30.938 -27.531 1 96.5 23 ASP B O 1
ATOM 2596 N N . GLY B 1 24 ? 5.203 -32.062 -29.094 1 97 24 GLY B N 1
ATOM 2597 C CA . GLY B 1 24 ? 5.355 -33.344 -28.453 1 97 24 GLY B CA 1
ATOM 2598 C C . GLY B 1 24 ? 4.41 -33.562 -27.281 1 97 24 GLY B C 1
ATOM 2599 O O . GLY B 1 24 ? 4.609 -34.438 -26.453 1 97 24 GLY B O 1
ATOM 2600 N N . VAL B 1 25 ? 3.473 -32.688 -27.156 1 98.06 25 VAL B N 1
ATOM 2601 C CA . VAL B 1 25 ? 2.49 -32.781 -26.094 1 98.06 25 VAL B CA 1
ATOM 2602 C C . VAL B 1 25 ? 1.13 -33.156 -26.672 1 98.06 25 VAL B C 1
ATOM 2604 O O . VAL B 1 25 ? 0.715 -32.625 -27.703 1 98.06 25 VAL B O 1
ATOM 2607 N N . GLU B 1 26 ? 0.488 -34.094 -26.094 1 97.88 26 GLU B N 1
ATOM 2608 C CA . GLU B 1 26 ? -0.85 -34.531 -26.484 1 97.88 26 GLU B CA 1
ATOM 2609 C C . GLU B 1 26 ? -1.808 -34.5 -25.297 1 97.88 26 GLU B C 1
ATOM 2611 O O . GLU B 1 26 ? -1.478 -34.969 -24.219 1 97.88 26 GLU B O 1
ATOM 2616 N N . ILE B 1 27 ? -2.986 -33.938 -25.5 1 98.25 27 ILE B N 1
ATOM 2617 C CA . ILE B 1 27 ? -4.043 -33.969 -24.484 1 98.25 27 ILE B CA 1
ATOM 2618 C C . ILE B 1 27 ? -4.844 -35.25 -24.625 1 98.25 27 ILE B C 1
ATOM 2620 O O . ILE B 1 27 ? -5.477 -35.5 -25.672 1 98.25 27 ILE B O 1
ATOM 2624 N N . VAL B 1 28 ? -4.906 -36.094 -23.609 1 98.5 28 VAL B N 1
ATOM 2625 C CA . VAL B 1 28 ? -5.473 -37.406 -23.844 1 98.5 28 VAL B CA 1
ATOM 2626 C C . VAL B 1 28 ? -6.695 -37.594 -22.953 1 98.5 28 VAL B C 1
ATOM 2628 O O . VAL B 1 28 ? -7.5 -38.5 -23.188 1 98.5 28 VAL B O 1
ATOM 2631 N N . SER B 1 29 ? -6.797 -36.75 -21.906 1 98.62 29 SER B N 1
ATOM 2632 C CA . SER B 1 29 ? -7.914 -36.938 -21 1 98.62 29 SER B CA 1
ATOM 2633 C C . SER B 1 29 ? -8.375 -35.594 -20.422 1 98.62 29 SER B C 1
ATOM 2635 O O . SER B 1 29 ? -7.547 -34.75 -20.062 1 98.62 29 SER B O 1
ATOM 2637 N N . ILE B 1 30 ? -9.703 -35.375 -20.391 1 98.62 30 ILE B N 1
ATOM 2638 C CA . ILE B 1 30 ? -10.32 -34.188 -19.781 1 98.62 30 ILE B CA 1
ATOM 2639 C C . ILE B 1 30 ? -11.266 -34.656 -18.672 1 98.62 30 ILE B C 1
ATOM 2641 O O . ILE B 1 30 ? -12.172 -35.469 -18.891 1 98.62 30 ILE B O 1
ATOM 2645 N N . ILE B 1 31 ? -11.023 -34.156 -17.453 1 98.38 31 ILE B N 1
ATOM 2646 C CA . ILE B 1 31 ? -11.891 -34.406 -16.312 1 98.38 31 ILE B CA 1
ATOM 2647 C C . ILE B 1 31 ? -12.594 -33.125 -15.883 1 98.38 31 ILE B C 1
ATOM 2649 O O . ILE B 1 31 ? -11.961 -32.062 -15.773 1 98.38 31 ILE B O 1
ATOM 2653 N N . SER B 1 32 ? -13.883 -33.125 -15.742 1 96.31 32 SER B N 1
ATOM 2654 C CA . SER B 1 32 ? -14.672 -31.984 -15.234 1 96.31 32 SER B CA 1
ATOM 2655 C C . SER B 1 32 ? -15.805 -32.469 -14.344 1 96.31 32 SER B C 1
ATOM 2657 O O . SER B 1 32 ? -16.109 -33.656 -14.297 1 96.31 32 SER B O 1
ATOM 2659 N N . ARG B 1 33 ? -16.359 -31.453 -13.578 1 92.44 33 ARG B N 1
ATOM 2660 C CA . ARG B 1 33 ? -17.453 -31.797 -12.664 1 92.44 33 ARG B CA 1
ATOM 2661 C C . ARG B 1 33 ? -18.656 -32.344 -13.43 1 92.44 33 ARG B C 1
ATOM 2663 O O . ARG B 1 33 ? -19.281 -33.312 -12.984 1 92.44 33 ARG B O 1
ATOM 2670 N N . LYS B 1 34 ? -18.938 -31.75 -14.562 1 94.81 34 LYS B N 1
ATOM 2671 C CA . LYS B 1 34 ? -20.062 -32.156 -15.391 1 94.81 34 LYS B CA 1
ATOM 2672 C C . LYS B 1 34 ? -19.578 -32.938 -16.609 1 94.81 34 LYS B C 1
ATOM 2674 O O . LYS B 1 34 ? -18.734 -32.469 -17.375 1 94.81 34 LYS B O 1
ATOM 2679 N N . ALA B 1 35 ? -20.219 -34.094 -16.844 1 96.25 35 ALA B N 1
ATOM 2680 C CA . ALA B 1 35 ? -19.812 -35 -17.922 1 96.25 35 ALA B CA 1
ATOM 2681 C C . ALA B 1 35 ? -19.922 -34.281 -19.281 1 96.25 35 ALA B C 1
ATOM 2683 O O . ALA B 1 35 ? -19.047 -34.438 -20.125 1 96.25 35 ALA B O 1
ATOM 2684 N N . GLU B 1 36 ? -20.953 -33.594 -19.422 1 96.56 36 GLU B N 1
ATOM 2685 C CA . GLU B 1 36 ? -21.172 -32.906 -20.688 1 96.56 36 GLU B CA 1
ATOM 2686 C C . GLU B 1 36 ? -20.078 -31.891 -20.984 1 96.56 36 GLU B C 1
ATOM 2688 O O . GLU B 1 36 ? -19.594 -31.797 -22.109 1 96.56 36 GLU B O 1
ATOM 2693 N N . GLN B 1 37 ? -19.734 -31.156 -20 1 94.81 37 GLN B N 1
ATOM 2694 C CA . GLN B 1 37 ? -18.672 -30.172 -20.141 1 94.81 37 GLN B CA 1
ATOM 2695 C C . GLN B 1 37 ? -17.344 -30.859 -20.484 1 94.81 37 GLN B C 1
ATOM 2697 O O . GLN B 1 37 ? -16.609 -30.391 -21.359 1 94.81 37 GLN B O 1
ATOM 2702 N N . ALA B 1 38 ? -17.047 -31.953 -19.766 1 97.31 38 ALA B N 1
ATOM 2703 C CA . ALA B 1 38 ? -15.812 -32.688 -20.016 1 97.31 38 ALA B CA 1
ATOM 2704 C C . ALA B 1 38 ? -15.758 -33.188 -21.453 1 97.31 38 ALA B C 1
ATOM 2706 O O . ALA B 1 38 ? -14.727 -33.062 -22.125 1 97.31 38 ALA B O 1
ATOM 2707 N N . ALA B 1 39 ? -16.859 -33.688 -21.906 1 97.75 39 ALA B N 1
ATOM 2708 C CA . ALA B 1 39 ? -16.938 -34.219 -23.25 1 97.75 39 ALA B CA 1
ATOM 2709 C C . ALA B 1 39 ? -16.781 -33.125 -24.297 1 97.75 39 ALA B C 1
ATOM 2711 O O . ALA B 1 39 ? -16.094 -33.344 -25.312 1 97.75 39 ALA B O 1
ATOM 2712 N N . GLU B 1 40 ? -17.406 -32.094 -24.094 1 97.31 40 GLU B N 1
ATOM 2713 C CA . GLU B 1 40 ? -17.328 -30.953 -25 1 97.31 40 GLU B CA 1
ATOM 2714 C C . GLU B 1 40 ? -15.891 -30.453 -25.125 1 97.31 40 GLU B C 1
ATOM 2716 O O . GLU B 1 40 ? -15.398 -30.219 -26.234 1 97.31 40 GLU B O 1
ATOM 2721 N N . VAL B 1 41 ? -15.266 -30.281 -24.016 1 97.38 41 VAL B N 1
ATOM 2722 C CA . VAL B 1 41 ? -13.898 -29.781 -24 1 97.38 41 VAL B CA 1
ATOM 2723 C C . VAL B 1 41 ? -12.969 -30.828 -24.625 1 97.38 41 VAL B C 1
ATOM 2725 O O . VAL B 1 41 ? -12.062 -30.484 -25.391 1 97.38 41 VAL B O 1
ATOM 2728 N N . ALA B 1 42 ? -13.18 -32.094 -24.312 1 97.94 42 ALA B N 1
ATOM 2729 C CA . ALA B 1 42 ? -12.383 -33.156 -24.891 1 97.94 42 ALA B CA 1
ATOM 2730 C C . ALA B 1 42 ? -12.477 -33.125 -26.422 1 97.94 42 ALA B C 1
ATOM 2732 O O . ALA B 1 42 ? -11.461 -33.25 -27.109 1 97.94 42 ALA B O 1
ATOM 2733 N N . ALA B 1 43 ? -13.633 -32.969 -26.922 1 97.69 43 ALA B N 1
ATOM 2734 C CA . ALA B 1 43 ? -13.852 -32.906 -28.359 1 97.69 43 ALA B CA 1
ATOM 2735 C C . ALA B 1 43 ? -13.141 -31.703 -28.984 1 97.69 43 ALA B C 1
ATOM 2737 O O . ALA B 1 43 ? -12.5 -31.828 -30.031 1 97.69 43 ALA B O 1
ATOM 2738 N N . LYS B 1 44 ? -13.273 -30.625 -28.344 1 96.81 44 LYS B N 1
ATOM 2739 C CA . LYS B 1 44 ? -12.68 -29.391 -28.828 1 96.81 44 LYS B CA 1
ATOM 2740 C C . LYS B 1 44 ? -11.164 -29.516 -28.953 1 96.81 44 LYS B C 1
ATOM 2742 O O . LYS B 1 44 ? -10.562 -28.984 -29.891 1 96.81 44 LYS B O 1
ATOM 2747 N N . TYR B 1 45 ? -10.547 -30.297 -28.047 1 97.31 45 TYR B N 1
ATOM 2748 C CA . TYR B 1 45 ? -9.094 -30.297 -28 1 97.31 45 TYR B CA 1
ATOM 2749 C C . TYR B 1 45 ? -8.531 -31.641 -28.438 1 97.31 45 TYR B C 1
ATOM 2751 O O . TYR B 1 45 ? -7.32 -31.859 -28.391 1 97.31 45 TYR B O 1
ATOM 2759 N N . GLY B 1 46 ? -9.406 -32.562 -28.828 1 96.31 46 GLY B N 1
ATOM 2760 C CA . GLY B 1 46 ? -9 -33.812 -29.453 1 96.31 46 GLY B CA 1
ATOM 2761 C C . GLY B 1 46 ? -8.586 -34.844 -28.438 1 96.31 46 GLY B C 1
ATOM 2762 O O . GLY B 1 46 ? -7.773 -35.719 -28.75 1 96.31 46 GLY B O 1
ATOM 2763 N N . ALA B 1 47 ? -9.062 -34.75 -27.234 1 97.69 47 ALA B N 1
ATOM 2764 C CA . ALA B 1 47 ? -8.758 -35.781 -26.219 1 97.69 47 ALA B CA 1
ATOM 2765 C C . ALA B 1 47 ? -9.594 -37.031 -26.422 1 97.69 47 ALA B C 1
ATOM 2767 O O . ALA B 1 47 ? -10.797 -36.938 -26.672 1 97.69 47 ALA B O 1
ATOM 2768 N N . LYS B 1 48 ? -9.047 -38.156 -26.234 1 96.88 48 LYS B N 1
ATOM 2769 C CA . LYS B 1 48 ? -9.719 -39.438 -26.484 1 96.88 48 LYS B CA 1
ATOM 2770 C C . LYS B 1 48 ? -10.594 -39.844 -25.312 1 96.88 48 LYS B C 1
ATOM 2772 O O . LYS B 1 48 ? -11.469 -40.688 -25.438 1 96.88 48 LYS B O 1
ATOM 2777 N N . HIS B 1 49 ? -10.289 -39.219 -24.188 1 98.38 49 HIS B N 1
ATOM 2778 C CA . HIS B 1 49 ? -11.016 -39.594 -22.984 1 98.38 49 HIS B CA 1
ATOM 2779 C C . HIS B 1 49 ? -11.586 -38.375 -22.281 1 98.38 49 HIS B C 1
ATOM 2781 O O . HIS B 1 49 ? -10.945 -37.312 -22.234 1 98.38 49 HIS B O 1
ATOM 2787 N N . SER B 1 50 ? -12.773 -38.469 -21.797 1 98.38 50 SER B N 1
ATOM 2788 C CA . SER B 1 50 ? -13.375 -37.5 -20.875 1 98.38 50 SER B CA 1
ATOM 2789 C C . SER B 1 50 ? -14.117 -38.188 -19.75 1 98.38 50 SER B C 1
ATOM 2791 O O . SER B 1 50 ? -14.633 -39.312 -19.922 1 98.38 50 SER B O 1
ATOM 2793 N N . GLY B 1 51 ? -14.117 -37.625 -18.625 1 98.06 51 GLY B N 1
ATOM 2794 C CA . GLY B 1 51 ? -14.789 -38.188 -17.484 1 98.06 51 GLY B CA 1
ATOM 2795 C C . GLY B 1 51 ? -15.047 -37.188 -16.375 1 98.06 51 GLY B C 1
ATOM 2796 O O . GLY B 1 51 ? -14.812 -36 -16.547 1 98.06 51 GLY B O 1
ATOM 2797 N N . THR B 1 52 ? -15.531 -37.688 -15.188 1 97.94 52 THR B N 1
ATOM 2798 C CA . THR B 1 52 ? -15.906 -36.781 -14.094 1 97.94 52 THR B CA 1
ATOM 2799 C C . THR B 1 52 ? -15.109 -37.094 -12.836 1 97.94 52 THR B C 1
ATOM 2801 O O . THR B 1 52 ? -15.25 -36.406 -11.82 1 97.94 52 THR B O 1
ATOM 2804 N N . ASP B 1 53 ? -14.297 -38.094 -12.977 1 98 53 ASP B N 1
ATOM 2805 C CA . ASP B 1 53 ? -13.5 -38.5 -11.828 1 98 53 ASP B CA 1
ATOM 2806 C C . ASP B 1 53 ? -12.016 -38.594 -12.188 1 98 53 ASP B C 1
ATOM 2808 O O . ASP B 1 53 ? -11.633 -39.25 -13.148 1 98 53 ASP B O 1
ATOM 2812 N N . LEU B 1 54 ? -11.273 -37.938 -11.328 1 98.56 54 LEU B N 1
ATOM 2813 C CA . LEU B 1 54 ? -9.836 -37.875 -11.57 1 98.56 54 LEU B CA 1
ATOM 2814 C C . LEU B 1 54 ? -9.234 -39.25 -11.625 1 98.56 54 LEU B C 1
ATOM 2816 O O . LEU B 1 54 ? -8.305 -39.5 -12.398 1 98.56 54 LEU B O 1
ATOM 2820 N N . SER B 1 55 ? -9.734 -40.188 -10.844 1 98.5 55 SER B N 1
ATOM 2821 C CA . SER B 1 55 ? -9.195 -41.531 -10.766 1 98.5 55 SER B CA 1
ATOM 2822 C C . SER B 1 55 ? -9.25 -42.25 -12.125 1 98.5 55 SER B C 1
ATOM 2824 O O . SER B 1 55 ? -8.422 -43.094 -12.414 1 98.5 55 SER B O 1
ATOM 2826 N N . GLU B 1 56 ? -10.219 -41.875 -12.961 1 98.06 56 GLU B N 1
ATOM 2827 C CA . GLU B 1 56 ? -10.312 -42.406 -14.305 1 98.06 56 GLU B CA 1
ATOM 2828 C C . GLU B 1 56 ? -9.086 -42.062 -15.141 1 98.06 56 GLU B C 1
ATOM 2830 O O . GLU B 1 56 ? -8.539 -42.938 -15.836 1 98.06 56 GLU B O 1
ATOM 2835 N N . ALA B 1 57 ? -8.742 -40.812 -15.062 1 98.31 57 ALA B N 1
ATOM 2836 C CA . ALA B 1 57 ? -7.555 -40.375 -15.789 1 98.31 57 ALA B CA 1
ATOM 2837 C C . ALA B 1 57 ? -6.297 -41.031 -15.227 1 98.31 57 ALA B C 1
ATOM 2839 O O . ALA B 1 57 ? -5.406 -41.438 -15.984 1 98.31 57 ALA B O 1
ATOM 2840 N N . LEU B 1 58 ? -6.223 -41.219 -13.906 1 98.62 58 LEU B N 1
ATOM 2841 C CA . LEU B 1 58 ? -5.027 -41.719 -13.234 1 98.62 58 LEU B CA 1
ATOM 2842 C C . LEU B 1 58 ? -4.824 -43.188 -13.523 1 98.62 58 LEU B C 1
ATOM 2844 O O . LEU B 1 58 ? -3.697 -43.688 -13.461 1 98.62 58 LEU B O 1
ATOM 2848 N N . ALA B 1 59 ? -5.895 -43.906 -13.859 1 98.12 59 ALA B N 1
ATOM 2849 C CA . ALA B 1 59 ? -5.832 -45.312 -14.117 1 98.12 59 ALA B CA 1
ATOM 2850 C C . ALA B 1 59 ? -5.34 -45.594 -15.539 1 98.12 59 ALA B C 1
ATOM 2852 O O . ALA B 1 59 ? -5.004 -46.75 -15.875 1 98.12 59 ALA B O 1
ATOM 2853 N N . ARG B 1 60 ? -5.254 -44.594 -16.281 1 97.75 60 ARG B N 1
ATOM 2854 C CA . ARG B 1 60 ? -4.891 -44.75 -17.688 1 97.75 60 ARG B CA 1
ATOM 2855 C C . ARG B 1 60 ? -3.385 -44.938 -17.844 1 97.75 60 ARG B C 1
ATOM 2857 O O . ARG B 1 60 ? -2.604 -44.281 -17.141 1 97.75 60 ARG B O 1
ATOM 2864 N N . ASP B 1 61 ? -2.988 -45.719 -18.875 1 97.06 61 ASP B N 1
ATOM 2865 C CA . ASP B 1 61 ? -1.572 -45.969 -19.125 1 97.06 61 ASP B CA 1
ATOM 2866 C C . ASP B 1 61 ? -1.01 -44.969 -20.125 1 97.06 61 ASP B C 1
ATOM 2868 O O . ASP B 1 61 ? 0.202 -44.906 -20.344 1 97.06 61 ASP B O 1
ATOM 2872 N N . ASP B 1 62 ? -1.879 -44.156 -20.672 1 97.62 62 ASP B N 1
ATOM 2873 C CA . ASP B 1 62 ? -1.412 -43.156 -21.641 1 97.62 62 ASP B CA 1
ATOM 2874 C C . ASP B 1 62 ? -1.451 -41.75 -21.047 1 97.62 62 ASP B C 1
ATOM 2876 O O . ASP B 1 62 ? -1.718 -40.781 -21.766 1 97.62 62 ASP B O 1
ATOM 2880 N N . VAL B 1 63 ? -1.369 -41.656 -19.734 1 98.62 63 VAL B N 1
ATOM 2881 C CA . VAL B 1 63 ? -1.248 -40.375 -19.062 1 98.62 63 VAL B CA 1
ATOM 2882 C C . VAL B 1 63 ? 0.099 -40.281 -18.359 1 98.62 63 VAL B C 1
ATOM 2884 O O . VAL B 1 63 ? 0.395 -41.062 -17.469 1 98.62 63 VAL B O 1
ATOM 2887 N N . ASP B 1 64 ? 0.874 -39.312 -18.719 1 98.69 64 ASP B N 1
ATOM 2888 C CA . ASP B 1 64 ? 2.189 -39.094 -18.109 1 98.69 64 ASP B CA 1
ATOM 2889 C C . ASP B 1 64 ? 2.137 -38.062 -17.016 1 98.69 64 ASP B C 1
ATOM 2891 O O . ASP B 1 64 ? 2.904 -38.125 -16.047 1 98.69 64 ASP B O 1
ATOM 2895 N N . ALA B 1 65 ? 1.296 -37.094 -17.172 1 98.88 65 ALA B N 1
ATOM 2896 C CA . ALA B 1 65 ? 1.226 -35.938 -16.266 1 98.88 65 ALA B CA 1
ATOM 2897 C C . ALA B 1 65 ? -0.189 -35.375 -16.203 1 98.88 65 ALA B C 1
ATOM 2899 O O . ALA B 1 65 ? -0.989 -35.594 -17.109 1 98.88 65 ALA B O 1
ATOM 2900 N N . VAL B 1 66 ? -0.471 -34.719 -15.117 1 98.94 66 VAL B N 1
ATOM 2901 C CA . VAL B 1 66 ? -1.794 -34.125 -14.891 1 98.94 66 VAL B CA 1
ATOM 2902 C C . VAL B 1 66 ? -1.664 -32.656 -14.555 1 98.94 66 VAL B C 1
ATOM 2904 O O . VAL B 1 66 ? -0.757 -32.25 -13.82 1 98.94 66 VAL B O 1
ATOM 2907 N N . ILE B 1 67 ? -2.535 -31.812 -15.07 1 98.88 67 ILE B N 1
ATOM 2908 C CA . ILE B 1 67 ? -2.695 -30.422 -14.672 1 98.88 67 ILE B CA 1
ATOM 2909 C C . ILE B 1 67 ? -4.023 -30.25 -13.938 1 98.88 67 ILE B C 1
ATOM 2911 O O . ILE B 1 67 ? -5.082 -30.578 -14.469 1 98.88 67 ILE B O 1
ATOM 2915 N N . LEU B 1 68 ? -3.9 -29.766 -12.75 1 98.62 68 LEU B N 1
ATOM 2916 C CA . LEU B 1 68 ? -5.062 -29.594 -11.883 1 98.62 68 LEU B CA 1
ATOM 2917 C C . LEU B 1 68 ? -5.527 -28.141 -11.867 1 98.62 68 LEU B C 1
ATOM 2919 O O . LEU B 1 68 ? -4.824 -27.266 -11.359 1 98.62 68 LEU B O 1
ATOM 2923 N N . CYS B 1 69 ? -6.688 -27.859 -12.414 1 97.31 69 CYS B N 1
ATOM 2924 C CA . CYS B 1 69 ? -7.379 -26.578 -12.383 1 97.31 69 CYS B CA 1
ATOM 2925 C C . CYS B 1 69 ? -8.711 -26.688 -11.648 1 97.31 69 CYS B C 1
ATOM 2927 O O . CYS B 1 69 ? -9.727 -26.172 -12.117 1 97.31 69 CYS B O 1
ATOM 2929 N N . THR B 1 70 ? -8.734 -27.422 -10.586 1 96 70 THR B N 1
ATOM 2930 C CA . THR B 1 70 ? -9.914 -27.703 -9.773 1 96 70 THR B CA 1
ATOM 2931 C C . THR B 1 70 ? -10.023 -26.703 -8.617 1 96 70 THR B C 1
ATOM 2933 O O . THR B 1 70 ? -9.133 -25.875 -8.43 1 96 70 THR B O 1
ATOM 2936 N N . PRO B 1 71 ? -11.117 -26.703 -7.855 1 92.38 71 PRO B N 1
ATOM 2937 C CA . PRO B 1 71 ? -11.203 -25.828 -6.676 1 92.38 71 PRO B CA 1
ATOM 2938 C C . PRO B 1 71 ? -10.078 -26.078 -5.68 1 92.38 71 PRO B C 1
ATOM 2940 O O . PRO B 1 71 ? -9.648 -27.219 -5.5 1 92.38 71 PRO B O 1
ATOM 2943 N N . THR B 1 72 ? -9.703 -25.078 -5.012 1 94.38 72 THR B N 1
ATOM 2944 C CA . THR B 1 72 ? -8.539 -25.078 -4.137 1 94.38 72 THR B CA 1
ATOM 2945 C C . THR B 1 72 ? -8.633 -26.188 -3.102 1 94.38 72 THR B C 1
ATOM 2947 O O . THR B 1 72 ? -7.637 -26.859 -2.811 1 94.38 72 THR B O 1
ATOM 2950 N N . GLN B 1 73 ? -9.789 -26.438 -2.625 1 93.25 73 GLN B N 1
ATOM 2951 C CA . GLN B 1 73 ? -9.977 -27.375 -1.532 1 93.25 73 GLN B CA 1
ATOM 2952 C C . GLN B 1 73 ? -9.625 -28.797 -1.97 1 93.25 73 GLN B C 1
ATOM 2954 O O . GLN B 1 73 ? -9.438 -29.688 -1.132 1 93.25 73 GLN B O 1
ATOM 2959 N N . MET B 1 74 ? -9.469 -28.953 -3.291 1 96.44 74 MET B N 1
ATOM 2960 C CA . MET B 1 74 ? -9.195 -30.266 -3.836 1 96.44 74 MET B CA 1
ATOM 2961 C C . MET B 1 74 ? -7.723 -30.422 -4.195 1 96.44 74 MET B C 1
ATOM 2963 O O . MET B 1 74 ? -7.246 -31.531 -4.438 1 96.44 74 MET B O 1
ATOM 2967 N N . HIS B 1 75 ? -6.996 -29.375 -4.215 1 98 75 HIS B N 1
ATOM 2968 C CA . HIS B 1 75 ? -5.664 -29.312 -4.809 1 98 75 HIS B CA 1
ATOM 2969 C C . HIS B 1 75 ? -4.723 -30.328 -4.156 1 98 75 HIS B C 1
ATOM 2971 O O . HIS B 1 75 ? -4.168 -31.188 -4.836 1 98 75 HIS B O 1
ATOM 2977 N N . ALA B 1 76 ? -4.637 -30.219 -2.846 1 98.69 76 ALA B N 1
ATOM 2978 C CA . ALA B 1 76 ? -3.633 -31.016 -2.145 1 98.69 76 ALA B CA 1
ATOM 2979 C C . ALA B 1 76 ? -3.914 -32.5 -2.291 1 98.69 76 ALA B C 1
ATOM 2981 O O . ALA B 1 76 ? -3.031 -33.281 -2.678 1 98.69 76 ALA B O 1
ATOM 2982 N N . GLU B 1 77 ? -5.137 -32.844 -2.018 1 98.69 77 GLU B N 1
ATOM 2983 C CA . GLU B 1 77 ? -5.527 -34.25 -2.117 1 98.69 77 GLU B CA 1
ATOM 2984 C C . GLU B 1 77 ? -5.32 -34.781 -3.533 1 98.69 77 GLU B C 1
ATOM 2986 O O . GLU B 1 77 ? -4.797 -35.875 -3.719 1 98.69 77 GLU B O 1
ATOM 2991 N N . GLN B 1 78 ? -5.68 -34.031 -4.504 1 98.81 78 GLN B N 1
ATOM 2992 C CA . GLN B 1 78 ? -5.562 -34.438 -5.895 1 98.81 78 GLN B CA 1
ATOM 2993 C C . GLN B 1 78 ? -4.102 -34.531 -6.328 1 98.81 78 GLN B C 1
ATOM 2995 O O . GLN B 1 78 ? -3.713 -35.438 -7.074 1 98.81 78 GLN B O 1
ATOM 3000 N N . ALA B 1 79 ? -3.34 -33.562 -5.914 1 98.94 79 ALA B N 1
ATOM 3001 C CA . ALA B 1 79 ? -1.915 -33.594 -6.234 1 98.94 79 ALA B CA 1
ATOM 3002 C C . ALA B 1 79 ? -1.262 -34.875 -5.699 1 98.94 79 ALA B C 1
ATOM 3004 O O . ALA B 1 79 ? -0.512 -35.531 -6.414 1 98.94 79 ALA B O 1
ATOM 3005 N N . ILE B 1 80 ? -1.568 -35.188 -4.496 1 98.88 80 ILE B N 1
ATOM 3006 C CA . ILE B 1 80 ? -1.021 -36.375 -3.857 1 98.88 80 ILE B CA 1
ATOM 3007 C C . ILE B 1 80 ? -1.497 -37.625 -4.598 1 98.88 80 ILE B C 1
ATOM 3009 O O . ILE B 1 80 ? -0.708 -38.531 -4.867 1 98.88 80 ILE B O 1
ATOM 3013 N N . ALA B 1 81 ? -2.76 -37.625 -4.98 1 98.94 81 ALA B N 1
ATOM 3014 C CA . ALA B 1 81 ? -3.312 -38.75 -5.73 1 98.94 81 ALA B CA 1
ATOM 3015 C C . ALA B 1 81 ? -2.574 -38.938 -7.055 1 98.94 81 ALA B C 1
ATOM 3017 O O . ALA B 1 81 ? -2.295 -40.094 -7.457 1 98.94 81 ALA B O 1
ATOM 3018 N N . CYS B 1 82 ? -2.312 -37.875 -7.738 1 98.94 82 CYS B N 1
ATOM 3019 C CA . CYS B 1 82 ? -1.578 -37.938 -9 1 98.94 82 CYS B CA 1
ATOM 3020 C C . CYS B 1 82 ? -0.209 -38.562 -8.797 1 98.94 82 CYS B C 1
ATOM 3022 O O . CYS B 1 82 ? 0.16 -39.5 -9.523 1 98.94 82 CYS B O 1
ATOM 3024 N N . MET B 1 83 ? 0.482 -38.125 -7.828 1 98.88 83 MET B N 1
ATOM 3025 C CA . MET B 1 83 ? 1.833 -38.625 -7.59 1 98.88 83 MET B CA 1
ATOM 3026 C C . MET B 1 83 ? 1.801 -40.062 -7.121 1 98.88 83 MET B C 1
ATOM 3028 O O . MET B 1 83 ? 2.656 -40.875 -7.504 1 98.88 83 MET B O 1
ATOM 3032 N N . ASN B 1 84 ? 0.83 -40.406 -6.312 1 98.81 84 ASN B N 1
ATOM 3033 C CA . ASN B 1 84 ? 0.652 -41.812 -5.918 1 98.81 84 ASN B CA 1
ATOM 3034 C C . ASN B 1 84 ? 0.468 -42.719 -7.129 1 98.81 84 ASN B C 1
ATOM 3036 O O . ASN B 1 84 ? 0.9 -43.875 -7.113 1 98.81 84 ASN B O 1
ATOM 3040 N N . ALA B 1 85 ? -0.143 -42.219 -8.141 1 98.75 85 ALA B N 1
ATOM 3041 C CA . ALA B 1 85 ? -0.419 -42.969 -9.359 1 98.75 85 ALA B CA 1
ATOM 3042 C C . ALA B 1 85 ? 0.775 -42.938 -10.305 1 98.75 85 ALA B C 1
ATOM 3044 O O . ALA B 1 85 ? 0.698 -43.469 -11.43 1 98.75 85 ALA B O 1
ATOM 3045 N N . GLY B 1 86 ? 1.83 -42.312 -9.906 1 98.62 86 GLY B N 1
ATOM 3046 C CA . GLY B 1 86 ? 3.049 -42.25 -10.695 1 98.62 86 GLY B CA 1
ATOM 3047 C C . GLY B 1 86 ? 3.025 -41.188 -11.773 1 98.62 86 GLY B C 1
ATOM 3048 O O . GLY B 1 86 ? 3.752 -41.281 -12.766 1 98.62 86 GLY B O 1
ATOM 3049 N N . LYS B 1 87 ? 2.16 -40.25 -11.625 1 98.88 87 LYS B N 1
ATOM 3050 C CA . LYS B 1 87 ? 2.021 -39.188 -12.625 1 98.88 87 LYS B CA 1
ATOM 3051 C C . LYS B 1 87 ? 2.643 -37.875 -12.133 1 98.88 87 LYS B C 1
ATOM 3053 O O . LYS B 1 87 ? 2.514 -37.531 -10.961 1 98.88 87 LYS B O 1
ATOM 3058 N N . HIS B 1 88 ? 3.404 -37.125 -13.016 1 98.88 88 HIS B N 1
ATOM 3059 C CA . HIS B 1 88 ? 3.783 -35.75 -12.727 1 98.88 88 HIS B CA 1
ATOM 3060 C C . HIS B 1 88 ? 2.557 -34.875 -12.602 1 98.88 88 HIS B C 1
ATOM 3062 O O . HIS B 1 88 ? 1.496 -35.188 -13.148 1 98.88 88 HIS B O 1
ATOM 3068 N N . VAL B 1 89 ? 2.738 -33.781 -11.844 1 98.94 89 VAL B N 1
ATOM 3069 C CA . VAL B 1 89 ? 1.523 -33 -11.633 1 98.94 89 VAL B CA 1
ATOM 3070 C C . VAL B 1 89 ? 1.874 -31.5 -11.555 1 98.94 89 VAL B C 1
ATOM 3072 O O . VAL B 1 89 ? 2.881 -31.125 -10.945 1 98.94 89 VAL B O 1
ATOM 3075 N N . GLN B 1 90 ? 1.111 -30.656 -12.172 1 98.88 90 GLN B N 1
ATOM 3076 C CA . GLN B 1 90 ? 1.052 -29.203 -11.992 1 98.88 90 GLN B CA 1
ATOM 3077 C C . GLN B 1 90 ? -0.279 -28.781 -11.375 1 98.88 90 GLN B C 1
ATOM 3079 O O . GLN B 1 90 ? -1.345 -29.125 -11.898 1 98.88 90 GLN B O 1
ATOM 3084 N N . VAL B 1 91 ? -0.215 -28.094 -10.273 1 98.56 91 VAL B N 1
ATOM 3085 C CA . VAL B 1 91 ? -1.405 -27.656 -9.555 1 98.56 91 VAL B CA 1
ATOM 3086 C C . VAL B 1 91 ? -1.55 -26.141 -9.664 1 98.56 91 VAL B C 1
ATOM 3088 O O . VAL B 1 91 ? -0.596 -25.391 -9.414 1 98.56 91 VAL B O 1
ATOM 3091 N N . GLU B 1 92 ? -2.709 -25.75 -10 1 97.06 92 GLU B N 1
ATOM 3092 C CA . GLU B 1 92 ? -2.93 -24.297 -10.039 1 97.06 92 GLU B CA 1
ATOM 3093 C C . GLU B 1 92 ? -2.842 -23.688 -8.641 1 97.06 92 GLU B C 1
ATOM 3095 O O . GLU B 1 92 ? -3.02 -24.391 -7.641 1 97.06 92 GLU B O 1
ATOM 3100 N N . ILE B 1 93 ? -2.578 -22.453 -8.586 1 96.56 93 ILE B N 1
ATOM 3101 C CA . ILE B 1 93 ? -2.424 -21.703 -7.344 1 96.56 93 ILE B CA 1
ATOM 3102 C C . ILE B 1 93 ? -3.793 -21.469 -6.715 1 96.56 93 ILE B C 1
ATOM 3104 O O . ILE B 1 93 ? -4.766 -21.188 -7.418 1 96.56 93 ILE B O 1
ATOM 3108 N N . PRO B 1 94 ? -3.971 -21.5 -5.469 1 97.38 94 PRO B N 1
ATOM 3109 C CA . PRO B 1 94 ? -2.918 -21.922 -4.543 1 97.38 94 PRO B CA 1
ATOM 3110 C C . PRO B 1 94 ? -2.797 -23.438 -4.43 1 97.38 94 PRO B C 1
ATOM 3112 O O . PRO B 1 94 ? -3.754 -24.156 -4.723 1 97.38 94 PRO B O 1
ATOM 3115 N N . LEU B 1 95 ? -1.575 -23.891 -3.994 1 98.19 95 LEU B N 1
ATOM 3116 C CA . LEU B 1 95 ? -1.311 -25.297 -3.789 1 98.19 95 LEU B CA 1
ATOM 3117 C C . LEU B 1 95 ? -2.322 -25.906 -2.824 1 98.19 95 LEU B C 1
ATOM 3119 O O . LEU B 1 95 ? -2.779 -27.031 -3.023 1 98.19 95 LEU B O 1
ATOM 3123 N N . ALA B 1 96 ? -2.57 -25.156 -1.808 1 96.94 96 ALA B N 1
ATOM 3124 C CA . ALA B 1 96 ? -3.502 -25.5 -0.737 1 96.94 96 ALA B CA 1
ATOM 3125 C C . ALA B 1 96 ? -3.959 -24.25 0.015 1 96.94 96 ALA B C 1
ATOM 3127 O O . ALA B 1 96 ? -3.422 -23.156 -0.19 1 96.94 96 ALA B O 1
ATOM 3128 N N . ASP B 1 97 ? -5.004 -24.453 0.879 1 95.06 97 ASP B N 1
ATOM 3129 C CA . ASP B 1 97 ? -5.457 -23.328 1.712 1 95.06 97 ASP B CA 1
ATOM 3130 C C . ASP B 1 97 ? -5.121 -23.578 3.182 1 95.06 97 ASP B C 1
ATOM 3132 O O . ASP B 1 97 ? -5.852 -23.141 4.07 1 95.06 97 ASP B O 1
ATOM 3136 N N . SER B 1 98 ? -4.055 -24.391 3.346 1 96.56 98 SER B N 1
ATOM 3137 C CA . SER B 1 98 ? -3.498 -24.625 4.676 1 96.56 98 SER B CA 1
ATOM 3138 C C . SER B 1 98 ? -2.023 -25 4.598 1 96.56 98 SER B C 1
ATOM 3140 O O . SER B 1 98 ? -1.584 -25.609 3.619 1 96.56 98 SER B O 1
ATOM 3142 N N . TRP B 1 99 ? -1.349 -24.656 5.688 1 97.88 99 TRP B N 1
ATOM 3143 C CA . TRP B 1 99 ? 0.07 -25 5.77 1 97.88 99 TRP B CA 1
ATOM 3144 C C . TRP B 1 99 ? 0.271 -26.5 5.84 1 97.88 99 TRP B C 1
ATOM 3146 O O . TRP B 1 99 ? 1.133 -27.062 5.152 1 97.88 99 TRP B O 1
ATOM 3156 N N . ALA B 1 100 ? -0.538 -27.188 6.59 1 98.44 100 ALA B N 1
ATOM 3157 C CA . ALA B 1 100 ? -0.428 -28.641 6.77 1 98.44 100 ALA B CA 1
ATOM 3158 C C . ALA B 1 100 ? -0.59 -29.375 5.441 1 98.44 100 ALA B C 1
ATOM 3160 O O . ALA B 1 100 ? 0.17 -30.297 5.133 1 98.44 100 ALA B O 1
ATOM 3161 N N . ASP B 1 101 ? -1.55 -28.938 4.652 1 98.62 101 ASP B N 1
ATOM 3162 C CA . ASP B 1 101 ? -1.787 -29.578 3.361 1 98.62 101 ASP B CA 1
ATOM 3163 C C . ASP B 1 101 ? -0.636 -29.297 2.395 1 98.62 101 ASP B C 1
ATOM 3165 O O . ASP B 1 101 ? -0.246 -30.172 1.623 1 98.62 101 ASP B O 1
ATOM 3169 N N . ALA B 1 102 ? -0.124 -28.109 2.414 1 98.75 102 ALA B N 1
ATOM 3170 C CA . ALA B 1 102 ? 1.027 -27.797 1.573 1 98.75 102 ALA B CA 1
ATOM 3171 C C . ALA B 1 102 ? 2.223 -28.672 1.923 1 98.75 102 ALA B C 1
ATOM 3173 O O . ALA B 1 102 ? 2.9 -29.188 1.032 1 98.75 102 ALA B O 1
ATOM 3174 N N . GLU B 1 103 ? 2.428 -28.844 3.215 1 98.69 103 GLU B N 1
ATOM 3175 C CA . GLU B 1 103 ? 3.52 -29.703 3.674 1 98.69 103 GLU B CA 1
ATOM 3176 C C . GLU B 1 103 ? 3.32 -31.141 3.213 1 98.69 103 GLU B C 1
ATOM 3178 O O . GLU B 1 103 ? 4.281 -31.812 2.842 1 98.69 103 GLU B O 1
ATOM 3183 N N . ALA B 1 104 ? 2.117 -31.547 3.273 1 98.88 104 ALA B N 1
ATOM 3184 C CA . ALA B 1 104 ? 1.807 -32.938 2.865 1 98.88 104 ALA B CA 1
ATOM 3185 C C . ALA B 1 104 ? 2.146 -33.156 1.394 1 98.88 104 ALA B C 1
ATOM 3187 O O . ALA B 1 104 ? 2.693 -34.188 1.028 1 98.88 104 ALA B O 1
ATOM 3188 N N . VAL B 1 105 ? 1.833 -32.219 0.568 1 98.94 105 VAL B N 1
ATOM 3189 C CA . VAL B 1 105 ? 2.146 -32.312 -0.853 1 98.94 105 VAL B CA 1
ATOM 3190 C C . VAL B 1 105 ? 3.66 -32.344 -1.049 1 98.94 105 VAL B C 1
ATOM 3192 O O . VAL B 1 105 ? 4.18 -33.125 -1.84 1 98.94 105 VAL B O 1
ATOM 3195 N N . MET B 1 106 ? 4.371 -31.438 -0.354 1 98.81 106 MET B N 1
ATOM 3196 C CA . MET B 1 106 ? 5.828 -31.391 -0.422 1 98.81 106 MET B CA 1
ATOM 3197 C C . MET B 1 106 ? 6.426 -32.75 -0.063 1 98.81 106 MET B C 1
ATOM 3199 O O . MET B 1 106 ? 7.309 -33.25 -0.764 1 98.81 106 MET B O 1
ATOM 3203 N N . LYS B 1 107 ? 5.945 -33.312 0.994 1 98.81 107 LYS B N 1
ATOM 3204 C CA . LYS B 1 107 ? 6.43 -34.594 1.44 1 98.81 107 LYS B CA 1
ATOM 3205 C C . LYS B 1 107 ? 6.227 -35.656 0.364 1 98.81 107 LYS B C 1
ATOM 3207 O O . LYS B 1 107 ? 7.121 -36.469 0.097 1 98.81 107 LYS B O 1
ATOM 3212 N N . LYS B 1 108 ? 5.074 -35.688 -0.251 1 98.81 108 LYS B N 1
ATOM 3213 C CA . LYS B 1 108 ? 4.781 -36.656 -1.293 1 98.81 108 LYS B CA 1
ATOM 3214 C C . LYS B 1 108 ? 5.699 -36.469 -2.498 1 98.81 108 LYS B C 1
ATOM 3216 O O . LYS B 1 108 ? 6.152 -37.438 -3.096 1 98.81 108 LYS B O 1
ATOM 3221 N N . SER B 1 109 ? 5.91 -35.25 -2.873 1 98.75 109 SER B N 1
ATOM 3222 C CA . SER B 1 109 ? 6.816 -34.969 -3.98 1 98.75 109 SER B CA 1
ATOM 3223 C C . SER B 1 109 ? 8.211 -35.5 -3.701 1 98.75 109 SER B C 1
ATOM 3225 O O . SER B 1 109 ? 8.852 -36.062 -4.59 1 98.75 109 SER B O 1
ATOM 3227 N N . GLN B 1 110 ? 8.672 -35.344 -2.5 1 98.44 110 GLN B N 1
ATOM 3228 C CA . GLN B 1 110 ? 9.984 -35.844 -2.104 1 98.44 110 GLN B CA 1
ATOM 3229 C C . GLN B 1 110 ? 10.008 -37.375 -2.127 1 98.44 110 GLN B C 1
ATOM 3231 O O . GLN B 1 110 ? 10.992 -37.969 -2.57 1 98.44 110 GLN B O 1
ATOM 3236 N N . GLU B 1 111 ? 8.992 -37.969 -1.692 1 98.56 111 GLU B N 1
ATOM 3237 C CA . GLU B 1 111 ? 8.883 -39.438 -1.628 1 98.56 111 GLU B CA 1
ATOM 3238 C C . GLU B 1 111 ? 8.938 -40.031 -3.021 1 98.56 111 GLU B C 1
ATOM 3240 O O . GLU B 1 111 ? 9.578 -41.062 -3.225 1 98.56 111 GLU B O 1
ATOM 3245 N N . THR B 1 112 ? 8.281 -39.5 -3.998 1 98.44 112 THR B N 1
ATOM 3246 C CA . THR B 1 112 ? 8.086 -40.125 -5.305 1 98.44 112 THR B CA 1
ATOM 3247 C C . THR B 1 112 ? 9.172 -39.688 -6.281 1 98.44 112 THR B C 1
ATOM 3249 O O . THR B 1 112 ? 9.438 -40.375 -7.27 1 98.44 112 THR B O 1
ATOM 3252 N N . GLY B 1 113 ? 9.664 -38.469 -6.02 1 98.25 113 GLY B N 1
ATOM 3253 C CA . GLY B 1 113 ? 10.641 -37.906 -6.938 1 98.25 113 GLY B CA 1
ATOM 3254 C C . GLY B 1 113 ? 10.023 -37.375 -8.219 1 98.25 113 GLY B C 1
ATOM 3255 O O . GLY B 1 113 ? 10.742 -36.969 -9.133 1 98.25 113 GLY B O 1
ATOM 3256 N N . LEU B 1 114 ? 8.734 -37.406 -8.305 1 98.75 114 LEU B N 1
ATOM 3257 C CA . LEU B 1 114 ? 8.031 -36.906 -9.484 1 98.75 114 LEU B CA 1
ATOM 3258 C C . LEU B 1 114 ? 8.008 -35.375 -9.5 1 98.75 114 LEU B C 1
ATOM 3260 O O . LEU B 1 114 ? 8.109 -34.75 -8.445 1 98.75 114 LEU B O 1
ATOM 3264 N N . VAL B 1 115 ? 7.859 -34.781 -10.664 1 98.75 115 VAL B N 1
ATOM 3265 C CA . VAL B 1 115 ? 7.742 -33.312 -10.797 1 98.75 115 VAL B CA 1
ATOM 3266 C C . VAL B 1 115 ? 6.387 -32.875 -10.273 1 98.75 115 VAL B C 1
ATOM 3268 O O . VAL B 1 115 ? 5.344 -33.375 -10.695 1 98.75 115 VAL B O 1
ATOM 3271 N N . CYS B 1 116 ? 6.391 -32.031 -9.289 1 98.88 116 CYS B N 1
ATOM 3272 C CA . CYS B 1 116 ? 5.219 -31.328 -8.773 1 98.88 116 CYS B CA 1
ATOM 3273 C C . CYS B 1 116 ? 5.43 -29.828 -8.828 1 98.88 116 CYS B C 1
ATOM 3275 O O . CYS B 1 116 ? 6.242 -29.281 -8.078 1 98.88 116 CYS B O 1
ATOM 3277 N N . MET B 1 117 ? 4.723 -29.203 -9.719 1 98.88 117 MET B N 1
ATOM 3278 C CA . MET B 1 117 ? 4.844 -27.766 -9.953 1 98.88 117 MET B CA 1
ATOM 3279 C C . MET B 1 117 ? 3.559 -27.047 -9.562 1 98.88 117 MET B C 1
ATOM 3281 O O . MET B 1 117 ? 2.471 -27.625 -9.641 1 98.88 117 MET B O 1
ATOM 3285 N N . VAL B 1 118 ? 3.641 -25.859 -9.07 1 98.88 118 VAL B N 1
ATOM 3286 C CA . VAL B 1 118 ? 2.486 -25.047 -8.703 1 98.88 118 VAL B CA 1
ATOM 3287 C C . VAL B 1 118 ? 2.35 -23.875 -9.68 1 98.88 118 VAL B C 1
ATOM 3289 O O . VAL B 1 118 ? 3.348 -23.266 -10.07 1 98.88 118 VAL B O 1
ATOM 3292 N N . GLY B 1 119 ? 1.109 -23.547 -10 1 97.94 119 GLY B N 1
ATOM 3293 C CA . GLY B 1 119 ? 0.815 -22.562 -11.023 1 97.94 119 GLY B CA 1
ATOM 3294 C C . GLY B 1 119 ? 1.021 -21.141 -10.562 1 97.94 119 GLY B C 1
ATOM 3295 O O . GLY B 1 119 ? 0.133 -20.297 -10.719 1 97.94 119 GLY B O 1
ATOM 3296 N N . HIS B 1 120 ? 2.152 -20.797 -10.008 1 98.12 120 HIS B N 1
ATOM 3297 C CA . HIS B 1 120 ? 2.535 -19.422 -9.727 1 98.12 120 HIS B CA 1
ATOM 3298 C C . HIS B 1 120 ? 2.926 -18.672 -11 1 98.12 120 HIS B C 1
ATOM 3300 O O . HIS B 1 120 ? 4.098 -18.359 -11.211 1 98.12 120 HIS B O 1
ATOM 3306 N N . THR B 1 121 ? 1.932 -18.25 -11.719 1 97.38 121 THR B N 1
ATOM 3307 C CA . THR B 1 121 ? 2.043 -17.766 -13.094 1 97.38 121 THR B CA 1
ATOM 3308 C C . THR B 1 121 ? 2.896 -16.5 -13.156 1 97.38 121 THR B C 1
ATOM 3310 O O . THR B 1 121 ? 3.57 -16.25 -14.156 1 97.38 121 THR B O 1
ATOM 3313 N N . ARG B 1 122 ? 2.977 -15.734 -12.094 1 97.69 122 ARG B N 1
ATOM 3314 C CA . ARG B 1 122 ? 3.695 -14.469 -12.109 1 97.69 122 ARG B CA 1
ATOM 3315 C C . ARG B 1 122 ? 5.191 -14.688 -12.289 1 97.69 122 ARG B C 1
ATOM 3317 O O . ARG B 1 122 ? 5.898 -13.805 -12.781 1 97.69 122 ARG B O 1
ATOM 3324 N N . ARG B 1 123 ? 5.727 -15.891 -11.891 1 98.12 123 ARG B N 1
ATOM 3325 C CA . ARG B 1 123 ? 7.133 -16.203 -12.133 1 98.12 123 ARG B CA 1
ATOM 3326 C C . ARG B 1 123 ? 7.426 -16.281 -13.625 1 98.12 123 ARG B C 1
ATOM 3328 O O . ARG B 1 123 ? 8.578 -16.188 -14.047 1 98.12 123 ARG B O 1
ATOM 3335 N N . PHE B 1 124 ? 6.363 -16.391 -14.453 1 98 124 PHE B N 1
ATOM 3336 C CA . PHE B 1 124 ? 6.574 -16.734 -15.852 1 98 124 PHE B CA 1
ATOM 3337 C C . PHE B 1 124 ? 6.145 -15.586 -16.766 1 98 124 PHE B C 1
ATOM 3339 O O . PHE B 1 124 ? 6.508 -15.547 -17.938 1 98 124 PHE B O 1
ATOM 3346 N N . ASN B 1 125 ? 5.348 -14.609 -16.266 1 98 125 ASN B N 1
ATOM 3347 C CA . ASN B 1 125 ? 4.961 -13.461 -17.062 1 98 125 ASN B CA 1
ATOM 3348 C C . ASN B 1 125 ? 6.184 -12.664 -17.531 1 98 125 ASN B C 1
ATOM 3350 O O . ASN B 1 125 ? 7.047 -12.328 -16.719 1 98 125 ASN B O 1
ATOM 3354 N N . PRO B 1 126 ? 6.238 -12.297 -18.781 1 98.38 126 PRO B N 1
ATOM 3355 C CA . PRO B 1 126 ? 7.426 -11.625 -19.312 1 98.38 126 PRO B CA 1
ATOM 3356 C C . PRO B 1 126 ? 7.762 -10.336 -18.562 1 98.38 126 PRO B C 1
ATOM 3358 O O . PRO B 1 126 ? 8.938 -10.008 -18.375 1 98.38 126 PRO B O 1
ATOM 3361 N N . SER B 1 127 ? 6.781 -9.586 -18.156 1 98.25 127 SER B N 1
ATOM 3362 C CA . SER B 1 127 ? 7.023 -8.352 -17.406 1 98.25 127 SER B CA 1
ATOM 3363 C C . SER B 1 127 ? 7.801 -8.633 -16.125 1 98.25 127 SER B C 1
ATOM 3365 O O . SER B 1 127 ? 8.773 -7.938 -15.82 1 98.25 127 SER B O 1
ATOM 3367 N N . HIS B 1 128 ? 7.441 -9.672 -15.383 1 98.56 128 HIS B N 1
ATOM 3368 C CA . HIS B 1 128 ? 8.117 -10.023 -14.141 1 98.56 128 HIS B CA 1
ATOM 3369 C C . HIS B 1 128 ? 9.453 -10.711 -14.422 1 98.56 128 HIS B C 1
ATOM 3371 O O . HIS B 1 128 ? 10.414 -10.539 -13.672 1 98.56 128 HIS B O 1
ATOM 3377 N N . GLN B 1 129 ? 9.492 -11.5 -15.5 1 98.38 129 GLN B N 1
ATOM 3378 C CA . GLN B 1 129 ? 10.75 -12.125 -15.891 1 98.38 129 GLN B CA 1
ATOM 3379 C C . GLN B 1 129 ? 11.789 -11.078 -16.281 1 98.38 129 GLN B C 1
ATOM 3381 O O . GLN B 1 129 ? 12.984 -11.25 -16.016 1 98.38 129 GLN B O 1
ATOM 3386 N N . TYR B 1 130 ? 11.281 -10.008 -16.938 1 98.38 130 TYR B N 1
ATOM 3387 C CA . TYR B 1 130 ? 12.172 -8.906 -17.281 1 98.38 130 TYR B CA 1
ATOM 3388 C C . TYR B 1 130 ? 12.914 -8.398 -16.062 1 98.38 130 TYR B C 1
ATOM 3390 O O . TYR B 1 130 ? 14.141 -8.25 -16.078 1 98.38 130 TYR B O 1
ATOM 3398 N N . ILE B 1 131 ? 12.234 -8.195 -15.008 1 98.31 131 ILE B N 1
ATOM 3399 C CA . ILE B 1 131 ? 12.789 -7.695 -13.758 1 98.31 131 ILE B CA 1
ATOM 3400 C C . ILE B 1 131 ? 13.656 -8.773 -13.109 1 98.31 131 ILE B C 1
ATOM 3402 O O . ILE B 1 131 ? 14.773 -8.5 -12.664 1 98.31 131 ILE B O 1
ATOM 3406 N N . HIS B 1 132 ? 13.164 -9.992 -13.055 1 98.56 132 HIS B N 1
ATOM 3407 C CA . HIS B 1 132 ? 13.898 -11.102 -12.453 1 98.56 132 HIS B CA 1
ATOM 3408 C C . HIS B 1 132 ? 15.273 -11.266 -13.102 1 98.56 132 HIS B C 1
ATOM 3410 O O . HIS B 1 132 ? 16.266 -11.438 -12.398 1 98.56 132 HIS B O 1
ATOM 3416 N N . ASN B 1 133 ? 15.273 -11.203 -14.453 1 98.25 133 ASN B N 1
ATOM 3417 C CA . ASN B 1 133 ? 16.531 -11.367 -15.188 1 98.25 133 ASN B CA 1
ATOM 3418 C C . ASN B 1 133 ? 17.531 -10.289 -14.82 1 98.25 133 ASN B C 1
ATOM 3420 O O . ASN B 1 133 ? 18.734 -10.57 -14.688 1 98.25 133 ASN B O 1
ATOM 3424 N N . LYS B 1 134 ? 17.078 -9.109 -14.641 1 98.12 134 LYS B N 1
ATOM 3425 C CA . LYS B 1 134 ? 17.953 -8.008 -14.242 1 98.12 134 LYS B CA 1
ATOM 3426 C C . LYS B 1 134 ? 18.469 -8.203 -12.82 1 98.12 134 LYS B C 1
ATOM 3428 O O . LYS B 1 134 ? 19.625 -7.895 -12.531 1 98.12 134 LYS B O 1
ATOM 3433 N N . ILE B 1 135 ? 17.656 -8.703 -11.922 1 98.12 135 ILE B N 1
ATOM 3434 C CA . ILE B 1 135 ? 18.047 -8.953 -10.539 1 98.12 135 ILE B CA 1
ATOM 3435 C C . ILE B 1 135 ? 19.125 -10.039 -10.492 1 98.12 135 ILE B C 1
ATOM 3437 O O . ILE B 1 135 ? 20.156 -9.867 -9.852 1 98.12 135 ILE B O 1
ATOM 3441 N N . VAL B 1 136 ? 18.922 -11.117 -11.195 1 97.69 136 VAL B N 1
ATOM 3442 C CA . VAL B 1 136 ? 19.844 -12.258 -11.195 1 97.69 136 VAL B CA 1
ATOM 3443 C C . VAL B 1 136 ? 21.188 -11.836 -11.805 1 97.69 136 VAL B C 1
ATOM 3445 O O . VAL B 1 136 ? 22.234 -12.297 -11.367 1 97.69 136 VAL B O 1
ATOM 3448 N N . ALA B 1 137 ? 21.094 -10.898 -12.773 1 97.81 137 ALA B N 1
ATOM 3449 C CA . ALA B 1 137 ? 22.297 -10.398 -13.438 1 97.81 137 ALA B CA 1
ATOM 3450 C C . ALA B 1 137 ? 23.047 -9.406 -12.555 1 97.81 137 ALA B C 1
ATOM 3452 O O . ALA B 1 137 ? 24.141 -8.961 -12.891 1 97.81 137 ALA B O 1
ATOM 3453 N N . GLY B 1 138 ? 22.484 -9.016 -11.469 1 97.12 138 GLY B N 1
ATOM 3454 C CA . GLY B 1 138 ? 23.109 -8.062 -10.555 1 97.12 138 GLY B CA 1
ATOM 3455 C C . GLY B 1 138 ? 22.938 -6.621 -10.992 1 97.12 138 GLY B C 1
ATOM 3456 O O . GLY B 1 138 ? 23.609 -5.73 -10.477 1 97.12 138 GLY B O 1
ATOM 3457 N N . GLU B 1 139 ? 21.984 -6.391 -11.898 1 97.12 139 GLU B N 1
ATOM 3458 C CA . GLU B 1 139 ? 21.781 -5.055 -12.445 1 97.12 139 GLU B CA 1
ATOM 3459 C C . GLU B 1 139 ? 20.766 -4.266 -11.617 1 97.12 139 GLU B C 1
ATOM 3461 O O . GLU B 1 139 ? 20.703 -3.039 -11.719 1 97.12 139 GLU B O 1
ATOM 3466 N N . LEU B 1 140 ? 20.016 -5.012 -10.844 1 96.31 140 LEU B N 1
ATOM 3467 C CA . LEU B 1 140 ? 18.891 -4.426 -10.117 1 96.31 140 LEU B CA 1
ATOM 3468 C C . LEU B 1 140 ? 18.703 -5.113 -8.766 1 96.31 140 LEU B C 1
ATOM 3470 O O . LEU B 1 140 ? 18.922 -6.32 -8.641 1 96.31 140 LEU B O 1
ATOM 3474 N N . ALA B 1 141 ? 18.359 -4.344 -7.77 1 97.06 141 ALA B N 1
ATOM 3475 C CA . ALA B 1 141 ? 17.984 -4.902 -6.477 1 97.06 141 ALA B CA 1
ATOM 3476 C C . ALA B 1 141 ? 16.688 -4.273 -5.969 1 97.06 141 ALA B C 1
ATOM 3478 O O . ALA B 1 141 ? 16.547 -3.047 -5.957 1 97.06 141 ALA B O 1
ATOM 3479 N N . ILE B 1 142 ? 15.828 -5.059 -5.547 1 98.06 142 ILE B N 1
ATOM 3480 C CA . ILE B 1 142 ? 14.555 -4.57 -5.039 1 98.06 142 ILE B CA 1
ATOM 3481 C C . ILE B 1 142 ? 14.758 -3.883 -3.689 1 98.06 142 ILE B C 1
ATOM 3483 O O . ILE B 1 142 ? 15.422 -4.426 -2.805 1 98.06 142 ILE B O 1
ATOM 3487 N N . GLN B 1 143 ? 14.242 -2.695 -3.568 1 97.62 143 GLN B N 1
ATOM 3488 C CA . GLN B 1 143 ? 14.188 -2.023 -2.275 1 97.62 143 GLN B CA 1
ATOM 3489 C C . GLN B 1 143 ? 12.812 -2.189 -1.629 1 97.62 143 GLN B C 1
ATOM 3491 O O . GLN B 1 143 ? 12.719 -2.514 -0.443 1 97.62 143 GLN B O 1
ATOM 3496 N N . GLN B 1 144 ? 11.797 -1.988 -2.408 1 98.56 144 GLN B N 1
ATOM 3497 C CA . GLN B 1 144 ? 10.414 -2.158 -1.967 1 98.56 144 GLN B CA 1
ATOM 3498 C C . GLN B 1 144 ? 9.516 -2.572 -3.127 1 98.56 144 GLN B C 1
ATOM 3500 O O . GLN B 1 144 ? 9.68 -2.09 -4.25 1 98.56 144 GLN B O 1
ATOM 3505 N N . MET B 1 145 ? 8.633 -3.51 -2.861 1 98.81 145 MET B N 1
ATOM 3506 C CA . MET B 1 145 ? 7.496 -3.744 -3.744 1 98.81 145 MET B CA 1
ATOM 3507 C C . MET B 1 145 ? 6.207 -3.215 -3.125 1 98.81 145 MET B C 1
ATOM 3509 O O . MET B 1 145 ? 5.891 -3.531 -1.976 1 98.81 145 MET B O 1
ATOM 3513 N N . ASP B 1 146 ? 5.531 -2.305 -3.785 1 98.62 146 ASP B N 1
ATOM 3514 C CA . ASP B 1 146 ? 4.188 -1.854 -3.428 1 98.62 146 ASP B CA 1
ATOM 3515 C C . ASP B 1 146 ? 3.139 -2.486 -4.34 1 98.62 146 ASP B C 1
ATOM 3517 O O . ASP B 1 146 ? 3.064 -2.164 -5.527 1 98.62 146 ASP B O 1
ATOM 3521 N N . VAL B 1 147 ? 2.318 -3.326 -3.773 1 98.81 147 VAL B N 1
ATOM 3522 C CA . VAL B 1 147 ? 1.398 -4.125 -4.578 1 98.81 147 VAL B CA 1
ATOM 3523 C C . VAL B 1 147 ? -0.04 -3.842 -4.152 1 98.81 147 VAL B C 1
ATOM 3525 O O . VAL B 1 147 ? -0.333 -3.748 -2.957 1 98.81 147 VAL B O 1
ATOM 3528 N N . GLN B 1 148 ? -0.905 -3.666 -5.113 1 98.31 148 GLN B N 1
ATOM 3529 C CA . GLN B 1 148 ? -2.34 -3.492 -4.922 1 98.31 148 GLN B CA 1
ATOM 3530 C C . GLN B 1 148 ? -3.129 -4.562 -5.672 1 98.31 148 GLN B C 1
ATOM 3532 O O . GLN B 1 148 ? -2.971 -4.723 -6.883 1 98.31 148 GLN B O 1
ATOM 3537 N N . THR B 1 149 ? -3.916 -5.332 -4.996 1 98 149 THR B N 1
ATOM 3538 C CA . THR B 1 149 ? -4.766 -6.355 -5.598 1 98 149 THR B CA 1
ATOM 3539 C C . THR B 1 149 ? -6.234 -6.094 -5.281 1 98 149 THR B C 1
ATOM 3541 O O . THR B 1 149 ? -6.672 -6.27 -4.141 1 98 149 THR B O 1
ATOM 3544 N N . TYR B 1 150 ? -7 -5.773 -6.309 1 96 150 TYR B N 1
ATOM 3545 C CA . TYR B 1 150 ? -8.367 -5.324 -6.074 1 96 150 TYR B CA 1
ATOM 3546 C C . TYR B 1 150 ? -9.352 -6.094 -6.945 1 96 150 TYR B C 1
ATOM 3548 O O . TYR B 1 150 ? -9.07 -6.375 -8.109 1 96 150 TYR B O 1
ATOM 3556 N N . PHE B 1 151 ? -10.367 -6.441 -6.348 1 91.5 151 PHE B N 1
ATOM 3557 C CA . PHE B 1 151 ? -11.562 -6.992 -6.98 1 91.5 151 PHE B CA 1
ATOM 3558 C C . PHE B 1 151 ? -12.82 -6.352 -6.41 1 91.5 151 PHE B C 1
ATOM 3560 O O . PHE B 1 151 ? -12.766 -5.691 -5.367 1 91.5 151 PHE B O 1
ATOM 3567 N N . PHE B 1 152 ? -13.898 -6.391 -7.168 1 89.44 152 PHE B N 1
ATOM 3568 C CA . PHE B 1 152 ? -15.18 -5.91 -6.652 1 89.44 152 PHE B CA 1
ATOM 3569 C C . PHE B 1 152 ? -16.156 -7.062 -6.477 1 89.44 152 PHE B C 1
ATOM 3571 O O . PHE B 1 152 ? -16.766 -7.523 -7.445 1 89.44 152 PHE B O 1
ATOM 3578 N N . ARG B 1 153 ? -16.156 -7.543 -5.285 1 81.75 153 ARG B N 1
ATOM 3579 C CA . ARG B 1 153 ? -16.984 -8.711 -4.973 1 81.75 153 ARG B CA 1
ATOM 3580 C C . ARG B 1 153 ? -17.734 -8.516 -3.662 1 81.75 153 ARG B C 1
ATOM 3582 O O . ARG B 1 153 ? -17.219 -8.852 -2.59 1 81.75 153 ARG B O 1
ATOM 3589 N N . ARG B 1 154 ? -18.953 -8.078 -3.781 1 78.19 154 ARG B N 1
ATOM 3590 C CA . ARG B 1 154 ? -19.719 -7.84 -2.562 1 78.19 154 ARG B CA 1
ATOM 3591 C C . ARG B 1 154 ? -20.812 -8.891 -2.385 1 78.19 154 ARG B C 1
ATOM 3593 O O . ARG B 1 154 ? -21.516 -8.891 -1.377 1 78.19 154 ARG B O 1
ATOM 3600 N N . LYS B 1 155 ? -20.875 -9.641 -3.408 1 76.25 155 LYS B N 1
ATOM 3601 C CA . LYS B 1 155 ? -21.781 -10.781 -3.361 1 76.25 155 LYS B CA 1
ATOM 3602 C C . LYS B 1 155 ? -21.094 -12.062 -3.824 1 76.25 155 LYS B C 1
ATOM 3604 O O . LYS B 1 155 ? -20.172 -12.016 -4.641 1 76.25 155 LYS B O 1
ATOM 3609 N N . ASN B 1 156 ? -21.469 -13.086 -3.121 1 72.75 156 ASN B N 1
ATOM 3610 C CA . ASN B 1 156 ? -20.859 -14.367 -3.488 1 72.75 156 ASN B CA 1
ATOM 3611 C C . ASN B 1 156 ? -21.625 -15.039 -4.625 1 72.75 156 ASN B C 1
ATOM 3613 O O . ASN B 1 156 ? -22.312 -16.047 -4.414 1 72.75 156 ASN B O 1
ATOM 3617 N N . MET B 1 157 ? -21.625 -14.367 -5.715 1 64.75 157 MET B N 1
ATOM 3618 C CA . MET B 1 157 ? -22.359 -14.875 -6.875 1 64.75 157 MET B CA 1
ATOM 3619 C C . MET B 1 157 ? -21.391 -15.227 -8.008 1 64.75 157 MET B C 1
ATOM 3621 O O . MET B 1 157 ? -20.328 -14.625 -8.125 1 64.75 157 MET B O 1
ATOM 3625 N N . ASN B 1 158 ? -21.656 -16.344 -8.672 1 55.88 158 ASN B N 1
ATOM 3626 C CA . ASN B 1 158 ? -20.922 -16.625 -9.891 1 55.88 158 ASN B CA 1
ATOM 3627 C C . ASN B 1 158 ? -21.297 -15.656 -11.016 1 55.88 158 ASN B C 1
ATOM 3629 O O . ASN B 1 158 ? -22.094 -14.734 -10.805 1 55.88 158 ASN B O 1
ATOM 3633 N N . ALA B 1 159 ? -20.375 -15.727 -12.109 1 51.69 159 ALA B N 1
ATOM 3634 C CA . ALA B 1 159 ? -20.578 -14.836 -13.242 1 51.69 159 ALA B CA 1
ATOM 3635 C C . ALA B 1 159 ? -22.031 -14.867 -13.711 1 51.69 159 ALA B C 1
ATOM 3637 O O . ALA B 1 159 ? -22.516 -13.914 -14.336 1 51.69 159 ALA B O 1
ATOM 3638 N N . LYS B 1 160 ? -22.734 -15.953 -13.328 1 52.78 160 LYS B N 1
ATOM 3639 C CA . LYS B 1 160 ? -24.125 -16.141 -13.75 1 52.78 160 LYS B CA 1
ATOM 3640 C C . LYS B 1 160 ? -25.094 -15.641 -12.68 1 52.78 160 LYS B C 1
ATOM 3642 O O . LYS B 1 160 ? -26.312 -15.789 -12.812 1 52.78 160 LYS B O 1
ATOM 3647 N N . GLY B 1 161 ? -24.609 -15.102 -11.648 1 60.19 161 GLY B N 1
ATOM 3648 C CA . GLY B 1 161 ? -25.453 -14.586 -10.594 1 60.19 161 GLY B CA 1
ATOM 3649 C C . GLY B 1 161 ? -25.859 -15.633 -9.57 1 60.19 161 GLY B C 1
ATOM 3650 O O . GLY B 1 161 ? -26.75 -15.406 -8.75 1 60.19 161 GLY B O 1
ATOM 3651 N N . GLU B 1 162 ? -25.375 -16.781 -9.656 1 63.75 162 GLU B N 1
ATOM 3652 C CA . GLU B 1 162 ? -25.688 -17.859 -8.727 1 63.75 162 GLU B CA 1
ATOM 3653 C C . GLU B 1 162 ? -24.688 -17.906 -7.57 1 63.75 162 GLU B C 1
ATOM 3655 O O . GLU B 1 162 ? -23.516 -17.562 -7.746 1 63.75 162 GLU B O 1
ATOM 3660 N N . PRO B 1 163 ? -25.203 -18.344 -6.32 1 65.12 163 PRO B N 1
ATOM 3661 C CA . PRO B 1 163 ? -24.312 -18.453 -5.16 1 65.12 163 PRO B CA 1
ATOM 3662 C C . PRO B 1 163 ? -23.188 -19.453 -5.363 1 65.12 163 PRO B C 1
ATOM 3664 O O . PRO B 1 163 ? -23.391 -20.5 -5.984 1 65.12 163 PRO B O 1
ATOM 3667 N N . ARG B 1 164 ? -21.969 -19.047 -5.043 1 66.31 164 ARG B N 1
ATOM 3668 C CA . ARG B 1 164 ? -20.844 -19.969 -5.082 1 66.31 164 ARG B CA 1
ATOM 3669 C C . ARG B 1 164 ? -20.766 -20.797 -3.809 1 66.31 164 ARG B C 1
ATOM 3671 O O . ARG B 1 164 ? -21.219 -20.359 -2.746 1 66.31 164 ARG B O 1
ATOM 3678 N N . SER B 1 165 ? -20.406 -22.094 -3.975 1 58.97 165 SER B N 1
ATOM 3679 C CA . SER B 1 165 ? -20.266 -23.016 -2.852 1 58.97 165 SER B CA 1
ATOM 3680 C C . SER B 1 165 ? -19 -22.719 -2.051 1 58.97 165 SER B C 1
ATOM 3682 O O . SER B 1 165 ? -18.844 -23.203 -0.93 1 58.97 165 SER B O 1
ATOM 3684 N N . TRP B 1 166 ? -18.109 -21.969 -2.557 1 64.56 166 TRP B N 1
ATOM 3685 C CA . TRP B 1 166 ? -16.906 -21.609 -1.834 1 64.56 166 TRP B CA 1
ATOM 3686 C C . TRP B 1 166 ? -16.656 -20.094 -1.893 1 64.56 166 TRP B C 1
ATOM 3688 O O . TRP B 1 166 ? -17.156 -19.422 -2.793 1 64.56 166 TRP B O 1
ATOM 3698 N N . THR B 1 167 ? -16.109 -19.672 -0.705 1 68.81 167 THR B N 1
ATOM 3699 C CA . THR B 1 167 ? -15.938 -18.234 -0.644 1 68.81 167 THR B CA 1
ATOM 3700 C C . THR B 1 167 ? -14.477 -17.859 -0.889 1 68.81 167 THR B C 1
ATOM 3702 O O . THR B 1 167 ? -13.57 -18.453 -0.3 1 68.81 167 THR B O 1
ATOM 3705 N N . ASP B 1 168 ? -14.289 -17.047 -1.797 1 79.06 168 ASP B N 1
ATOM 3706 C CA . ASP B 1 168 ? -12.984 -16.469 -2.113 1 79.06 168 ASP B CA 1
ATOM 3707 C C . ASP B 1 168 ? -12.398 -15.758 -0.898 1 79.06 168 ASP B C 1
ATOM 3709 O O . ASP B 1 168 ? -13.133 -15.227 -0.062 1 79.06 168 ASP B O 1
ATOM 3713 N N . HIS B 1 169 ? -11.133 -16.047 -0.685 1 87.12 169 HIS B N 1
ATOM 3714 C CA . HIS B 1 169 ? -10.453 -15.43 0.446 1 87.12 169 HIS B CA 1
ATOM 3715 C C . HIS B 1 169 ? -9.227 -14.648 -0.01 1 87.12 169 HIS B C 1
ATOM 3717 O O . HIS B 1 169 ? -8.477 -15.117 -0.875 1 87.12 169 HIS B O 1
ATOM 3723 N N . LEU B 1 170 ? -9.094 -13.508 0.625 1 94.62 170 LEU B N 1
ATOM 3724 C CA . LEU B 1 170 ? -8.039 -12.594 0.206 1 94.62 170 LEU B CA 1
ATOM 3725 C C . LEU B 1 170 ? -6.664 -13.188 0.501 1 94.62 170 LEU B C 1
ATOM 3727 O O . LEU B 1 170 ? -5.742 -13.07 -0.312 1 94.62 170 LEU B O 1
ATOM 3731 N N . LEU B 1 171 ? -6.512 -13.906 1.58 1 96.56 171 LEU B N 1
ATOM 3732 C CA . LEU B 1 171 ? -5.207 -14.375 2.033 1 96.56 171 LEU B CA 1
ATOM 3733 C C . LEU B 1 171 ? -4.695 -15.5 1.141 1 96.56 171 LEU B C 1
ATOM 3735 O O . LEU B 1 171 ? -3.777 -15.297 0.343 1 96.56 171 LEU B O 1
ATOM 3739 N N . TRP B 1 172 ? -5.363 -16.578 1.05 1 95.56 172 TRP B N 1
ATOM 3740 C CA . TRP B 1 172 ? -4.832 -17.766 0.389 1 95.56 172 TRP B CA 1
ATOM 3741 C C . TRP B 1 172 ? -4.969 -17.656 -1.126 1 95.56 172 TRP B C 1
ATOM 3743 O O . TRP B 1 172 ? -4.07 -18.062 -1.869 1 95.56 172 TRP B O 1
ATOM 3753 N N . HIS B 1 173 ? -6.004 -17.047 -1.629 1 93.44 173 HIS B N 1
ATOM 3754 C CA . HIS B 1 173 ? -6.285 -17.062 -3.061 1 93.44 173 HIS B CA 1
ATOM 3755 C C . HIS B 1 173 ? -5.598 -15.906 -3.77 1 93.44 173 HIS B C 1
ATOM 3757 O O . HIS B 1 173 ? -5.172 -16.031 -4.918 1 93.44 173 HIS B O 1
ATOM 3763 N N . HIS B 1 174 ? -5.492 -14.805 -3.074 1 95.62 174 HIS B N 1
ATOM 3764 C CA . HIS B 1 174 ? -5.016 -13.625 -3.789 1 95.62 174 HIS B CA 1
ATOM 3765 C C . HIS B 1 174 ? -3.639 -13.203 -3.289 1 95.62 174 HIS B C 1
ATOM 3767 O O . HIS B 1 174 ? -2.758 -12.875 -4.086 1 95.62 174 HIS B O 1
ATOM 3773 N N . ALA B 1 175 ? -3.391 -13.297 -2.01 1 98.06 175 ALA B N 1
ATOM 3774 C CA . ALA B 1 175 ? -2.104 -12.859 -1.474 1 98.06 175 ALA B CA 1
ATOM 3775 C C . ALA B 1 175 ? -0.984 -13.805 -1.896 1 98.06 175 ALA B C 1
ATOM 3777 O O . ALA B 1 175 ? 0.173 -13.398 -2.012 1 98.06 175 ALA B O 1
ATOM 3778 N N . ALA B 1 176 ? -1.301 -15.055 -2.139 1 98 176 ALA B N 1
ATOM 3779 C CA . ALA B 1 176 ? -0.304 -16.062 -2.48 1 98 176 ALA B CA 1
ATOM 3780 C C . ALA B 1 176 ? 0.518 -15.633 -3.693 1 98 176 ALA B C 1
ATOM 3782 O O . ALA B 1 176 ? 1.726 -15.883 -3.75 1 98 176 ALA B O 1
ATOM 3783 N N . HIS B 1 177 ? -0.12 -14.945 -4.66 1 97.69 177 HIS B N 1
ATOM 3784 C CA . HIS B 1 177 ? 0.575 -14.484 -5.855 1 97.69 177 HIS B CA 1
ATOM 3785 C C . HIS B 1 177 ? 1.694 -13.508 -5.5 1 97.69 177 HIS B C 1
ATOM 3787 O O . HIS B 1 177 ? 2.83 -13.672 -5.953 1 97.69 177 HIS B O 1
ATOM 3793 N N . THR B 1 178 ? 1.374 -12.586 -4.676 1 98.62 178 THR B N 1
ATOM 3794 C CA . THR B 1 178 ? 2.316 -11.523 -4.336 1 98.62 178 THR B CA 1
ATOM 3795 C C . THR B 1 178 ? 3.389 -12.047 -3.381 1 98.62 178 THR B C 1
ATOM 3797 O O . THR B 1 178 ? 4.57 -11.719 -3.531 1 98.62 178 THR B O 1
ATOM 3800 N N . VAL B 1 179 ? 2.98 -12.859 -2.393 1 98.81 179 VAL B N 1
ATOM 3801 C CA . VAL B 1 179 ? 3.934 -13.391 -1.421 1 98.81 179 VAL B CA 1
ATOM 3802 C C . VAL B 1 179 ? 4.992 -14.219 -2.137 1 98.81 179 VAL B C 1
ATOM 3804 O O . VAL B 1 179 ? 6.191 -14.062 -1.884 1 98.81 179 VAL B O 1
ATOM 3807 N N . ASP B 1 180 ? 4.57 -15.023 -3.033 1 98.81 180 ASP B N 1
ATOM 3808 C CA . ASP B 1 180 ? 5.512 -15.844 -3.785 1 98.81 180 ASP B CA 1
ATOM 3809 C C . ASP B 1 180 ? 6.414 -14.984 -4.668 1 98.81 180 ASP B C 1
ATOM 3811 O O . ASP B 1 180 ? 7.629 -15.172 -4.691 1 98.81 180 ASP B O 1
ATOM 3815 N N . LEU B 1 181 ? 5.797 -14.086 -5.457 1 98.69 181 LEU B N 1
ATOM 3816 C CA . LEU B 1 181 ? 6.57 -13.258 -6.379 1 98.69 181 LEU B CA 1
ATOM 3817 C C . LEU B 1 181 ? 7.613 -12.438 -5.625 1 98.69 181 LEU B C 1
ATOM 3819 O O . LEU B 1 181 ? 8.742 -12.281 -6.094 1 98.69 181 LEU B O 1
ATOM 3823 N N . PHE B 1 182 ? 7.254 -11.93 -4.465 1 98.81 182 PHE B N 1
ATOM 3824 C CA . PHE B 1 182 ? 8.188 -11.148 -3.668 1 98.81 182 PHE B CA 1
ATOM 3825 C C . PHE B 1 182 ? 9.359 -12 -3.207 1 98.81 182 PHE B C 1
ATOM 3827 O O . PHE B 1 182 ? 10.516 -11.594 -3.318 1 98.81 182 PHE B O 1
ATOM 3834 N N . ALA B 1 183 ? 9.047 -13.148 -2.701 1 98.56 183 ALA B N 1
ATOM 3835 C CA . ALA B 1 183 ? 10.117 -14.062 -2.293 1 98.56 183 ALA B CA 1
ATOM 3836 C C . ALA B 1 183 ? 11.016 -14.414 -3.477 1 98.56 183 ALA B C 1
ATOM 3838 O O . ALA B 1 183 ? 12.234 -14.477 -3.34 1 98.56 183 ALA B O 1
ATOM 3839 N N . TYR B 1 184 ? 10.383 -14.633 -4.621 1 98.56 184 TYR B N 1
ATOM 3840 C CA . TYR B 1 184 ? 11.086 -14.992 -5.844 1 98.56 184 TYR B CA 1
ATOM 3841 C C . TYR B 1 184 ? 12.055 -13.891 -6.262 1 98.56 184 TYR B C 1
ATOM 3843 O O . TYR B 1 184 ? 13.156 -14.164 -6.738 1 98.56 184 TYR B O 1
ATOM 3851 N N . GLN B 1 185 ? 11.672 -12.648 -6.082 1 98.5 185 GLN B N 1
ATOM 3852 C CA . GLN B 1 185 ? 12.43 -11.492 -6.562 1 98.5 185 GLN B CA 1
ATOM 3853 C C . GLN B 1 185 ? 13.422 -11.008 -5.512 1 98.5 185 GLN B C 1
ATOM 3855 O O . GLN B 1 185 ? 14.484 -10.492 -5.848 1 98.5 185 GLN B O 1
ATOM 3860 N N . ALA B 1 186 ? 13.055 -11.164 -4.176 1 98 186 ALA B N 1
ATOM 3861 C CA . ALA B 1 186 ? 13.805 -10.438 -3.16 1 98 186 ALA B CA 1
ATOM 3862 C C . ALA B 1 186 ? 14.406 -11.391 -2.131 1 98 186 ALA B C 1
ATOM 3864 O O . ALA B 1 186 ? 15.141 -10.961 -1.235 1 98 186 ALA B O 1
ATOM 3865 N N . GLY B 1 187 ? 14.094 -12.688 -2.166 1 97.56 187 GLY B N 1
ATOM 3866 C CA . GLY B 1 187 ? 14.656 -13.656 -1.243 1 97.56 187 GLY B CA 1
ATOM 3867 C C . GLY B 1 187 ? 13.68 -14.109 -0.175 1 97.56 187 GLY B C 1
ATOM 3868 O O . GLY B 1 187 ? 12.531 -13.656 -0.147 1 97.56 187 GLY B O 1
ATOM 3869 N N . LYS B 1 188 ? 14.117 -14.938 0.677 1 98.06 188 LYS B N 1
ATOM 3870 C CA . LYS B 1 188 ? 13.297 -15.578 1.703 1 98.06 188 LYS B CA 1
ATOM 3871 C C . LYS B 1 188 ? 12.641 -14.531 2.605 1 98.06 188 LYS B C 1
ATOM 3873 O O . LYS B 1 188 ? 13.297 -13.586 3.049 1 98.06 188 LYS B O 1
ATOM 3878 N N . ILE B 1 189 ? 11.391 -14.719 2.904 1 98.5 189 ILE B N 1
ATOM 3879 C CA . ILE B 1 189 ? 10.648 -13.812 3.77 1 98.5 189 ILE B CA 1
ATOM 3880 C C . ILE B 1 189 ? 10.984 -14.102 5.23 1 98.5 189 ILE B C 1
ATOM 3882 O O . ILE B 1 189 ? 10.836 -15.234 5.695 1 98.5 189 ILE B O 1
ATOM 3886 N N . VAL B 1 190 ? 11.336 -13.086 6.008 1 97.94 190 VAL B N 1
ATOM 3887 C CA . VAL B 1 190 ? 11.797 -13.312 7.375 1 97.94 190 VAL B CA 1
ATOM 3888 C C . VAL B 1 190 ? 10.859 -12.609 8.352 1 97.94 190 VAL B C 1
ATOM 3890 O O . VAL B 1 190 ? 10.906 -12.867 9.562 1 97.94 190 VAL B O 1
ATOM 3893 N N . GLN B 1 191 ? 10.055 -11.75 7.891 1 98 191 GLN B N 1
ATOM 3894 C CA . GLN B 1 191 ? 9.047 -11.07 8.695 1 98 191 GLN B CA 1
ATOM 3895 C C . GLN B 1 191 ? 7.766 -10.828 7.895 1 98 191 GLN B C 1
ATOM 3897 O O . GLN B 1 191 ? 7.824 -10.508 6.707 1 98 191 GLN B O 1
ATOM 3902 N N . ALA B 1 192 ? 6.617 -11.078 8.531 1 98.56 192 ALA B N 1
ATOM 3903 C CA . ALA B 1 192 ? 5.324 -10.867 7.887 1 98.56 192 ALA B CA 1
ATOM 3904 C C . ALA B 1 192 ? 4.27 -10.422 8.898 1 98.56 192 ALA B C 1
ATOM 3906 O O . ALA B 1 192 ? 4.207 -10.945 10.008 1 98.56 192 ALA B O 1
ATOM 3907 N N . ASN B 1 193 ? 3.49 -9.383 8.547 1 98.38 193 ASN B N 1
ATOM 3908 C CA . ASN B 1 193 ? 2.379 -8.883 9.352 1 98.38 193 ASN B CA 1
ATOM 3909 C C . ASN B 1 193 ? 1.12 -8.695 8.508 1 98.38 193 ASN B C 1
ATOM 3911 O O . ASN B 1 193 ? 1.203 -8.328 7.336 1 98.38 193 ASN B O 1
ATOM 3915 N N . ALA B 1 194 ? -0.018 -8.922 9.117 1 98.44 194 ALA B N 1
ATOM 3916 C CA . ALA B 1 194 ? -1.274 -8.688 8.414 1 98.44 194 ALA B CA 1
ATOM 3917 C C . ALA B 1 194 ? -2.309 -8.047 9.336 1 98.44 194 ALA B C 1
ATOM 3919 O O . ALA B 1 194 ? -2.324 -8.312 10.539 1 98.44 194 ALA B O 1
ATOM 3920 N N . VAL B 1 195 ? -3.096 -7.145 8.82 1 98.25 195 VAL B N 1
ATOM 3921 C CA . VAL B 1 195 ? -4.312 -6.633 9.445 1 98.25 195 VAL B CA 1
ATOM 3922 C C . VAL B 1 195 ? -5.477 -6.738 8.461 1 98.25 195 VAL B C 1
ATOM 3924 O O . VAL B 1 195 ? -5.285 -6.641 7.25 1 98.25 195 VAL B O 1
ATOM 3927 N N . GLN B 1 196 ? -6.652 -7.035 8.938 1 97.56 196 GLN B N 1
ATOM 3928 C CA . GLN B 1 196 ? -7.801 -7.16 8.047 1 97.56 196 GLN B CA 1
ATOM 3929 C C . GLN B 1 196 ? -8.961 -6.281 8.516 1 97.56 196 GLN B C 1
ATOM 3931 O O . GLN B 1 196 ? -9.023 -5.906 9.688 1 97.56 196 GLN B O 1
ATOM 3936 N N . GLY B 1 197 ? -9.742 -5.871 7.586 1 95.75 197 GLY B N 1
ATOM 3937 C CA . GLY B 1 197 ? -10.969 -5.148 7.906 1 95.75 197 GLY B CA 1
ATOM 3938 C C . GLY B 1 197 ? -12.031 -6.027 8.547 1 95.75 197 GLY B C 1
ATOM 3939 O O . GLY B 1 197 ? -11.75 -7.168 8.922 1 95.75 197 GLY B O 1
ATOM 3940 N N . PRO B 1 198 ? -13.195 -5.445 8.688 1 90 198 PRO B N 1
ATOM 3941 C CA . PRO B 1 198 ? -14.281 -6.215 9.305 1 90 198 PRO B CA 1
ATOM 3942 C C . PRO B 1 198 ? -14.711 -7.414 8.469 1 90 198 PRO B C 1
ATOM 3944 O O . PRO B 1 198 ? -14.672 -7.355 7.234 1 90 198 PRO B O 1
ATOM 3947 N N . ILE B 1 199 ? -15.148 -8.469 9.18 1 91.88 199 ILE B N 1
ATOM 3948 C CA . ILE B 1 199 ? -15.695 -9.641 8.508 1 91.88 199 ILE B CA 1
ATOM 3949 C C . ILE B 1 199 ? -17.078 -9.312 7.949 1 91.88 199 ILE B C 1
ATOM 3951 O O . ILE B 1 199 ? -17.938 -8.812 8.672 1 91.88 199 ILE B O 1
ATOM 3955 N N . HIS B 1 200 ? -17.172 -9.492 6.699 1 91.19 200 HIS B N 1
ATOM 3956 C CA . HIS B 1 200 ? -18.484 -9.281 6.086 1 91.19 200 HIS B CA 1
ATOM 3957 C C . HIS B 1 200 ? -19.516 -10.227 6.672 1 91.19 200 HIS B C 1
ATOM 3959 O O . HIS B 1 200 ? -19.328 -11.445 6.695 1 91.19 200 HIS B O 1
ATOM 3965 N N . PRO B 1 201 ? -20.609 -9.742 7.066 1 88.44 201 PRO B N 1
ATOM 3966 C CA . PRO B 1 201 ? -21.562 -10.562 7.816 1 88.44 201 PRO B CA 1
ATOM 3967 C C . PRO B 1 201 ? -22.156 -11.695 6.977 1 88.44 201 PRO B C 1
ATOM 3969 O O . PRO B 1 201 ? -22.375 -12.797 7.488 1 88.44 201 PRO B O 1
ATOM 3972 N N . GLU B 1 202 ? -22.391 -11.453 5.75 1 87 202 GLU B N 1
ATOM 3973 C CA . GLU B 1 202 ? -23.016 -12.453 4.895 1 87 202 GLU B CA 1
ATOM 3974 C C . GLU B 1 202 ? -21.984 -13.398 4.297 1 87 202 GLU B C 1
ATOM 3976 O O . GLU B 1 202 ? -22.188 -14.617 4.266 1 87 202 GLU B O 1
ATOM 3981 N N . LEU B 1 203 ? -20.844 -12.867 3.945 1 88.12 203 LEU B N 1
ATOM 3982 C CA . LEU B 1 203 ? -19.828 -13.656 3.242 1 88.12 203 LEU B CA 1
ATOM 3983 C C . LEU B 1 203 ? -18.906 -14.367 4.227 1 88.12 203 LEU B C 1
ATOM 3985 O O . LEU B 1 203 ? -18.234 -15.336 3.867 1 88.12 203 LEU B O 1
ATOM 3989 N N . GLY B 1 204 ? -18.828 -13.852 5.363 1 89.38 204 GLY B N 1
ATOM 3990 C CA . GLY B 1 204 ? -18.031 -14.477 6.41 1 89.38 204 GLY B CA 1
ATOM 3991 C C . GLY B 1 204 ? -16.547 -14.305 6.211 1 89.38 204 GLY B C 1
ATOM 3992 O O . GLY B 1 204 ? -15.75 -15.07 6.77 1 89.38 204 GLY B O 1
ATOM 3993 N N . ILE B 1 205 ? -16.141 -13.391 5.375 1 91 205 ILE B N 1
ATOM 3994 C CA . ILE B 1 205 ? -14.719 -13.164 5.105 1 91 205 ILE B CA 1
ATOM 3995 C C . ILE B 1 205 ? -14.398 -11.68 5.258 1 91 205 ILE B C 1
ATOM 3997 O O . ILE B 1 205 ? -15.297 -10.836 5.199 1 91 205 ILE B O 1
ATOM 4001 N N . ALA B 1 206 ?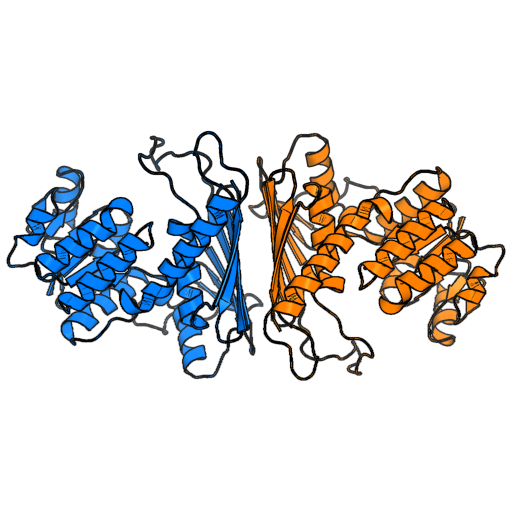 -13.109 -11.406 5.535 1 94.12 206 ALA B N 1
ATOM 4002 C CA . ALA B 1 206 ? -12.664 -10.023 5.453 1 94.12 206 ALA B CA 1
ATOM 4003 C C . ALA B 1 206 ? -12.641 -9.531 4.008 1 94.12 206 ALA B C 1
ATOM 4005 O O . ALA B 1 206 ? -12.156 -10.234 3.115 1 94.12 206 ALA B O 1
ATOM 4006 N N . MET B 1 207 ? -13.133 -8.367 3.801 1 95.38 207 MET B N 1
ATOM 4007 C CA . MET B 1 207 ? -13.234 -7.82 2.449 1 95.38 207 MET B CA 1
ATOM 4008 C C . MET B 1 207 ? -12.031 -6.941 2.129 1 95.38 207 MET B C 1
ATOM 4010 O O . MET B 1 207 ? -11.82 -6.559 0.976 1 95.38 207 MET B O 1
ATOM 4014 N N . ASP B 1 208 ? -11.281 -6.582 3.184 1 97.5 208 ASP B N 1
ATOM 4015 C CA . ASP B 1 208 ? -10.062 -5.781 3.051 1 97.5 208 ASP B CA 1
ATOM 4016 C C . ASP B 1 208 ? -8.938 -6.352 3.908 1 97.5 208 ASP B C 1
ATOM 4018 O O . ASP B 1 208 ? -9.172 -6.816 5.023 1 97.5 208 ASP B O 1
ATOM 4022 N N . MET B 1 209 ? -7.723 -6.266 3.348 1 98.38 209 MET B N 1
ATOM 4023 C CA . MET B 1 209 ? -6.566 -6.805 4.062 1 98.38 209 MET B CA 1
ATOM 4024 C C . MET B 1 209 ? -5.293 -6.051 3.684 1 98.38 209 MET B C 1
ATOM 4026 O O . MET B 1 209 ? -5.137 -5.625 2.537 1 98.38 209 MET B O 1
ATOM 4030 N N . SER B 1 210 ? -4.457 -5.793 4.645 1 98.81 210 SER B N 1
ATOM 4031 C CA . SER B 1 210 ? -3.115 -5.242 4.469 1 98.81 210 SER B CA 1
ATOM 4032 C C . SER B 1 210 ? -2.047 -6.23 4.922 1 98.81 210 SER B C 1
ATOM 4034 O O . SER B 1 210 ? -2.127 -6.777 6.023 1 98.81 210 SER B O 1
ATOM 4036 N N . ILE B 1 211 ? -1.074 -6.5 4.043 1 98.88 211 ILE B N 1
ATOM 4037 C CA . ILE B 1 211 ? 0.01 -7.414 4.387 1 98.88 211 ILE B CA 1
ATOM 4038 C C . ILE B 1 211 ? 1.354 -6.715 4.191 1 98.88 211 ILE B C 1
ATOM 4040 O O . ILE B 1 211 ? 1.556 -6.008 3.203 1 98.88 211 ILE B O 1
ATOM 4044 N N . GLN B 1 212 ? 2.26 -6.887 5.145 1 98.62 212 GLN B N 1
ATOM 4045 C CA . GLN B 1 212 ? 3.648 -6.445 5.07 1 98.62 212 GLN B CA 1
ATOM 4046 C C . GLN B 1 212 ? 4.605 -7.637 5.066 1 98.62 212 GLN B C 1
ATOM 4048 O O . GLN B 1 212 ? 4.398 -8.609 5.797 1 98.62 212 GLN B O 1
ATOM 4053 N N . LEU B 1 213 ? 5.566 -7.539 4.23 1 98.88 213 LEU B N 1
ATOM 4054 C CA . LEU B 1 213 ? 6.605 -8.562 4.199 1 98.88 213 LEU B CA 1
ATOM 4055 C C . LEU B 1 213 ? 7.992 -7.938 4.23 1 98.88 213 LEU B C 1
ATOM 4057 O O . LEU B 1 213 ? 8.195 -6.84 3.701 1 98.88 213 LEU B O 1
ATOM 4061 N N . LYS B 1 214 ? 8.938 -8.656 4.844 1 98.56 214 LYS B N 1
ATOM 4062 C CA . LYS B 1 214 ? 10.367 -8.344 4.785 1 98.56 214 LYS B CA 1
ATOM 4063 C C . LYS B 1 214 ? 11.188 -9.57 4.402 1 98.56 214 LYS B C 1
ATOM 4065 O O . LYS B 1 214 ? 10.953 -10.664 4.914 1 98.56 214 LYS B O 1
ATOM 4070 N N . SER B 1 215 ? 12.07 -9.391 3.465 1 98.25 215 SER B N 1
ATOM 4071 C CA . SER B 1 215 ? 12.922 -10.492 3.035 1 98.25 215 SER B CA 1
ATOM 4072 C C . SER B 1 215 ? 14.273 -10.453 3.752 1 98.25 215 SER B C 1
ATOM 4074 O O . SER B 1 215 ? 14.594 -9.477 4.43 1 98.25 215 SER B O 1
ATOM 4076 N N . GLU B 1 216 ? 15.039 -11.461 3.592 1 97.56 216 GLU B N 1
ATOM 4077 C CA . GLU B 1 216 ? 16.375 -11.578 4.191 1 97.56 216 GLU B CA 1
ATOM 4078 C C . GLU B 1 216 ? 17.328 -10.539 3.617 1 97.56 216 GLU B C 1
ATOM 4080 O O . GLU B 1 216 ? 18.344 -10.211 4.242 1 97.56 216 GLU B O 1
ATOM 4085 N N . THR B 1 217 ? 17.062 -10 2.428 1 96.81 217 THR B N 1
ATOM 4086 C CA . THR B 1 217 ? 17.922 -8.992 1.814 1 96.81 217 THR B CA 1
ATOM 4087 C C . THR B 1 217 ? 17.641 -7.617 2.418 1 96.81 217 THR B C 1
ATOM 4089 O O . THR B 1 217 ? 18.406 -6.672 2.188 1 96.81 217 THR B O 1
ATOM 4092 N N . GLY B 1 218 ? 16.578 -7.488 3.146 1 97.12 218 GLY B N 1
ATOM 4093 C CA . GLY B 1 218 ? 16.141 -6.215 3.697 1 97.12 218 GLY B CA 1
ATOM 4094 C C . GLY B 1 218 ? 15.039 -5.555 2.885 1 97.12 218 GLY B C 1
ATOM 4095 O O . GLY B 1 218 ? 14.398 -4.609 3.35 1 97.12 218 GLY B O 1
ATOM 4096 N N . ALA B 1 219 ? 14.758 -6.047 1.688 1 98.25 219 ALA B N 1
ATOM 4097 C CA . ALA B 1 219 ? 13.656 -5.527 0.874 1 98.25 219 ALA B CA 1
ATOM 4098 C C . ALA B 1 219 ? 12.32 -5.719 1.576 1 98.25 219 ALA B C 1
ATOM 4100 O O . ALA B 1 219 ? 12.133 -6.672 2.334 1 98.25 219 ALA B O 1
ATOM 4101 N N . ILE B 1 220 ? 11.391 -4.824 1.344 1 98.75 220 ILE B N 1
ATOM 4102 C CA . ILE B 1 220 ? 10.086 -4.957 1.983 1 98.75 220 ILE B CA 1
ATOM 4103 C C . ILE B 1 220 ? 8.984 -4.973 0.92 1 98.75 220 ILE B C 1
ATOM 4105 O O . ILE B 1 220 ? 9.227 -4.613 -0.235 1 98.75 220 ILE B O 1
ATOM 4109 N N . CYS B 1 221 ? 7.844 -5.461 1.247 1 98.88 221 CYS B N 1
ATOM 4110 C CA . CYS B 1 221 ? 6.664 -5.484 0.389 1 98.88 221 CYS B CA 1
ATOM 4111 C C . CYS B 1 221 ? 5.441 -4.961 1.131 1 98.88 221 CYS B C 1
ATOM 4113 O O . CYS B 1 221 ? 5.191 -5.348 2.273 1 98.88 221 CYS B O 1
ATOM 4115 N N . THR B 1 222 ? 4.762 -4.012 0.596 1 98.88 222 THR B N 1
ATOM 4116 C CA . THR B 1 222 ? 3.479 -3.5 1.062 1 98.88 222 THR B CA 1
ATOM 4117 C C . THR B 1 222 ? 2.35 -3.951 0.142 1 98.88 222 THR B C 1
ATOM 4119 O O . THR B 1 222 ? 2.299 -3.562 -1.026 1 98.88 222 THR B O 1
ATOM 4122 N N . LEU B 1 223 ? 1.432 -4.781 0.664 1 98.88 223 LEU B N 1
ATOM 4123 C CA . LEU B 1 223 ? 0.365 -5.359 -0.145 1 98.88 223 LEU B CA 1
ATOM 4124 C C . LEU B 1 223 ? -1.004 -4.934 0.373 1 98.88 223 LEU B C 1
ATOM 4126 O O . LEU B 1 223 ? -1.36 -5.23 1.516 1 98.88 223 LEU B O 1
ATOM 4130 N N . SER B 1 224 ? -1.729 -4.195 -0.443 1 98.81 224 SER B N 1
ATOM 4131 C CA . SER B 1 224 ? -3.117 -3.826 -0.187 1 98.81 224 SER B CA 1
ATOM 4132 C C . SER B 1 224 ? -4.078 -4.711 -0.973 1 98.81 224 SER B C 1
ATOM 4134 O O . SER B 1 224 ? -3.959 -4.836 -2.193 1 98.81 224 SER B O 1
ATOM 4136 N N . LEU B 1 225 ? -5.047 -5.379 -0.297 1 98.5 225 LEU B N 1
ATOM 4137 C CA . LEU B 1 225 ? -6.059 -6.219 -0.931 1 98.5 225 LEU B CA 1
ATOM 4138 C C . LEU B 1 225 ? -7.461 -5.734 -0.587 1 98.5 225 LEU B C 1
ATOM 4140 O O . LEU B 1 225 ? -7.734 -5.363 0.557 1 98.5 225 LEU B O 1
ATOM 4144 N N . SER B 1 226 ? -8.391 -5.781 -1.629 1 97.75 226 SER B N 1
ATOM 4145 C CA . SER B 1 226 ? -9.742 -5.316 -1.346 1 97.75 226 SER B CA 1
ATOM 4146 C C . SER B 1 226 ? -10.75 -5.949 -2.295 1 97.75 226 SER B C 1
ATOM 4148 O O . SER B 1 226 ? -10.508 -6.047 -3.498 1 97.75 226 SER B O 1
ATOM 4150 N N . PHE B 1 227 ? -11.867 -6.395 -1.742 1 95.69 227 PHE B N 1
ATOM 4151 C CA . PHE B 1 227 ? -13.047 -6.762 -2.52 1 95.69 227 PHE B CA 1
ATOM 4152 C C . PHE B 1 227 ? -14.031 -5.598 -2.598 1 95.69 227 PHE B C 1
ATOM 4154 O O . PHE B 1 227 ? -15.07 -5.699 -3.252 1 95.69 227 PHE B O 1
ATOM 4161 N N . ASN B 1 228 ? -13.68 -4.434 -1.949 1 95.56 228 ASN B N 1
ATOM 4162 C CA . ASN B 1 228 ? -14.562 -3.277 -1.907 1 95.56 228 ASN B CA 1
ATOM 4163 C C . ASN B 1 228 ? -14.164 -2.225 -2.934 1 95.56 228 ASN B C 1
ATOM 4165 O O . ASN B 1 228 ? -14.938 -1.308 -3.225 1 95.56 228 ASN B O 1
ATOM 4169 N N . ASN B 1 229 ? -12.953 -2.301 -3.396 1 96.62 229 ASN B N 1
ATOM 4170 C CA . ASN B 1 229 ? -12.477 -1.275 -4.32 1 96.62 229 ASN B CA 1
ATOM 4171 C C . ASN B 1 229 ? -13.336 -1.212 -5.578 1 96.62 229 ASN B C 1
ATOM 4173 O O . ASN B 1 229 ? -13.5 -2.213 -6.277 1 96.62 229 ASN B O 1
ATOM 4177 N N . ASP B 1 230 ? -13.938 -0.086 -5.766 1 95.06 230 ASP B N 1
ATOM 4178 C CA . ASP B 1 230 ? -14.672 0.201 -6.992 1 95.06 230 ASP B CA 1
ATOM 4179 C C . ASP B 1 230 ? -13.789 0.927 -8.008 1 95.06 230 ASP B C 1
ATOM 4181 O O . ASP B 1 230 ? -13.766 2.158 -8.047 1 95.06 230 ASP B O 1
ATOM 4185 N N . GLY B 1 231 ? -13.117 0.296 -8.797 1 91.81 231 GLY B N 1
ATOM 4186 C CA . GLY B 1 231 ? -12.125 0.747 -9.758 1 91.81 231 GLY B CA 1
ATOM 4187 C C . GLY B 1 231 ? -11.555 -0.38 -10.594 1 91.81 231 GLY B C 1
ATOM 4188 O O . GLY B 1 231 ? -12.18 -1.428 -10.75 1 91.81 231 GLY B O 1
ATOM 4189 N N . PRO B 1 232 ? -10.336 -0.047 -11.164 1 88.12 232 PRO B N 1
ATOM 4190 C CA . PRO B 1 232 ? -9.758 -1.108 -11.992 1 88.12 232 PRO B CA 1
ATOM 4191 C C . PRO B 1 232 ? -9.516 -2.396 -11.211 1 88.12 232 PRO B C 1
ATOM 4193 O O . PRO B 1 232 ? -9.125 -2.348 -10.039 1 88.12 232 PRO B O 1
ATOM 4196 N N . LEU B 1 233 ? -9.797 -3.471 -11.883 1 91.25 233 LEU B N 1
ATOM 4197 C CA . LEU B 1 233 ? -9.609 -4.789 -11.281 1 91.25 233 LEU B CA 1
ATOM 4198 C C . LEU B 1 233 ? -8.211 -5.328 -11.57 1 91.25 233 LEU B C 1
ATOM 4200 O O . LEU B 1 233 ? -7.586 -4.941 -12.562 1 91.25 233 LEU B O 1
ATOM 4204 N N . GLY B 1 234 ? -7.82 -6.223 -10.664 1 93.31 234 GLY B N 1
ATOM 4205 C CA . GLY B 1 234 ? -6.555 -6.906 -10.875 1 93.31 234 GLY B CA 1
ATOM 4206 C C . GLY B 1 234 ? -5.457 -6.438 -9.945 1 93.31 234 GLY B C 1
ATOM 4207 O O . GLY B 1 234 ? -5.734 -5.949 -8.844 1 93.31 234 GLY B O 1
ATOM 4208 N N . THR B 1 235 ? -4.242 -6.781 -10.352 1 96.31 235 THR B N 1
ATOM 4209 C CA . THR B 1 235 ? -3.111 -6.504 -9.477 1 96.31 235 THR B CA 1
ATOM 4210 C C . THR B 1 235 ? -2.145 -5.52 -10.133 1 96.31 235 THR B C 1
ATOM 4212 O O . THR B 1 235 ? -1.858 -5.625 -11.32 1 96.31 235 THR B O 1
ATOM 4215 N N . PHE B 1 236 ? -1.715 -4.57 -9.359 1 96.56 236 PHE B N 1
ATOM 4216 C CA . PHE B 1 236 ? -0.677 -3.611 -9.719 1 96.56 236 PHE B CA 1
ATOM 4217 C C . PHE B 1 236 ? 0.594 -3.861 -8.922 1 96.56 236 PHE B C 1
ATOM 4219 O O . PHE B 1 236 ? 0.56 -3.906 -7.688 1 96.56 236 PHE B O 1
ATOM 4226 N N . PHE B 1 237 ? 1.719 -4.066 -9.695 1 98.5 237 PHE B N 1
ATOM 4227 C CA . PHE B 1 237 ? 3 -4.309 -9.039 1 98.5 237 PHE B CA 1
ATOM 4228 C C . PHE B 1 237 ? 3.959 -3.15 -9.281 1 98.5 237 PHE B C 1
ATOM 4230 O O . PHE B 1 237 ? 4.414 -2.943 -10.414 1 98.5 237 PHE B O 1
ATOM 4237 N N . ARG B 1 238 ? 4.277 -2.404 -8.266 1 98.5 238 ARG B N 1
ATOM 4238 C CA . ARG B 1 238 ? 5.34 -1.41 -8.367 1 98.5 238 ARG B CA 1
ATOM 4239 C C . ARG B 1 238 ? 6.645 -1.945 -7.785 1 98.5 238 ARG B C 1
ATOM 4241 O O . ARG B 1 238 ? 6.73 -2.221 -6.586 1 98.5 238 ARG B O 1
ATOM 4248 N N . TYR B 1 239 ? 7.613 -2.086 -8.641 1 98.62 239 TYR B N 1
ATOM 4249 C CA . TYR B 1 239 ? 8.969 -2.469 -8.25 1 98.62 239 TYR B CA 1
ATOM 4250 C C . TYR B 1 239 ? 9.836 -1.239 -8.023 1 98.62 239 TYR B C 1
ATOM 4252 O O . TYR B 1 239 ? 10.25 -0.578 -8.977 1 98.62 239 TYR B O 1
ATOM 4260 N N . ILE B 1 240 ? 10.086 -0.914 -6.758 1 98.19 240 ILE B N 1
ATOM 4261 C CA . ILE B 1 240 ? 11.023 0.156 -6.43 1 98.19 240 ILE B CA 1
ATOM 4262 C C . ILE B 1 240 ? 12.414 -0.43 -6.191 1 98.19 240 ILE B C 1
ATOM 4264 O O . ILE B 1 240 ? 12.617 -1.183 -5.238 1 98.19 240 ILE B O 1
ATOM 4268 N N . CYS B 1 241 ? 13.336 -0.056 -7.07 1 97.5 241 CYS B N 1
ATOM 4269 C CA . CYS B 1 241 ? 14.656 -0.681 -7.043 1 97.5 241 CYS B CA 1
ATOM 4270 C C . CYS B 1 241 ? 15.742 0.354 -6.781 1 97.5 241 CYS B C 1
ATOM 4272 O O . CYS B 1 241 ? 15.461 1.552 -6.719 1 97.5 241 CYS B O 1
ATOM 4274 N N . ASP B 1 242 ? 16.969 -0.157 -6.551 1 94.56 242 ASP B N 1
ATOM 4275 C CA . ASP B 1 242 ? 18.109 0.717 -6.332 1 94.56 242 ASP B CA 1
ATOM 4276 C C . ASP B 1 242 ? 18.406 1.568 -7.566 1 94.56 242 ASP B C 1
ATOM 4278 O O . ASP B 1 242 ? 18.891 2.693 -7.453 1 94.56 242 ASP B O 1
ATOM 4282 N N . ASN B 1 243 ? 18.078 1.021 -8.727 1 93.19 243 ASN B N 1
ATOM 4283 C CA . ASN B 1 243 ? 18.297 1.728 -9.984 1 93.19 243 ASN B CA 1
ATOM 4284 C C . ASN B 1 243 ? 17.062 1.698 -10.867 1 93.19 243 ASN B C 1
ATOM 4286 O O . ASN B 1 243 ? 17.047 1.05 -11.914 1 93.19 243 ASN B O 1
ATOM 4290 N N . GLY B 1 244 ? 16.125 2.514 -10.406 1 95.69 244 GLY B N 1
ATOM 4291 C CA . GLY B 1 244 ? 14.93 2.643 -11.234 1 95.69 244 GLY B CA 1
ATOM 4292 C C . GLY B 1 244 ? 13.688 2.068 -10.578 1 95.69 244 GLY B C 1
ATOM 4293 O O . GLY B 1 244 ? 13.773 1.357 -9.578 1 95.69 244 GLY B O 1
ATOM 4294 N N . THR B 1 245 ? 12.539 2.402 -11.117 1 98 245 THR B N 1
ATOM 4295 C CA . THR B 1 245 ? 11.227 1.898 -10.711 1 98 245 THR B CA 1
ATOM 4296 C C . THR B 1 245 ? 10.461 1.365 -11.914 1 98 245 THR B C 1
ATOM 4298 O O . THR B 1 245 ? 10.508 1.952 -13 1 98 245 THR B O 1
ATOM 4301 N N . TRP B 1 246 ? 9.797 0.229 -11.719 1 98.56 246 TRP B N 1
ATOM 4302 C CA . TRP B 1 246 ? 8.969 -0.364 -12.766 1 98.56 246 TRP B CA 1
ATOM 4303 C C . TRP B 1 246 ? 7.57 -0.677 -12.234 1 98.56 246 TRP B C 1
ATOM 4305 O O . TRP B 1 246 ? 7.402 -0.992 -11.055 1 98.56 246 TRP B O 1
ATOM 4315 N N . ILE B 1 247 ? 6.617 -0.604 -13.086 1 98.25 247 ILE B N 1
ATOM 4316 C CA . ILE B 1 247 ? 5.234 -0.929 -12.75 1 98.25 247 ILE B CA 1
ATOM 4317 C C . ILE B 1 247 ? 4.711 -1.997 -13.703 1 98.25 247 ILE B C 1
ATOM 4319 O O . ILE B 1 247 ? 4.707 -1.803 -14.922 1 98.25 247 ILE B O 1
ATOM 4323 N N . ALA B 1 248 ? 4.352 -3.109 -13.117 1 98.31 248 ALA B N 1
ATOM 4324 C CA . ALA B 1 248 ? 3.77 -4.191 -13.914 1 98.31 248 ALA B CA 1
ATOM 4325 C C . ALA B 1 248 ? 2.27 -4.309 -13.656 1 98.31 248 ALA B C 1
ATOM 4327 O O . ALA B 1 248 ? 1.82 -4.262 -12.508 1 98.31 248 ALA B O 1
ATOM 4328 N N . ARG B 1 249 ? 1.53 -4.449 -14.703 1 94.12 249 ARG B N 1
ATOM 4329 C CA . ARG B 1 249 ? 0.094 -4.707 -14.68 1 94.12 249 ARG B CA 1
ATOM 4330 C C . ARG B 1 249 ? -0.316 -5.617 -15.828 1 94.12 249 ARG B C 1
ATOM 4332 O O . ARG B 1 249 ? -0.051 -5.312 -17 1 94.12 249 ARG B O 1
ATOM 4339 N N . TYR B 1 250 ? -1.004 -6.672 -15.445 1 86.94 250 TYR B N 1
ATOM 4340 C CA . TYR B 1 250 ? -1.267 -7.699 -16.453 1 86.94 250 TYR B CA 1
ATOM 4341 C C . TYR B 1 250 ? 0.018 -8.109 -17.156 1 86.94 250 TYR B C 1
ATOM 4343 O O . TYR B 1 250 ? 0.972 -8.555 -16.516 1 86.94 250 TYR B O 1
ATOM 4351 N N . ASP B 1 251 ? 0.032 -7.895 -18.453 1 89.69 251 ASP B N 1
ATOM 4352 C CA . ASP B 1 251 ? 1.212 -8.328 -19.188 1 89.69 251 ASP B CA 1
ATOM 4353 C C . ASP B 1 251 ? 2.098 -7.145 -19.562 1 89.69 251 ASP B C 1
ATOM 4355 O O . ASP B 1 251 ? 3.148 -7.32 -20.188 1 89.69 251 ASP B O 1
ATOM 4359 N N . ASP B 1 252 ? 1.707 -5.98 -19.062 1 95.19 252 ASP B N 1
ATOM 4360 C CA . ASP B 1 252 ? 2.434 -4.773 -19.453 1 95.19 252 ASP B CA 1
ATOM 4361 C C . ASP B 1 252 ? 3.463 -4.391 -18.391 1 95.19 252 ASP B C 1
ATOM 4363 O O . ASP B 1 252 ? 3.338 -4.773 -17.234 1 95.19 252 ASP B O 1
ATOM 4367 N N . LEU B 1 253 ? 4.5 -3.697 -18.844 1 98.38 253 LEU B N 1
ATOM 4368 C CA . LEU B 1 253 ? 5.535 -3.137 -17.969 1 98.38 253 LEU B CA 1
ATOM 4369 C C . LEU B 1 253 ? 5.871 -1.708 -18.391 1 98.38 253 LEU B C 1
ATOM 4371 O O . LEU B 1 253 ? 6.082 -1.431 -19.562 1 98.38 253 LEU B O 1
ATOM 4375 N N . VAL B 1 254 ? 5.84 -0.782 -17.469 1 98.38 254 VAL B N 1
ATOM 4376 C CA . VAL B 1 254 ? 6.266 0.594 -17.719 1 98.38 254 VAL B CA 1
ATOM 4377 C C . VAL B 1 254 ? 7.262 1.024 -16.641 1 98.38 254 VAL B C 1
ATOM 4379 O O . VAL B 1 254 ? 7.359 0.397 -15.586 1 98.38 254 VAL B O 1
ATOM 4382 N N . THR B 1 255 ? 8.039 2.029 -16.922 1 98.06 255 THR B N 1
ATOM 4383 C CA . THR B 1 255 ? 8.914 2.609 -15.906 1 98.06 255 THR B CA 1
ATOM 4384 C C . THR B 1 255 ? 8.109 3.406 -14.891 1 98.06 255 THR B C 1
ATOM 4386 O O . THR B 1 255 ? 6.898 3.592 -15.047 1 98.06 255 THR B O 1
ATOM 4389 N N . GLY B 1 256 ? 8.781 3.846 -13.836 1 95.75 256 GLY B N 1
ATOM 4390 C CA . GLY B 1 256 ? 8.141 4.711 -12.859 1 95.75 256 GLY B CA 1
ATOM 4391 C C . GLY B 1 256 ? 7.562 5.973 -13.469 1 95.75 256 GLY B C 1
ATOM 4392 O O . GLY B 1 256 ? 6.68 6.602 -12.875 1 95.75 256 GLY B O 1
ATOM 4393 N N . LYS B 1 257 ? 8.008 6.34 -14.57 1 95 257 LYS B N 1
ATOM 4394 C CA . LYS B 1 257 ? 7.523 7.523 -15.281 1 95 257 LYS B CA 1
ATOM 4395 C C . LYS B 1 257 ? 6.516 7.145 -16.359 1 95 257 LYS B C 1
ATOM 4397 O O . LYS B 1 257 ? 6.227 7.938 -17.266 1 95 257 LYS B O 1
ATOM 4402 N N . GLU B 1 258 ? 6.133 5.852 -16.391 1 95.19 258 GLU B N 1
ATOM 4403 C CA . GLU B 1 258 ? 5.066 5.309 -17.234 1 95.19 258 GLU B CA 1
ATOM 4404 C C . GLU B 1 258 ? 5.527 5.156 -18.672 1 95.19 258 GLU B C 1
ATOM 4406 O O . GLU B 1 258 ? 4.715 5.219 -19.609 1 95.19 258 GLU B O 1
ATOM 4411 N N . GLU B 1 259 ? 6.809 5.098 -18.844 1 97.56 259 GLU B N 1
ATOM 4412 C CA . GLU B 1 259 ? 7.316 4.762 -20.172 1 97.56 259 GLU B CA 1
ATOM 4413 C C . GLU B 1 259 ? 7.242 3.256 -20.422 1 97.56 259 GLU B C 1
ATOM 4415 O O . GLU B 1 259 ? 7.707 2.461 -19.594 1 97.56 259 GLU B O 1
ATOM 4420 N N . PRO B 1 260 ? 6.633 2.896 -21.578 1 97.94 260 PRO B N 1
ATOM 4421 C CA . PRO B 1 260 ? 6.504 1.465 -21.859 1 97.94 260 PRO B CA 1
ATOM 4422 C C . PRO B 1 260 ? 7.852 0.766 -22 1 97.94 260 PRO B C 1
ATOM 4424 O O . PRO B 1 260 ? 8.797 1.345 -22.531 1 97.94 260 PRO B O 1
ATOM 4427 N N . VAL B 1 261 ? 7.953 -0.39 -21.484 1 98.12 261 VAL B N 1
ATOM 4428 C CA . VAL B 1 261 ? 9.102 -1.281 -21.641 1 98.12 261 VAL B CA 1
ATOM 4429 C C . VAL B 1 261 ? 8.719 -2.457 -22.531 1 98.12 261 VAL B C 1
ATOM 4431 O O . VAL B 1 261 ? 7.73 -3.15 -22.266 1 98.12 261 VAL B O 1
ATOM 4434 N N . ASP B 1 262 ? 9.422 -2.684 -23.609 1 97.88 262 ASP B N 1
ATOM 4435 C CA . ASP B 1 262 ? 9.141 -3.801 -24.516 1 97.88 262 ASP B CA 1
ATOM 4436 C C . ASP B 1 262 ? 9.602 -5.121 -23.906 1 97.88 262 ASP B C 1
ATOM 4438 O O . ASP B 1 262 ? 10.805 -5.359 -23.75 1 97.88 262 ASP B O 1
ATOM 4442 N N . VAL B 1 263 ? 8.617 -5.969 -23.594 1 97.88 263 VAL B N 1
ATOM 4443 C CA . VAL B 1 263 ? 8.961 -7.246 -22.984 1 97.88 263 VAL B CA 1
ATOM 4444 C C . VAL B 1 263 ? 8.625 -8.391 -23.938 1 97.88 263 VAL B C 1
ATOM 4446 O O . VAL B 1 263 ? 8.531 -9.547 -23.516 1 97.88 263 VAL B O 1
ATOM 4449 N N . SER B 1 264 ? 8.461 -8.102 -25.219 1 96.12 264 SER B N 1
ATOM 4450 C CA . SER B 1 264 ? 8.008 -9.078 -26.203 1 96.12 264 SER B CA 1
ATOM 4451 C C . SER B 1 264 ? 9.109 -10.086 -26.516 1 96.12 264 SER B C 1
ATOM 4453 O O . SER B 1 264 ? 8.836 -11.164 -27.062 1 96.12 264 SER B O 1
ATOM 4455 N N . LYS B 1 265 ? 10.352 -9.789 -26.203 1 96.38 265 LYS B N 1
ATOM 4456 C CA . LYS B 1 265 ? 11.461 -10.664 -26.547 1 96.38 265 LYS B CA 1
ATOM 4457 C C . LYS B 1 265 ? 12.047 -11.336 -25.312 1 96.38 265 LYS B C 1
ATOM 4459 O O . LYS B 1 265 ? 13.094 -11.984 -25.391 1 96.38 265 LYS B O 1
ATOM 4464 N N . VAL B 1 266 ? 11.406 -11.18 -24.188 1 96.12 266 VAL B N 1
ATOM 4465 C CA . VAL B 1 266 ? 11.914 -11.727 -22.938 1 96.12 266 VAL B CA 1
ATOM 4466 C C . VAL B 1 266 ? 11.805 -13.25 -22.953 1 96.12 266 VAL B C 1
ATOM 4468 O O . VAL B 1 266 ? 12.664 -13.945 -22.422 1 96.12 266 VAL B O 1
ATOM 4471 N N . ASP B 1 267 ? 10.773 -13.789 -23.562 1 95.25 267 ASP B N 1
ATOM 4472 C CA . ASP B 1 267 ? 10.531 -15.219 -23.688 1 95.25 267 ASP B CA 1
ATOM 4473 C C . ASP B 1 267 ? 9.82 -15.531 -25 1 95.25 267 ASP B C 1
ATOM 4475 O O . ASP B 1 267 ? 9.523 -14.633 -25.797 1 95.25 267 ASP B O 1
ATOM 4479 N N . VAL B 1 268 ? 9.602 -16.797 -25.297 1 94.38 268 VAL B N 1
ATOM 4480 C CA . VAL B 1 268 ? 9.117 -17.266 -26.594 1 94.38 268 VAL B CA 1
ATOM 4481 C C . VAL B 1 268 ? 7.633 -16.938 -26.734 1 94.38 268 VAL B C 1
ATOM 4483 O O . VAL B 1 268 ? 7.062 -17.094 -27.812 1 94.38 268 VAL B O 1
ATOM 4486 N N . SER B 1 269 ? 7 -16.453 -25.641 1 94.12 269 SER B N 1
ATOM 4487 C CA . SER B 1 269 ? 5.582 -16.125 -25.609 1 94.12 269 SER B CA 1
ATOM 4488 C C . SER B 1 269 ? 5.301 -14.977 -24.656 1 94.12 269 SER B C 1
ATOM 4490 O O . SER B 1 269 ? 6.109 -14.688 -23.766 1 94.12 269 SER B O 1
ATOM 4492 N N . MET B 1 270 ? 4.164 -14.312 -24.891 1 94.56 270 MET B N 1
ATOM 4493 C CA . MET B 1 270 ? 3.703 -13.281 -23.969 1 94.56 270 MET B CA 1
ATOM 4494 C C . MET B 1 270 ? 2.684 -13.844 -22.984 1 94.56 270 MET B C 1
ATOM 4496 O O . MET B 1 270 ? 2.262 -13.148 -22.047 1 94.56 270 MET B O 1
ATOM 4500 N N . ASN B 1 271 ? 2.402 -15.125 -23.203 1 95.69 271 ASN B N 1
ATOM 4501 C CA . ASN B 1 271 ? 1.384 -15.781 -22.391 1 95.69 271 ASN B CA 1
ATOM 4502 C C . ASN B 1 271 ? 2 -16.516 -21.203 1 95.69 271 ASN B C 1
ATOM 4504 O O . ASN B 1 271 ? 2.619 -17.562 -21.375 1 95.69 271 ASN B O 1
ATOM 4508 N N . GLY B 1 272 ? 1.728 -16.047 -19.953 1 96.56 272 GLY B N 1
ATOM 4509 C CA . GLY B 1 272 ? 2.311 -16.609 -18.75 1 96.56 272 GLY B CA 1
ATOM 4510 C C . GLY B 1 272 ? 1.913 -18.047 -18.516 1 96.56 272 GLY B C 1
ATOM 4511 O O . GLY B 1 272 ? 2.717 -18.844 -18.031 1 96.56 272 GLY B O 1
ATOM 4512 N N . ILE B 1 273 ? 0.701 -18.406 -18.844 1 97.19 273 ILE B N 1
ATOM 4513 C CA . ILE B 1 273 ? 0.216 -19.766 -18.656 1 97.19 273 ILE B CA 1
ATOM 4514 C C . ILE B 1 273 ? 0.932 -20.719 -19.609 1 97.19 273 ILE B C 1
ATOM 4516 O O . ILE B 1 273 ? 1.34 -21.812 -19.234 1 97.19 273 ILE B O 1
ATOM 4520 N N . GLU B 1 274 ? 1.07 -20.312 -20.875 1 97.81 274 GLU B N 1
ATOM 4521 C CA . GLU B 1 274 ? 1.83 -21.109 -21.828 1 97.81 274 GLU B CA 1
ATOM 4522 C C . GLU B 1 274 ? 3.266 -21.312 -21.359 1 97.81 274 GLU B C 1
ATOM 4524 O O . GLU B 1 274 ? 3.793 -22.422 -21.422 1 97.81 274 GLU B O 1
ATOM 4529 N N . LEU B 1 275 ? 3.854 -20.219 -20.906 1 98.19 275 LEU B N 1
ATOM 4530 C CA . LEU B 1 275 ? 5.238 -20.312 -20.438 1 98.19 275 LEU B CA 1
ATOM 4531 C C . LEU B 1 275 ? 5.348 -21.203 -19.219 1 98.19 275 LEU B C 1
ATOM 4533 O O . LEU B 1 275 ? 6.312 -21.953 -19.078 1 98.19 275 LEU B O 1
ATOM 4537 N N . GLN B 1 276 ? 4.414 -21.125 -18.344 1 98.31 276 GLN B N 1
ATOM 4538 C CA . GLN B 1 276 ? 4.293 -22.016 -17.172 1 98.31 276 GLN B CA 1
ATOM 4539 C C . GLN B 1 276 ? 4.191 -23.469 -17.609 1 98.31 276 GLN B C 1
ATOM 4541 O O . GLN B 1 276 ? 4.895 -24.328 -17.062 1 98.31 276 GLN B O 1
ATOM 4546 N N . ASP B 1 277 ? 3.344 -23.766 -18.578 1 98.62 277 ASP B N 1
ATOM 4547 C CA . ASP B 1 277 ? 3.174 -25.125 -19.094 1 98.62 277 ASP B CA 1
ATOM 4548 C C . ASP B 1 277 ? 4.449 -25.609 -19.766 1 98.62 277 ASP B C 1
ATOM 4550 O O . ASP B 1 277 ? 4.836 -26.781 -19.609 1 98.62 277 ASP B O 1
ATOM 4554 N N . ARG B 1 278 ? 5.098 -24.75 -20.516 1 98.62 278 ARG B N 1
ATOM 4555 C CA . ARG B 1 278 ? 6.367 -25.109 -21.141 1 98.62 278 ARG B CA 1
ATOM 4556 C C . ARG B 1 278 ? 7.406 -25.5 -20.094 1 98.62 278 ARG B C 1
ATOM 4558 O O . ARG B 1 278 ? 8.156 -26.453 -20.297 1 98.62 278 ARG B O 1
ATOM 4565 N N . GLU B 1 279 ? 7.441 -24.75 -19.031 1 98.69 279 GLU B N 1
ATOM 4566 C CA . GLU B 1 279 ? 8.359 -25.062 -17.938 1 98.69 279 GLU B CA 1
ATOM 4567 C C . GLU B 1 279 ? 8.062 -26.438 -17.344 1 98.69 279 GLU B C 1
ATOM 4569 O O . GLU B 1 279 ? 8.977 -27.234 -17.125 1 98.69 279 GLU B O 1
ATOM 4574 N N . PHE B 1 280 ? 6.832 -26.703 -17.125 1 98.75 280 PHE B N 1
ATOM 4575 C CA . PHE B 1 280 ? 6.395 -27.984 -16.562 1 98.75 280 PHE B CA 1
ATOM 4576 C C . PHE B 1 280 ? 6.824 -29.141 -17.469 1 98.75 280 PHE B C 1
ATOM 4578 O O . PHE B 1 280 ? 7.445 -30.094 -17 1 98.75 280 PHE B O 1
ATOM 4585 N N . ILE B 1 281 ? 6.578 -29.031 -18.766 1 98.69 281 ILE B N 1
ATOM 4586 C CA . ILE B 1 281 ? 6.895 -30.047 -19.75 1 98.69 281 ILE B CA 1
ATOM 4587 C C . ILE B 1 281 ? 8.406 -30.219 -19.859 1 98.69 281 ILE B C 1
ATOM 4589 O O . ILE B 1 281 ? 8.922 -31.344 -19.812 1 98.69 281 ILE B O 1
ATOM 4593 N N . ALA B 1 282 ? 9.086 -29.125 -19.953 1 98.44 282 ALA B N 1
ATOM 4594 C CA . ALA B 1 282 ? 10.539 -29.172 -20.094 1 98.44 282 ALA B CA 1
ATOM 4595 C C . ALA B 1 282 ? 11.188 -29.828 -18.891 1 98.44 282 ALA B C 1
ATOM 4597 O O . ALA B 1 282 ? 12.117 -30.625 -19.031 1 98.44 282 ALA B O 1
ATOM 4598 N N . ALA B 1 283 ? 10.734 -29.484 -17.688 1 98.69 283 ALA B N 1
ATOM 4599 C CA . ALA B 1 283 ? 11.297 -30.031 -16.453 1 98.69 283 ALA B CA 1
ATOM 4600 C C . ALA B 1 283 ? 11.156 -31.562 -16.438 1 98.69 283 ALA B C 1
ATOM 4602 O O . ALA B 1 283 ? 12.086 -32.281 -16.047 1 98.69 283 ALA B O 1
ATOM 4603 N N . ILE B 1 284 ? 10.008 -32.062 -16.828 1 98.56 284 ILE B N 1
ATOM 4604 C CA . ILE B 1 284 ? 9.766 -33.5 -16.875 1 98.56 284 ILE B CA 1
ATOM 4605 C C . ILE B 1 284 ? 10.703 -34.156 -17.875 1 98.56 284 ILE B C 1
ATOM 4607 O O . ILE B 1 284 ? 11.375 -35.125 -17.562 1 98.56 284 ILE B O 1
ATOM 4611 N N . ARG B 1 285 ? 10.82 -33.562 -19.094 1 98.19 285 ARG B N 1
ATOM 4612 C CA . ARG B 1 285 ? 11.633 -34.125 -20.172 1 98.19 285 ARG B CA 1
ATOM 4613 C C . ARG B 1 285 ? 13.109 -34.156 -19.781 1 98.19 285 ARG B C 1
ATOM 4615 O O . ARG B 1 285 ? 13.82 -35.125 -20.078 1 98.19 285 ARG B O 1
ATOM 4622 N N . GLU B 1 286 ? 13.5 -33.156 -19.109 1 98.12 286 GLU B N 1
ATOM 4623 C CA . GLU B 1 286 ? 14.922 -32.969 -18.812 1 98.12 286 GLU B CA 1
ATOM 4624 C C . GLU B 1 286 ? 15.281 -33.594 -17.453 1 98.12 286 GLU B C 1
ATOM 4626 O O . GLU B 1 286 ? 16.469 -33.719 -17.125 1 98.12 286 GLU B O 1
ATOM 4631 N N . GLY B 1 287 ? 14.312 -33.969 -16.703 1 97.62 287 GLY B N 1
ATOM 4632 C CA . GLY B 1 287 ? 14.562 -34.531 -15.383 1 97.62 287 GLY B CA 1
ATOM 4633 C C . GLY B 1 287 ? 15.164 -33.531 -14.406 1 97.62 287 GLY B C 1
ATOM 4634 O O . GLY B 1 287 ? 16.125 -33.844 -13.703 1 97.62 287 GLY B O 1
ATOM 4635 N N . ARG B 1 288 ? 14.656 -32.344 -14.422 1 97.5 288 ARG B N 1
ATOM 4636 C CA . ARG B 1 288 ? 15.141 -31.297 -13.523 1 97.5 288 ARG B CA 1
ATOM 4637 C C . ARG B 1 288 ? 14 -30.703 -12.695 1 97.5 288 ARG B C 1
ATOM 4639 O O . ARG B 1 288 ? 12.828 -30.938 -12.992 1 97.5 288 ARG B O 1
ATOM 4646 N N . GLU B 1 289 ? 14.352 -29.984 -11.633 1 98.19 289 GLU B N 1
ATOM 4647 C CA . GLU B 1 289 ? 13.383 -29.281 -10.797 1 98.19 289 GLU B CA 1
ATOM 4648 C C . GLU B 1 289 ? 12.836 -28.047 -11.508 1 98.19 289 GLU B C 1
ATOM 4650 O O . GLU B 1 289 ? 13.602 -27.203 -11.984 1 98.19 289 GLU B O 1
ATOM 4655 N N . PRO B 1 290 ? 11.562 -27.953 -11.625 1 98.56 290 PRO B N 1
ATOM 4656 C CA . PRO B 1 290 ? 11.016 -26.781 -12.297 1 98.56 290 PRO B CA 1
ATOM 4657 C C . PRO B 1 290 ? 11.109 -25.516 -11.445 1 98.56 290 PRO B C 1
ATOM 4659 O O . PRO B 1 290 ? 11.242 -25.594 -10.219 1 98.56 290 PRO B O 1
ATOM 4662 N N . ASN B 1 291 ? 11.07 -24.297 -12.008 1 97.81 291 ASN B N 1
ATOM 4663 C CA . ASN B 1 291 ? 11.172 -22.984 -11.375 1 97.81 291 ASN B CA 1
ATOM 4664 C C . ASN B 1 291 ? 10.102 -22.797 -10.305 1 97.81 291 ASN B C 1
ATOM 4666 O O . ASN B 1 291 ? 10.344 -22.156 -9.273 1 97.81 291 ASN B O 1
ATOM 4670 N N . SER B 1 292 ? 8.953 -23.328 -10.438 1 98.5 292 SER B N 1
ATOM 4671 C CA . SER B 1 292 ? 7.84 -23.234 -9.492 1 98.5 292 SER B CA 1
ATOM 4672 C C . SER B 1 292 ? 7.488 -24.594 -8.914 1 98.5 292 SER B C 1
ATOM 4674 O O . SER B 1 292 ? 6.312 -24.906 -8.719 1 98.5 292 SER B O 1
ATOM 4676 N N . SER B 1 293 ? 8.539 -25.359 -8.633 1 98.81 293 SER B N 1
ATOM 4677 C CA . SER B 1 293 ? 8.289 -26.625 -7.934 1 98.81 293 SER B CA 1
ATOM 4678 C C . SER B 1 293 ? 7.672 -26.375 -6.562 1 98.81 293 SER B C 1
ATOM 4680 O O . SER B 1 293 ? 7.793 -25.281 -6.004 1 98.81 293 SER B O 1
ATOM 4682 N N . VAL B 1 294 ? 7.031 -27.359 -6.047 1 98.69 294 VAL B N 1
ATOM 4683 C CA . VAL B 1 294 ? 6.453 -27.266 -4.711 1 98.69 294 VAL B CA 1
ATOM 4684 C C . VAL B 1 294 ? 7.539 -26.891 -3.705 1 98.69 294 VAL B C 1
ATOM 4686 O O . VAL B 1 294 ? 7.297 -26.109 -2.779 1 98.69 294 VAL B O 1
ATOM 4689 N N . ALA B 1 295 ? 8.727 -27.391 -3.869 1 98.25 295 ALA B N 1
ATOM 4690 C CA . ALA B 1 295 ? 9.836 -27.078 -2.967 1 98.25 295 ALA B CA 1
ATOM 4691 C C . ALA B 1 295 ? 10.211 -25.609 -3.035 1 98.25 295 ALA B C 1
ATOM 4693 O O . ALA B 1 295 ? 10.453 -24.969 -2.006 1 98.25 295 ALA B O 1
ATOM 4694 N N . ARG B 1 296 ? 10.211 -25.031 -4.215 1 98.25 296 ARG B N 1
ATOM 4695 C CA . ARG B 1 296 ? 10.68 -23.672 -4.418 1 98.25 296 ARG B CA 1
ATOM 4696 C C . ARG B 1 296 ? 9.625 -22.656 -3.982 1 98.25 296 ARG B C 1
ATOM 4698 O O . ARG B 1 296 ? 9.945 -21.5 -3.723 1 98.25 296 ARG B O 1
ATOM 4705 N N . VAL B 1 297 ? 8.367 -23.078 -3.924 1 98.5 297 VAL B N 1
ATOM 4706 C CA . VAL B 1 297 ? 7.316 -22.125 -3.596 1 98.5 297 VAL B CA 1
ATOM 4707 C C . VAL B 1 297 ? 6.805 -22.375 -2.18 1 98.5 297 VAL B C 1
ATOM 4709 O O . VAL B 1 297 ? 5.926 -21.656 -1.691 1 98.5 297 VAL B O 1
ATOM 4712 N N . LEU B 1 298 ? 7.336 -23.344 -1.475 1 98.31 298 LEU B N 1
ATOM 4713 C CA . LEU B 1 298 ? 6.797 -23.797 -0.196 1 98.31 298 LEU B CA 1
ATOM 4714 C C . LEU B 1 298 ? 6.824 -22.672 0.832 1 98.31 298 LEU B C 1
ATOM 4716 O O . LEU B 1 298 ? 5.93 -22.562 1.674 1 98.31 298 LEU B O 1
ATOM 4720 N N . ASP B 1 299 ? 7.824 -21.875 0.78 1 97 299 ASP B N 1
ATOM 4721 C CA . ASP B 1 299 ? 7.965 -20.766 1.723 1 97 299 ASP B CA 1
ATOM 4722 C C . ASP B 1 299 ? 6.75 -19.844 1.667 1 97 299 ASP B C 1
ATOM 4724 O O . ASP B 1 299 ? 6.332 -19.297 2.689 1 97 299 ASP B O 1
ATOM 4728 N N . CYS B 1 300 ? 6.23 -19.594 0.522 1 98.31 300 CYS B N 1
ATOM 4729 C CA . CYS B 1 300 ? 5.02 -18.797 0.344 1 98.31 300 CYS B CA 1
ATOM 4730 C C . CYS B 1 300 ? 3.893 -19.328 1.226 1 98.31 300 CYS B C 1
ATOM 4732 O O . CYS B 1 300 ? 3.252 -18.547 1.942 1 98.31 300 CYS B O 1
ATOM 4734 N N . TYR B 1 301 ? 3.693 -20.562 1.277 1 98.56 301 TYR B N 1
ATOM 4735 C CA . TYR B 1 301 ? 2.572 -21.172 1.994 1 98.56 301 TYR B CA 1
ATOM 4736 C C . TYR B 1 301 ? 2.85 -21.219 3.492 1 98.56 301 TYR B C 1
ATOM 4738 O O . TYR B 1 301 ? 1.928 -21.125 4.305 1 98.56 301 TYR B O 1
ATOM 4746 N N . ARG B 1 302 ? 4.148 -21.375 3.846 1 98.44 302 ARG B N 1
ATOM 4747 C CA . ARG B 1 302 ? 4.508 -21.203 5.25 1 98.44 302 ARG B CA 1
ATOM 4748 C C . ARG B 1 302 ? 4.113 -19.812 5.75 1 98.44 302 ARG B C 1
ATOM 4750 O O . ARG B 1 302 ? 3.459 -19.688 6.789 1 98.44 302 ARG B O 1
ATOM 4757 N N . VAL B 1 303 ? 4.473 -18.781 5.031 1 98.81 303 VAL B N 1
ATOM 4758 C CA . VAL B 1 303 ? 4.195 -17.406 5.387 1 98.81 303 VAL B CA 1
ATOM 4759 C C . VAL B 1 303 ? 2.686 -17.188 5.48 1 98.81 303 VAL B C 1
ATOM 4761 O O . VAL B 1 303 ? 2.195 -16.578 6.434 1 98.81 303 VAL B O 1
ATOM 4764 N N . LEU B 1 304 ? 1.942 -17.688 4.504 1 98.56 304 LEU B N 1
ATOM 4765 C CA . LEU B 1 304 ? 0.49 -17.547 4.52 1 98.56 304 LEU B CA 1
ATOM 4766 C C . LEU B 1 304 ? -0.108 -18.203 5.758 1 98.56 304 LEU B C 1
ATOM 4768 O O . LEU B 1 304 ? -1.031 -17.672 6.367 1 98.56 304 LEU B O 1
ATOM 4772 N N . GLY B 1 305 ? 0.391 -19.406 6.055 1 98.25 305 GLY B N 1
ATOM 4773 C CA . GLY B 1 305 ? -0.056 -20.078 7.273 1 98.25 305 GLY B CA 1
ATOM 4774 C C . GLY B 1 305 ? 0.182 -19.25 8.523 1 98.25 305 GLY B C 1
ATOM 4775 O O . GLY B 1 305 ? -0.69 -19.156 9.391 1 98.25 305 GLY B O 1
ATOM 4776 N N . GLU B 1 306 ? 1.357 -18.703 8.633 1 98.31 306 GLU B N 1
ATOM 4777 C CA . GLU B 1 306 ? 1.696 -17.844 9.766 1 98.31 306 GLU B CA 1
ATOM 4778 C C . GLU B 1 306 ? 0.792 -16.625 9.828 1 98.31 306 GLU B C 1
ATOM 4780 O O . GLU B 1 306 ? 0.364 -16.203 10.906 1 98.31 306 GLU B O 1
ATOM 4785 N N . LEU B 1 307 ? 0.53 -16 8.703 1 98.38 307 LEU B N 1
ATOM 4786 C CA . LEU B 1 307 ? -0.346 -14.844 8.633 1 98.38 307 LEU B CA 1
ATOM 4787 C C . LEU B 1 307 ? -1.767 -15.203 9.055 1 98.38 307 LEU B C 1
ATOM 4789 O O . LEU B 1 307 ? -2.449 -14.414 9.703 1 98.38 307 LEU B O 1
ATOM 4793 N N . GLU B 1 308 ? -2.215 -16.391 8.609 1 96.88 308 GLU B N 1
ATOM 4794 C CA . GLU B 1 308 ? -3.539 -16.844 9.023 1 96.88 308 GLU B CA 1
ATOM 4795 C C . GLU B 1 308 ? -3.658 -16.891 10.539 1 96.88 308 GLU B C 1
ATOM 4797 O O . GLU B 1 308 ? -4.66 -16.453 11.109 1 96.88 308 GLU B O 1
ATOM 4802 N N . VAL B 1 309 ? -2.639 -17.438 11.211 1 97 309 VAL B N 1
ATOM 4803 C CA . VAL B 1 309 ? -2.625 -17.547 12.664 1 97 309 VAL B CA 1
ATOM 4804 C C . VAL B 1 309 ? -2.715 -16.141 13.281 1 97 309 VAL B C 1
ATOM 4806 O O . VAL B 1 309 ? -3.451 -15.938 14.242 1 97 309 VAL B O 1
ATOM 4809 N N . GLN B 1 310 ? -1.984 -15.172 12.703 1 96.5 310 GLN B N 1
ATOM 4810 C CA . GLN B 1 310 ? -2.027 -13.797 13.172 1 96.5 310 GLN B CA 1
ATOM 4811 C C . GLN B 1 310 ? -3.436 -13.219 13.055 1 96.5 310 GLN B C 1
ATOM 4813 O O . GLN B 1 310 ? -3.916 -12.547 13.977 1 96.5 310 GLN B O 1
ATOM 4818 N N . LEU B 1 311 ? -4.07 -13.445 11.945 1 95.75 311 LEU B N 1
ATOM 4819 C CA . LEU B 1 311 ? -5.379 -12.867 11.656 1 95.75 311 LEU B CA 1
ATOM 4820 C C . LEU B 1 311 ? -6.457 -13.477 12.547 1 95.75 311 LEU B C 1
ATOM 4822 O O . LEU B 1 311 ? -7.422 -12.805 12.906 1 95.75 311 LEU B O 1
ATOM 4826 N N . GLU B 1 312 ? -6.352 -14.766 12.852 1 91.56 312 GLU B N 1
ATOM 4827 C CA . GLU B 1 312 ? -7.293 -15.438 13.742 1 91.56 312 GLU B CA 1
ATOM 4828 C C . GLU B 1 312 ? -7.281 -14.82 15.133 1 91.56 312 GLU B C 1
ATOM 4830 O O . GLU B 1 312 ? -8.297 -14.812 15.828 1 91.56 312 GLU B O 1
ATOM 4835 N N . LYS B 1 313 ? -6.125 -14.258 15.5 1 88 313 LYS B N 1
ATOM 4836 C CA . LYS B 1 313 ? -5.992 -13.641 16.812 1 88 313 LYS B CA 1
ATOM 4837 C C . LYS B 1 313 ? -6.629 -12.25 16.828 1 88 313 LYS B C 1
ATOM 4839 O O . LYS B 1 313 ? -6.859 -11.688 17.906 1 88 313 LYS B O 1
ATOM 4844 N N . GLN B 1 314 ? -6.824 -11.633 15.703 1 82.5 314 GLN B N 1
ATOM 4845 C CA . GLN B 1 314 ? -7.406 -10.305 15.594 1 82.5 314 GLN B CA 1
ATOM 4846 C C . GLN B 1 314 ? -8.93 -10.359 15.633 1 82.5 314 GLN B C 1
ATOM 4848 O O . GLN B 1 314 ? -9.594 -9.336 15.773 1 82.5 314 GLN B O 1
ATOM 4853 N N . GLY B 1 315 ? -9.625 -11.391 15.266 1 65.06 315 GLY B N 1
ATOM 4854 C CA . GLY B 1 315 ? -11.07 -11.57 15.312 1 65.06 315 GLY B CA 1
ATOM 4855 C C . GLY B 1 315 ? -11.562 -12.141 16.625 1 65.06 315 GLY B C 1
ATOM 4856 O O . GLY B 1 315 ? -10.766 -12.633 17.438 1 65.06 315 GLY B O 1
#

GO terms:
  GO:0050606 4-carboxy-2-hydroxymuconate semialdehyde hemiacetal dehydrogenase activity (F, IDA)
  GO:0019619 3,4-dihydroxybenzoate catabolic process (P, IDA)

Near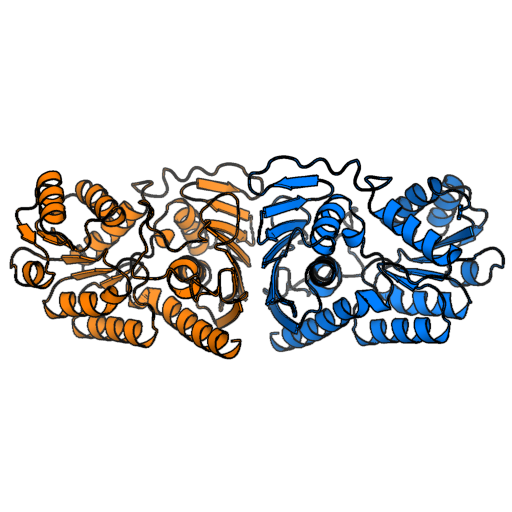est PDB structures (foldseek):
  9azo-assembly2_C  TM=9.675E-01  e=1.589E-54  unclassified
  5uib-assembly1_A  TM=8.391E-01  e=2.931E-24  Rhizobium rhizogenes K84
  2glx-assembly6_F  TM=8.292E-01  e=5.492E-23  Ensifer adhaerens
  4koa-assembly1_A-2  TM=8.264E-01  e=3.187E-22  Sinorhizobium meliloti 1021
  3ezy-assembly1_B  TM=7.753E-01  e=6.943E-23  Thermotoga maritima